Protein AF-A0A1G1VB38-F1 (afdb_monomer_lite)

Radius of gyration: 37.3 Å; chains: 1; bounding box: 90×58×108 Å

Foldseek 3Di:
DDDDPNDDDDDWDCPVQPNDTHDQDDDDDPPADPQRRVQVSCCVQFVFGKHFDDWPAKDWDWDADPVPRDTDIDIGTDTDIDTDDGDGDDFADPPVDAAADWDQDPVVRDIDGPTHDQCLVVQCVFQVGNVRSRDNDDDDDDDDQVVQCVPVPPCSVVVSVVVVVVVVVVVVVVCVVVVHDDDDGDGGNVVSVCVRVVNDCLLVVLCVLPPPDDDPVVLVVVLVVLQVVVVVQCQVQQNVLVQPFQLCQQLPPFPSNHGPSGDNVVSVPDDSVNVVVVSVVPSQQFFDDFDFDDDDPVVVVVSCCVRPVPRDHPYDDPPPPRDDDWFPTGGEAADADQKKKKKKWFKFFAPPDPCNLLQQLLQLCQDCDPLHPLNCVCVVVVFFDDWHWGKDHHLGIIMTMIITMGGPVCVLVSLLSVLVSLVCLLQLVDDPVSSVVSLVVVLVCLVVQCDDRVSVRCQQRVCCRRPVDHDDSVRSNVSSVPDDSVSSNPSSNVISDLGGMTMTMYHDDDPVSSSCSSNDPDDDDVVVVVVVVVVVVPDPDPPPPPPDDDDD

pLDDT: mean 80.9, std 17.2, range [26.14, 98.0]

Organism: NCBI:txid1797519

Sequence (552 aa):
MTVENGIASVVAIDRVAVKDTSLPKGHQEPGESLQQTAIREVLEETGFRAKPVEYLGEFTYEVKNDANKKITMVTVHWFLMLIESGKPRKVNNVKTLKKGVYHFNVKNNSIEQLRKGSNKNFLVDNTGQSFVGDSSCVIILSAVLDRTRIKYEERGYRFILMECGHVAQNLYLISEAMRLKCCAIGGFVDEEFNKLLDIHGIDVLQQTIRYPLLKNVELQKEKQSVIEEINKDRFEPNIAVWDYAWNEAFWRGSSLARPYTGNVNDLNDISITDVQKFIDEISFNKGVLCIAGNFDTNYALNIVEKYFGDIKNKGKNAAQKIAPHKGGSLKILPNNTDNTYLMFGFKTIKKDHNDTHALRLISRLLGGSFSGILVNELREKGFIYDWVLDQDLLQEEGYIYFKTSTGRKFLNETIKQICYSFKRVAKGKFSKEEFEIAQSQTIGELLLNMETTADYNGWYGEQEFLSGKSYTPQEIAKIYKEITIDSVAKVAKKYFTANNWYLGLVGKASPKEIERELIADVEPTVEMLGKIRELNVGKRMNIDRTRYVPLD

Secondary structure (DSSP, 8-state):
--EETTEE----EEETTTTEEE----PPPTT--HHHHHHHHHHHHHSEEEEEEEEEEEEEEEEEETTTTEEEEEEEEEEEEEEEEE-PPPPS--TTS-SEEEEEETTTTEEEEEEES--HHHHHHHHS-HHHHHSS--------HHHHHHHHTTHHHHHHHHHHHHHHHHHHHHHHHTT--------S-HHHHHHHHT--SHHHHHHHHH-----HHHHHHHHHHHHHHHHHHHHSHHHHIIIIIIHHHHSTTSGGGS-TT--HHHHHH--HHHHHHHHHHHTTTS------SS--HHHHHHHHHHHHTT-----PPPPP------S-EEEEE----SEEEEEEEEE---TTSTTHHHHHHHHHHHTSSTT-HHHHHHHHTTSEEEEEEEEEE-SS-EEEEEEEEEEGGGHHHHHHHHHHHHHHHHTT---HHHHHHHHHHHHHHHHHT--SHHHHHHHHHHHHHHHS----HHHHHHHHHH--HHHHHHHHHHH--TTSEEEEEESS--HHHHHHHHH---PPPHHHHHHHHHHHTT----------PPP-

Structure (mmCIF, N/CA/C/O backbone):
data_AF-A0A1G1VB38-F1
#
_entry.id   AF-A0A1G1VB38-F1
#
loop_
_atom_site.group_PDB
_atom_site.id
_atom_site.type_symbol
_atom_site.label_atom_id
_atom_site.label_alt_id
_atom_site.label_comp_id
_atom_site.label_asym_id
_atom_site.label_entity_id
_atom_site.label_seq_id
_atom_site.pdbx_PDB_ins_code
_atom_site.Cartn_x
_atom_site.Cartn_y
_atom_site.Cartn_z
_atom_site.occupancy
_atom_site.B_iso_or_equiv
_atom_site.auth_seq_id
_atom_site.auth_comp_id
_atom_site.auth_asym_id
_atom_site.auth_atom_id
_atom_site.pdbx_PDB_model_num
ATOM 1 N N . MET A 1 1 ? 47.465 13.123 -55.789 1.00 44.19 1 MET A N 1
ATOM 2 C CA . MET A 1 1 ? 47.523 14.220 -56.769 1.00 44.19 1 MET A CA 1
ATOM 3 C C . MET A 1 1 ? 47.687 13.636 -58.160 1.00 44.19 1 MET A C 1
ATOM 5 O O . MET A 1 1 ? 48.721 13.042 -58.408 1.00 44.19 1 MET A O 1
ATOM 9 N N . THR A 1 2 ? 46.680 13.707 -59.029 1.00 34.56 2 THR A N 1
ATOM 10 C CA . THR A 1 2 ? 46.855 13.474 -60.476 1.00 34.56 2 THR A CA 1
ATOM 11 C C . THR A 1 2 ? 46.942 14.833 -61.156 1.00 34.56 2 THR A C 1
ATOM 13 O O . THR A 1 2 ? 46.188 15.741 -60.806 1.00 34.56 2 THR A O 1
ATOM 16 N N . VAL A 1 3 ? 47.898 14.990 -62.070 1.00 34.91 3 VAL A N 1
ATOM 17 C CA . VAL A 1 3 ? 48.050 16.209 -62.869 1.00 34.91 3 VAL A CA 1
ATOM 18 C C . VAL A 1 3 ? 47.401 15.945 -64.221 1.00 34.91 3 VAL A C 1
ATOM 20 O O . VAL A 1 3 ? 47.943 15.201 -65.032 1.00 34.91 3 VAL A O 1
ATOM 23 N N . GLU A 1 4 ? 46.243 16.551 -64.451 1.00 38.00 4 GLU A N 1
ATOM 24 C CA . GLU A 1 4 ? 45.669 16.734 -65.786 1.00 38.00 4 GLU A CA 1
ATOM 25 C C . GLU A 1 4 ? 45.654 18.238 -66.079 1.00 38.00 4 GLU A C 1
ATOM 27 O O . GLU A 1 4 ? 45.262 19.043 -65.235 1.00 38.00 4 GLU A O 1
ATOM 32 N N . ASN A 1 5 ? 46.117 18.628 -67.269 1.00 38.72 5 ASN A N 1
ATOM 33 C CA . ASN A 1 5 ? 46.059 20.004 -67.783 1.00 38.72 5 ASN A CA 1
ATOM 34 C C . ASN A 1 5 ? 46.713 21.093 -66.903 1.00 38.72 5 ASN A C 1
ATOM 36 O O . ASN A 1 5 ? 46.294 22.247 -66.931 1.00 38.72 5 ASN A O 1
ATOM 40 N N . GLY A 1 6 ? 47.755 20.754 -66.136 1.00 41.03 6 GLY A N 1
ATOM 41 C CA . GLY A 1 6 ? 48.536 21.738 -65.373 1.00 41.03 6 GLY A CA 1
ATOM 42 C C . GLY A 1 6 ? 47.872 22.255 -64.089 1.00 41.03 6 GLY A C 1
ATOM 43 O O . GLY A 1 6 ? 48.384 23.202 -63.497 1.00 41.03 6 GLY A O 1
ATOM 44 N N . ILE A 1 7 ? 46.779 21.634 -63.625 1.00 38.62 7 ILE A N 1
ATOM 45 C CA . ILE A 1 7 ? 46.146 21.945 -62.333 1.00 38.62 7 ILE A CA 1
ATOM 46 C C . ILE A 1 7 ? 46.390 20.784 -61.357 1.00 38.62 7 ILE A C 1
ATOM 48 O O . ILE A 1 7 ? 46.014 19.639 -61.608 1.00 38.62 7 ILE A O 1
ATOM 52 N N . ALA A 1 8 ? 47.034 21.077 -60.225 1.00 43.72 8 ALA A N 1
ATOM 53 C CA . ALA A 1 8 ? 47.334 20.105 -59.177 1.00 43.72 8 ALA A CA 1
ATOM 54 C C . ALA A 1 8 ? 46.098 19.821 -58.300 1.00 43.72 8 ALA A C 1
ATOM 56 O O . ALA A 1 8 ? 45.617 20.703 -57.594 1.00 43.72 8 ALA A O 1
ATOM 57 N N . SER A 1 9 ? 45.601 18.578 -58.297 1.00 44.69 9 SER A N 1
ATOM 58 C CA . SER A 1 9 ? 44.501 18.158 -57.408 1.00 44.69 9 SER A CA 1
ATOM 59 C C . SER A 1 9 ? 45.029 17.568 -56.088 1.00 44.69 9 SER A C 1
ATOM 61 O O . SER A 1 9 ? 45.459 16.410 -56.046 1.00 44.69 9 SER A O 1
ATOM 63 N N . VAL A 1 10 ? 45.020 18.350 -55.003 1.00 51.47 10 VAL A N 1
ATOM 64 C CA . VAL A 1 10 ? 45.418 17.922 -53.643 1.00 51.47 10 VAL A CA 1
ATOM 65 C C . VAL A 1 10 ? 44.284 17.114 -52.998 1.00 51.47 10 VAL A C 1
ATOM 67 O O . VAL A 1 10 ? 43.133 17.536 -53.027 1.00 51.47 10 VAL A O 1
ATOM 70 N N . VAL A 1 11 ? 44.593 15.961 -52.393 1.00 47.62 11 VAL A N 1
ATOM 71 C CA . VAL A 1 11 ? 43.622 15.246 -51.546 1.00 47.62 11 VAL A CA 1
ATOM 72 C C . VAL A 1 11 ? 43.727 15.800 -50.137 1.00 47.62 11 VAL A C 1
ATOM 74 O O . VAL A 1 11 ? 44.747 15.612 -49.479 1.00 47.62 11 VAL A O 1
ATOM 77 N N . ALA A 1 12 ? 42.673 16.470 -49.688 1.00 49.78 12 ALA A N 1
ATOM 78 C CA . ALA A 1 12 ? 42.524 16.894 -48.310 1.00 49.78 12 ALA A CA 1
ATOM 79 C C . ALA A 1 12 ? 41.483 16.015 -47.608 1.00 49.78 12 ALA A C 1
ATOM 81 O O . ALA A 1 12 ? 40.487 15.616 -48.217 1.00 49.78 12 ALA A O 1
ATOM 82 N N . ILE A 1 13 ? 41.728 15.685 -46.341 1.00 45.62 13 ILE A N 1
ATOM 83 C CA . ILE A 1 13 ? 40.750 14.991 -45.509 1.00 45.62 13 ILE A CA 1
ATOM 84 C C . ILE A 1 13 ? 39.853 16.062 -44.895 1.00 45.62 13 ILE A C 1
ATOM 86 O O . ILE A 1 13 ? 40.313 16.879 -44.094 1.00 45.62 13 ILE A O 1
ATOM 90 N N . ASP A 1 14 ? 38.569 16.034 -45.245 1.00 43.12 14 ASP A N 1
ATOM 91 C CA . ASP A 1 14 ? 37.549 16.765 -44.500 1.00 43.12 14 ASP A CA 1
ATOM 92 C C . ASP A 1 14 ? 37.312 16.033 -43.171 1.00 43.12 14 ASP A C 1
ATOM 94 O O . ASP A 1 14 ? 36.669 14.976 -43.116 1.00 43.12 14 ASP A O 1
ATOM 98 N N . ARG A 1 15 ? 37.899 16.552 -42.087 1.00 41.75 15 ARG A N 1
ATOM 99 C CA . ARG A 1 15 ? 37.640 16.051 -40.736 1.00 41.75 15 ARG A CA 1
ATOM 100 C C . ARG A 1 15 ? 36.370 16.739 -40.237 1.00 41.75 15 ARG A C 1
ATOM 102 O O . ARG A 1 15 ? 36.418 17.673 -39.436 1.00 41.75 15 ARG A O 1
ATOM 109 N N . VAL A 1 16 ? 35.224 16.211 -40.677 1.00 38.41 16 VAL A N 1
ATOM 110 C CA . VAL A 1 16 ? 33.868 16.712 -40.366 1.00 38.41 16 VAL A CA 1
ATOM 111 C C . VAL A 1 16 ? 33.634 16.896 -38.855 1.00 38.41 16 VAL A C 1
ATOM 113 O O . VAL A 1 16 ? 32.861 17.757 -38.445 1.00 38.41 16 VAL A O 1
ATOM 116 N N . ALA A 1 17 ? 34.347 16.149 -38.004 1.00 37.25 17 ALA A N 1
ATOM 117 C CA . ALA A 1 17 ? 34.274 16.263 -36.546 1.00 37.25 17 ALA A CA 1
ATOM 118 C C . ALA A 1 17 ? 34.820 17.587 -35.962 1.00 37.25 17 ALA A C 1
ATOM 120 O O . ALA A 1 17 ? 34.467 17.919 -34.835 1.00 37.25 17 ALA A O 1
ATOM 121 N N . VAL A 1 18 ? 35.658 18.342 -36.690 1.00 33.81 18 VAL A N 1
ATOM 122 C CA . VAL A 1 18 ? 36.323 19.565 -36.176 1.00 33.81 18 VAL A CA 1
ATOM 123 C C . VAL A 1 18 ? 36.150 20.786 -37.097 1.00 33.81 18 VAL A C 1
ATOM 125 O O . VAL A 1 18 ? 36.699 21.844 -36.808 1.00 33.81 18 VAL A O 1
ATOM 128 N N . LYS A 1 19 ? 35.383 20.662 -38.196 1.00 37.22 19 LYS A N 1
ATOM 129 C CA . LYS A 1 19 ? 35.310 21.660 -39.289 1.00 37.22 19 LYS A CA 1
ATOM 130 C C . LYS A 1 19 ? 36.700 22.092 -39.790 1.00 37.22 19 LYS A C 1
ATOM 132 O O . LYS A 1 19 ? 36.920 23.265 -40.080 1.00 37.22 19 LYS A O 1
ATOM 137 N N . ASP A 1 20 ? 37.630 21.145 -39.881 1.00 39.03 20 ASP A N 1
ATOM 138 C CA . ASP A 1 20 ? 38.998 21.396 -40.332 1.00 39.03 20 ASP A CA 1
ATOM 139 C C . ASP A 1 20 ? 39.337 20.509 -41.536 1.00 39.03 20 ASP A C 1
ATOM 141 O O . ASP A 1 20 ? 38.978 19.328 -41.594 1.00 39.03 20 ASP A O 1
ATOM 145 N N . THR A 1 21 ? 40.033 21.093 -42.505 1.00 48.50 21 THR A N 1
ATOM 146 C CA . THR A 1 21 ? 40.538 20.408 -43.693 1.00 48.50 21 THR A CA 1
ATOM 147 C C . THR A 1 21 ? 42.025 20.183 -43.483 1.00 48.50 21 THR A C 1
ATOM 149 O O . THR A 1 21 ? 42.818 21.117 -43.567 1.00 48.50 21 THR A O 1
ATOM 152 N N . SER A 1 22 ? 42.416 18.941 -43.196 1.00 55.88 22 SER A N 1
ATOM 153 C CA . SER A 1 22 ? 43.812 18.611 -42.895 1.00 55.88 22 SER A CA 1
ATOM 154 C C . SER A 1 22 ? 44.368 17.575 -43.860 1.00 55.88 22 SER A C 1
ATOM 156 O O . SER A 1 22 ? 43.658 16.722 -44.396 1.00 55.88 22 SER A O 1
ATOM 158 N N . LEU A 1 23 ? 45.667 17.679 -44.111 1.00 66.50 23 LEU A N 1
ATOM 159 C CA . LEU A 1 23 ? 46.410 16.681 -44.865 1.00 66.50 23 LEU A CA 1
ATOM 160 C C . LEU A 1 23 ? 46.668 15.446 -43.979 1.00 66.50 23 LEU A C 1
ATOM 162 O O . LEU A 1 23 ? 46.774 15.606 -42.757 1.00 66.50 23 LEU A O 1
ATOM 166 N N . PRO A 1 24 ? 46.779 14.238 -44.568 1.00 67.56 24 PRO A N 1
ATOM 167 C CA . PRO A 1 24 ? 47.133 13.033 -43.824 1.00 67.56 24 PRO A CA 1
ATOM 168 C C . PRO A 1 24 ? 48.426 13.238 -43.029 1.00 67.56 24 PRO A C 1
ATOM 170 O O . PRO A 1 24 ? 49.416 13.709 -43.596 1.00 67.56 24 PRO A O 1
ATOM 173 N N . LYS A 1 25 ? 48.420 12.926 -41.729 1.00 76.38 25 LYS A N 1
ATOM 174 C CA . LYS A 1 25 ? 49.571 13.160 -40.842 1.00 76.38 25 LYS A CA 1
ATOM 175 C C . LYS A 1 25 ? 49.658 12.114 -39.735 1.00 76.38 25 LYS A C 1
ATOM 177 O O . LYS A 1 25 ? 48.669 11.858 -39.059 1.00 76.38 25 LYS A O 1
ATOM 182 N N . GLY A 1 26 ? 50.867 11.647 -39.442 1.00 77.62 26 GLY A N 1
ATOM 183 C CA . GLY A 1 26 ? 51.112 10.825 -38.264 1.00 77.62 26 GLY A CA 1
ATOM 184 C C . GLY A 1 26 ? 52.590 10.652 -37.953 1.00 77.62 26 GLY A C 1
ATOM 185 O O . GLY A 1 26 ? 53.444 11.326 -38.532 1.00 77.62 26 GLY A O 1
ATOM 186 N N . HIS A 1 27 ? 52.869 9.837 -36.940 1.00 83.31 27 HIS A N 1
ATOM 187 C CA . HIS A 1 27 ? 54.202 9.733 -36.353 1.00 83.31 27 HIS A CA 1
ATOM 188 C C . HIS A 1 27 ? 55.004 8.634 -37.046 1.00 83.31 27 HIS A C 1
ATOM 190 O O . HIS A 1 27 ? 54.468 7.582 -37.390 1.00 83.31 27 HIS A O 1
ATOM 196 N N . GLN A 1 28 ? 56.301 8.883 -37.216 1.00 86.50 28 GLN A N 1
ATOM 197 C CA . GLN A 1 28 ? 57.242 7.884 -37.708 1.00 86.50 28 GLN A CA 1
ATOM 198 C C . GLN A 1 28 ? 57.372 6.746 -36.693 1.00 86.50 28 GLN A C 1
ATOM 200 O O . GLN A 1 28 ? 57.641 6.986 -35.512 1.00 86.50 28 GLN A O 1
ATOM 205 N N . GLU A 1 29 ? 57.197 5.510 -37.154 1.00 88.25 29 GLU A N 1
ATOM 206 C CA . GLU A 1 29 ? 57.417 4.328 -36.322 1.00 88.25 29 GLU A CA 1
ATOM 207 C C . GLU A 1 29 ? 58.913 3.949 -36.265 1.00 88.25 29 GLU A C 1
ATOM 209 O O . GLU A 1 29 ? 59.679 4.269 -37.181 1.00 88.25 29 GLU A O 1
ATOM 214 N N . PRO A 1 30 ? 59.381 3.266 -35.201 1.00 85.88 30 PRO A N 1
ATOM 215 C CA . PRO A 1 30 ? 60.781 2.861 -35.087 1.00 85.88 30 PRO A CA 1
ATOM 216 C C . PRO A 1 30 ? 61.249 2.006 -36.276 1.00 85.88 30 PRO A C 1
ATOM 218 O O . PRO A 1 30 ? 60.707 0.934 -36.532 1.00 85.88 30 PRO A O 1
ATOM 221 N N . GLY A 1 31 ? 62.296 2.460 -36.971 1.00 87.25 31 GLY A N 1
ATOM 222 C CA . GLY A 1 31 ? 62.881 1.757 -38.124 1.00 87.25 31 GLY A CA 1
ATOM 223 C C . GLY A 1 31 ? 62.239 2.081 -39.479 1.00 87.25 31 GLY A C 1
ATOM 224 O O . GLY A 1 31 ? 62.693 1.564 -40.497 1.00 87.25 31 GLY A O 1
ATOM 225 N N . GLU A 1 32 ? 61.225 2.943 -39.507 1.00 88.56 32 GLU A N 1
ATOM 226 C CA . GLU A 1 32 ? 60.570 3.424 -40.724 1.00 88.56 32 GLU A CA 1
ATOM 227 C C . GLU A 1 32 ? 61.330 4.626 -41.317 1.00 88.56 32 GLU A C 1
ATOM 229 O O . GLU A 1 32 ? 61.834 5.463 -40.571 1.00 88.56 32 GLU A O 1
ATOM 234 N N . SER A 1 33 ? 61.427 4.761 -42.644 1.00 91.12 33 SER A N 1
ATOM 235 C CA . SER A 1 33 ? 61.891 6.009 -43.278 1.00 91.12 33 SER A CA 1
ATOM 236 C C . SER A 1 33 ? 60.760 7.037 -43.376 1.00 91.12 33 SER A C 1
ATOM 238 O O . SER A 1 33 ? 59.592 6.670 -43.444 1.00 91.12 33 SER A O 1
ATOM 240 N N . LEU A 1 34 ? 61.081 8.331 -43.487 1.00 88.69 34 LEU A N 1
ATOM 241 C CA . LEU A 1 34 ? 60.062 9.384 -43.634 1.00 88.69 34 LEU A CA 1
ATOM 242 C C . LEU A 1 34 ? 59.116 9.144 -44.828 1.00 88.69 34 LEU A C 1
ATOM 244 O O . LEU A 1 34 ? 57.920 9.422 -44.741 1.00 88.69 34 LEU A O 1
ATOM 248 N N . GLN A 1 35 ? 59.625 8.582 -45.934 1.00 86.56 35 GLN A N 1
ATOM 249 C CA . GLN A 1 35 ? 58.779 8.215 -47.074 1.00 86.56 35 GLN A CA 1
ATOM 250 C C . GLN A 1 35 ? 57.862 7.028 -46.763 1.00 86.56 35 GLN A C 1
ATOM 252 O O . GLN A 1 35 ? 56.714 7.013 -47.204 1.00 86.56 35 GLN A O 1
ATOM 257 N N . GLN A 1 36 ? 58.357 6.031 -46.026 1.00 88.88 36 GLN A N 1
ATOM 258 C CA . GLN A 1 36 ? 57.551 4.883 -45.609 1.00 88.88 36 GLN A CA 1
ATOM 259 C C . GLN A 1 36 ? 56.429 5.328 -44.664 1.00 88.88 36 GLN A C 1
ATOM 261 O O . GLN A 1 36 ? 55.279 4.956 -44.905 1.00 88.88 36 GLN A O 1
ATOM 266 N N . THR A 1 37 ? 56.728 6.234 -43.724 1.00 88.75 37 THR A N 1
ATOM 267 C CA . THR A 1 37 ? 55.731 6.877 -42.855 1.00 88.75 37 THR A CA 1
ATOM 268 C C . THR A 1 37 ? 54.653 7.560 -43.683 1.00 88.75 37 THR A C 1
ATOM 270 O O . THR A 1 37 ? 53.471 7.284 -43.507 1.00 88.75 37 THR A O 1
ATOM 273 N N . ALA A 1 38 ? 55.034 8.384 -44.663 1.00 84.62 38 ALA A N 1
ATOM 274 C CA . ALA A 1 38 ? 54.067 9.083 -45.508 1.00 84.62 38 ALA A CA 1
ATOM 275 C C . ALA A 1 38 ? 53.161 8.125 -46.308 1.00 84.62 38 ALA A C 1
ATOM 277 O O . ALA A 1 38 ? 51.963 8.372 -46.443 1.00 84.62 38 ALA A O 1
ATOM 278 N N . ILE A 1 39 ? 53.704 7.018 -46.831 1.00 86.56 39 ILE A N 1
ATOM 279 C CA . ILE A 1 39 ? 52.920 6.008 -47.563 1.00 86.56 39 ILE A CA 1
ATOM 280 C C . ILE A 1 39 ? 51.921 5.309 -46.632 1.00 86.56 39 ILE A C 1
ATOM 282 O O . ILE A 1 39 ? 50.756 5.134 -47.008 1.00 86.56 39 ILE A O 1
ATOM 286 N N . ARG A 1 40 ? 52.361 4.914 -45.431 1.00 88.69 40 ARG A N 1
ATOM 287 C CA . ARG A 1 40 ? 51.515 4.252 -44.430 1.00 88.69 40 ARG A CA 1
ATOM 288 C C . ARG A 1 40 ? 50.391 5.172 -43.963 1.00 88.69 40 ARG A C 1
ATOM 290 O O . ARG A 1 40 ? 49.231 4.777 -44.050 1.00 88.69 40 ARG A O 1
ATOM 297 N N . GLU A 1 41 ? 50.711 6.399 -43.565 1.00 84.75 41 GLU A N 1
ATOM 298 C CA . GLU A 1 41 ? 49.740 7.376 -43.054 1.00 84.75 41 GLU A CA 1
ATOM 299 C C . GLU A 1 41 ? 48.656 7.710 -44.088 1.00 84.75 41 GLU A C 1
ATOM 301 O O . GLU A 1 41 ? 47.464 7.722 -43.775 1.00 84.75 41 GLU A O 1
ATOM 306 N N . VAL A 1 42 ? 49.029 7.886 -45.363 1.00 80.31 42 VAL A N 1
ATOM 307 C CA . VAL A 1 42 ? 48.047 8.103 -46.440 1.00 80.31 42 VAL A CA 1
ATOM 308 C C . VAL A 1 42 ? 47.103 6.903 -46.568 1.00 80.31 42 VAL A C 1
ATOM 310 O O . VAL A 1 42 ? 45.889 7.092 -46.675 1.00 80.31 42 VAL A O 1
ATOM 313 N N . LEU A 1 43 ? 47.616 5.673 -46.515 1.00 78.38 43 LEU A N 1
ATOM 314 C CA . LEU A 1 43 ? 46.790 4.466 -46.595 1.00 78.38 43 LEU A CA 1
ATOM 315 C C . LEU A 1 43 ? 45.888 4.286 -45.368 1.00 78.38 43 LEU A C 1
ATOM 317 O O . LEU A 1 43 ? 44.723 3.898 -45.510 1.00 78.38 43 LEU A O 1
ATOM 321 N N . GLU A 1 44 ? 46.406 4.553 -44.176 1.00 71.94 44 GLU A N 1
ATOM 322 C CA . GLU A 1 44 ? 45.691 4.377 -42.914 1.00 71.94 44 GLU A CA 1
ATOM 323 C C . GLU A 1 44 ? 44.576 5.405 -42.733 1.00 71.94 44 GLU A C 1
ATOM 325 O O . GLU A 1 44 ? 43.448 5.013 -42.409 1.00 71.94 44 GLU A O 1
ATOM 330 N N . GLU A 1 45 ? 44.848 6.683 -43.006 1.00 66.44 45 GLU A N 1
ATOM 331 C CA . GLU A 1 45 ? 43.881 7.763 -42.796 1.00 66.44 45 GLU A CA 1
ATOM 332 C C . GLU A 1 45 ? 42.869 7.895 -43.944 1.00 66.44 45 GLU A C 1
ATOM 334 O O . GLU A 1 45 ? 41.697 8.185 -43.701 1.00 66.44 45 GLU A O 1
ATOM 339 N N . THR A 1 46 ? 43.275 7.652 -45.196 1.00 66.19 46 THR A N 1
ATOM 340 C CA . THR A 1 46 ? 42.398 7.893 -46.364 1.00 66.19 46 THR A CA 1
ATOM 341 C C . THR A 1 46 ? 41.844 6.618 -47.000 1.00 66.19 46 THR A C 1
ATOM 343 O O . THR A 1 46 ? 40.788 6.640 -47.639 1.00 66.19 46 THR A O 1
ATOM 346 N N . GLY A 1 47 ? 42.533 5.485 -46.834 1.00 64.44 47 GLY A N 1
ATOM 347 C CA . GLY A 1 47 ? 42.247 4.250 -47.568 1.00 64.44 47 GLY A CA 1
ATOM 348 C C . GLY A 1 47 ? 42.806 4.208 -48.999 1.00 64.44 47 GLY A C 1
ATOM 349 O O . GLY A 1 47 ? 42.564 3.225 -49.706 1.00 64.44 47 GLY A O 1
ATOM 350 N N . PHE A 1 48 ? 43.554 5.228 -49.441 1.00 74.00 48 PHE A N 1
ATOM 351 C CA . PHE A 1 48 ? 44.242 5.240 -50.735 1.00 74.00 48 PHE A CA 1
ATOM 352 C C . PHE A 1 48 ? 45.677 4.716 -50.629 1.00 74.00 48 PHE A C 1
ATOM 354 O O . PHE A 1 48 ? 46.428 5.095 -49.738 1.00 74.00 48 PHE A O 1
ATOM 361 N N . ARG A 1 49 ? 46.092 3.881 -51.585 1.00 79.62 49 ARG A N 1
ATOM 362 C CA . ARG A 1 49 ? 47.505 3.563 -51.815 1.00 79.62 49 ARG A CA 1
ATOM 363 C C . ARG A 1 49 ? 48.114 4.664 -52.674 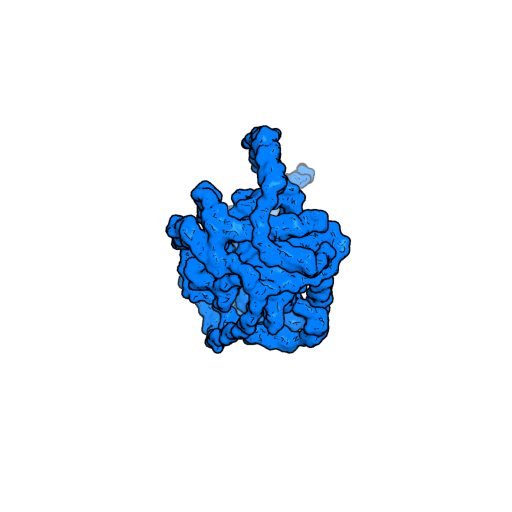1.00 79.62 49 ARG A C 1
ATOM 365 O O . ARG A 1 49 ? 47.574 4.998 -53.732 1.00 79.62 49 ARG A O 1
ATOM 372 N N . ALA A 1 50 ? 49.239 5.203 -52.228 1.00 82.81 50 ALA A N 1
ATOM 373 C CA . ALA A 1 50 ? 49.943 6.273 -52.911 1.00 82.81 50 ALA A CA 1
ATOM 374 C C . ALA A 1 50 ? 51.453 6.027 -52.913 1.00 82.81 50 ALA A C 1
ATOM 376 O O . ALA A 1 50 ? 51.966 5.299 -52.062 1.00 82.81 50 ALA A O 1
ATOM 377 N N . LYS A 1 51 ? 52.152 6.678 -53.843 1.00 83.38 51 LYS A N 1
ATOM 378 C CA . LYS A 1 51 ? 53.615 6.737 -53.888 1.00 83.38 51 LYS A CA 1
ATOM 379 C C . LYS A 1 51 ? 54.118 8.177 -53.756 1.00 83.38 51 LYS A C 1
ATOM 381 O O . LYS A 1 51 ? 53.448 9.089 -54.256 1.00 83.38 51 LYS A O 1
ATOM 386 N N . PRO A 1 52 ? 55.282 8.394 -53.123 1.00 83.44 52 PRO A N 1
ATOM 387 C CA . PRO A 1 52 ? 55.912 9.703 -53.074 1.00 83.44 52 PRO A CA 1
ATOM 388 C C . PRO A 1 52 ? 56.392 10.114 -54.465 1.00 83.44 52 PRO A C 1
ATOM 390 O O . PRO A 1 52 ? 56.951 9.314 -55.212 1.00 83.44 52 PRO A O 1
ATOM 393 N N . VAL A 1 53 ? 56.141 11.372 -54.801 1.00 81.31 53 VAL A N 1
ATOM 394 C CA . VAL A 1 53 ? 56.558 12.033 -56.042 1.00 81.31 53 VAL A CA 1
ATOM 395 C C . VAL A 1 53 ? 57.694 13.001 -55.744 1.00 81.31 53 VAL A C 1
ATOM 397 O O . VAL A 1 53 ? 58.688 13.013 -56.458 1.00 81.31 53 VAL A O 1
ATOM 400 N N . GLU A 1 54 ? 57.561 13.787 -54.675 1.00 80.62 54 GLU A N 1
ATOM 401 C CA . GLU A 1 54 ? 58.506 14.847 -54.327 1.00 80.62 54 GLU A CA 1
ATOM 402 C C . GLU A 1 54 ? 58.478 15.122 -52.818 1.00 80.62 54 GLU A C 1
ATOM 404 O O . GLU A 1 54 ? 57.443 14.954 -52.171 1.00 80.62 54 GLU A O 1
ATOM 409 N N . TYR A 1 55 ? 59.608 15.530 -52.243 1.00 84.94 55 TYR A N 1
ATOM 410 C CA . TYR A 1 55 ? 59.660 16.042 -50.874 1.00 84.94 55 TYR A CA 1
ATOM 411 C C . TYR A 1 55 ? 59.426 17.552 -50.895 1.00 84.94 55 TYR A C 1
ATOM 413 O O . TYR A 1 55 ? 60.159 18.278 -51.557 1.00 84.94 55 TYR A O 1
ATOM 421 N N . LEU A 1 56 ? 58.405 18.014 -50.177 1.00 78.50 56 LEU A N 1
ATOM 422 C CA . LEU A 1 56 ? 57.947 19.404 -50.224 1.00 78.50 56 LEU A CA 1
ATOM 423 C C . LEU A 1 56 ? 58.565 20.285 -49.129 1.00 78.50 56 LEU A C 1
ATOM 425 O O . LEU A 1 56 ? 58.439 21.504 -49.192 1.00 78.50 56 LEU A O 1
ATOM 429 N N . GLY A 1 57 ? 59.235 19.685 -48.142 1.00 81.81 57 GLY A N 1
ATOM 430 C CA . GLY A 1 57 ? 59.926 20.393 -47.064 1.00 81.81 57 GLY A CA 1
ATOM 431 C C . GLY A 1 57 ? 59.451 19.992 -45.671 1.00 81.81 57 GLY A C 1
ATOM 432 O O . GLY A 1 57 ? 58.633 19.088 -45.504 1.00 81.81 57 GLY A O 1
ATOM 433 N N . GLU A 1 58 ? 59.969 20.684 -44.662 1.00 89.38 58 GLU A N 1
ATOM 434 C CA . GLU A 1 58 ? 59.624 20.479 -43.256 1.00 89.38 58 GLU A CA 1
ATOM 435 C C . GLU A 1 58 ? 59.261 21.783 -42.558 1.00 89.38 58 GLU A C 1
ATOM 437 O O . GLU A 1 58 ? 59.654 22.872 -42.973 1.00 89.38 58 GLU A O 1
ATOM 442 N N . PHE A 1 59 ? 58.513 21.655 -41.470 1.00 83.50 59 PHE A N 1
ATOM 443 C CA . PHE A 1 59 ? 58.211 22.750 -40.565 1.00 83.50 59 PHE A CA 1
ATOM 444 C C . PHE A 1 59 ? 58.308 22.258 -39.123 1.00 83.50 59 PHE A C 1
ATOM 446 O O . PHE A 1 59 ? 57.707 21.240 -38.773 1.00 83.50 59 PHE A O 1
ATOM 453 N N . THR A 1 60 ? 59.045 22.987 -38.286 1.00 85.31 60 THR A N 1
ATOM 454 C CA . THR A 1 60 ? 59.203 22.672 -36.864 1.00 85.31 60 THR A CA 1
ATOM 455 C C . THR A 1 60 ? 58.440 23.673 -36.013 1.00 85.31 60 THR A C 1
ATOM 457 O O . THR A 1 60 ? 58.586 24.881 -36.192 1.00 85.31 60 THR A O 1
ATOM 460 N N . TYR A 1 61 ? 57.658 23.177 -35.059 1.00 80.19 61 TYR A N 1
ATOM 461 C CA . TYR A 1 61 ? 56.938 24.007 -34.098 1.00 80.19 61 TYR A CA 1
ATOM 462 C C . TYR A 1 61 ? 57.021 23.450 -32.681 1.00 80.19 61 TYR A C 1
ATOM 464 O O . TYR A 1 61 ? 57.276 22.266 -32.452 1.00 80.19 61 TYR A O 1
ATOM 472 N N . GLU A 1 62 ? 56.797 24.336 -31.718 1.00 83.62 62 GLU A N 1
ATOM 473 C CA . GLU A 1 62 ? 56.783 24.001 -30.302 1.00 83.62 62 GLU A CA 1
ATOM 474 C C . GLU A 1 62 ? 55.433 23.411 -29.894 1.00 83.62 62 GLU A C 1
ATOM 476 O O . GLU A 1 62 ? 54.381 24.026 -30.076 1.00 83.62 62 GLU A O 1
ATOM 481 N N . VAL A 1 63 ? 55.464 22.227 -29.282 1.00 76.69 63 VAL A N 1
ATOM 482 C CA . VAL A 1 63 ? 54.310 21.621 -28.617 1.00 76.69 63 VAL A CA 1
ATOM 483 C C . VAL A 1 63 ? 54.534 21.668 -27.115 1.00 76.69 63 VAL A C 1
ATOM 485 O O . VAL A 1 63 ? 55.471 21.068 -26.578 1.00 76.69 63 VAL A O 1
ATOM 488 N N . LYS A 1 64 ? 53.654 22.392 -26.424 1.00 73.12 64 LYS A N 1
ATOM 489 C CA . LYS A 1 64 ? 53.664 22.506 -24.968 1.00 73.12 64 LYS A CA 1
ATOM 490 C C . LYS A 1 64 ? 52.772 21.424 -24.368 1.00 73.12 64 LYS A C 1
ATOM 492 O O . LYS A 1 64 ? 51.595 21.339 -24.695 1.00 73.12 64 LYS A O 1
ATOM 497 N N . ASN A 1 65 ? 53.334 20.592 -23.495 1.00 62.53 65 ASN A N 1
ATOM 498 C CA . ASN A 1 65 ? 52.557 19.604 -22.752 1.00 62.53 65 ASN A CA 1
ATOM 499 C C . ASN A 1 65 ? 52.055 20.225 -21.437 1.00 62.53 65 ASN A C 1
ATOM 501 O O . ASN A 1 65 ? 52.854 20.468 -20.525 1.00 62.53 65 ASN A O 1
ATOM 505 N N . ASP A 1 66 ? 50.747 20.476 -21.344 1.00 58.62 66 ASP A N 1
ATOM 506 C CA . ASP A 1 66 ? 50.123 21.182 -20.216 1.00 58.62 66 ASP A CA 1
ATOM 507 C C . ASP A 1 66 ? 50.229 20.439 -18.877 1.00 58.62 66 ASP A C 1
ATOM 509 O O . ASP A 1 66 ? 50.238 21.079 -17.827 1.00 58.62 66 ASP A O 1
ATOM 513 N N . ALA A 1 67 ? 50.411 19.115 -18.888 1.00 56.91 67 ALA A N 1
ATOM 514 C CA . ALA A 1 67 ? 50.569 18.336 -17.660 1.00 56.91 67 ALA A CA 1
ATOM 515 C C . ALA A 1 67 ? 51.934 18.567 -16.980 1.00 56.91 67 ALA A C 1
ATOM 517 O O . ALA A 1 67 ? 52.023 18.589 -15.754 1.00 56.91 67 ALA A O 1
ATOM 518 N N . ASN A 1 68 ? 53.002 18.778 -17.766 1.00 65.50 68 ASN A N 1
ATOM 519 C CA . ASN A 1 68 ? 54.385 18.759 -17.260 1.00 65.50 68 ASN A CA 1
ATOM 520 C C . ASN A 1 68 ? 55.179 20.042 -17.584 1.00 65.50 68 ASN A C 1
ATOM 522 O O . ASN A 1 68 ? 56.378 20.101 -17.315 1.00 65.50 68 ASN A O 1
ATOM 526 N N . LYS A 1 69 ? 54.550 21.049 -18.213 1.00 67.56 69 LYS A N 1
ATOM 527 C CA . LYS A 1 69 ? 55.161 22.306 -18.711 1.00 67.56 69 LYS A CA 1
ATOM 528 C C . LYS A 1 69 ? 56.390 22.131 -19.623 1.00 67.56 69 LYS A C 1
ATOM 530 O O . LYS A 1 69 ? 57.108 23.097 -19.875 1.00 67.56 69 LYS A O 1
ATOM 535 N N . LYS A 1 70 ? 56.635 20.928 -20.145 1.00 75.25 70 LYS A N 1
ATOM 536 C CA . LYS A 1 70 ? 57.763 20.631 -21.035 1.00 75.25 70 LYS A CA 1
ATOM 537 C C . LYS A 1 70 ? 57.428 21.071 -22.462 1.00 75.25 70 LYS A C 1
ATOM 539 O O . LYS A 1 70 ? 56.374 20.705 -22.985 1.00 75.25 70 LYS A O 1
ATOM 544 N N . ILE A 1 71 ? 58.330 21.837 -23.074 1.00 78.31 71 ILE A N 1
ATOM 545 C CA . ILE A 1 71 ? 58.261 22.231 -24.486 1.00 78.31 71 ILE A CA 1
ATOM 546 C C . ILE A 1 71 ? 59.009 21.176 -25.300 1.00 78.31 71 ILE A C 1
ATOM 548 O O . ILE A 1 71 ? 60.154 20.847 -24.987 1.00 78.31 71 ILE A O 1
ATOM 552 N N . THR A 1 72 ? 58.347 20.613 -26.308 1.00 80.56 72 THR A N 1
ATOM 553 C CA . THR A 1 72 ? 58.943 19.649 -27.242 1.00 80.56 72 THR A CA 1
ATOM 554 C C . THR A 1 72 ? 58.891 20.235 -28.644 1.00 80.56 72 THR A C 1
ATOM 556 O O . THR A 1 72 ? 57.824 20.645 -29.093 1.00 80.56 72 THR A O 1
ATOM 559 N N . MET A 1 73 ? 60.033 20.275 -29.330 1.00 79.25 73 MET A N 1
ATOM 560 C CA . MET A 1 73 ? 60.097 20.662 -30.739 1.00 79.25 73 MET A CA 1
ATOM 561 C C . MET A 1 73 ? 59.640 19.490 -31.601 1.00 79.25 73 MET A C 1
ATOM 563 O O . MET A 1 73 ? 60.214 18.405 -31.515 1.00 79.25 73 MET A O 1
ATOM 567 N N . VAL A 1 74 ? 58.608 19.705 -32.411 1.00 81.94 74 VAL A N 1
ATOM 568 C CA . VAL A 1 74 ? 58.063 18.704 -33.332 1.00 81.94 74 VAL A CA 1
ATOM 569 C C . VAL A 1 74 ? 58.306 19.173 -34.757 1.00 81.94 74 VAL A C 1
ATOM 571 O O . VAL A 1 74 ? 57.832 20.240 -35.141 1.00 81.94 74 VAL A O 1
ATOM 574 N N . THR A 1 75 ? 59.035 18.375 -35.537 1.00 83.69 75 THR A N 1
ATOM 575 C CA . THR A 1 75 ? 59.251 18.597 -36.973 1.00 83.69 75 THR A CA 1
ATOM 576 C C . THR A 1 75 ? 58.266 17.756 -37.772 1.00 83.69 75 THR A C 1
ATOM 578 O O . THR A 1 75 ? 58.164 16.548 -37.567 1.00 83.69 75 THR A O 1
ATOM 581 N N . VAL A 1 76 ? 57.542 18.392 -38.689 1.00 82.88 76 VAL A N 1
ATOM 582 C CA . VAL A 1 76 ? 56.633 17.730 -39.630 1.00 82.88 76 VAL A CA 1
ATOM 583 C C . VAL A 1 76 ? 57.236 17.791 -41.022 1.00 82.88 76 VAL A C 1
ATOM 585 O O . VAL A 1 76 ? 57.614 18.864 -41.480 1.00 82.88 76 VAL A O 1
ATOM 588 N N . HIS A 1 77 ? 57.286 16.642 -41.688 1.00 84.94 77 HIS A N 1
ATOM 589 C CA . HIS A 1 77 ? 57.822 16.468 -43.034 1.00 84.94 77 HIS A CA 1
ATOM 590 C C . HIS A 1 77 ? 56.681 16.304 -44.044 1.00 84.94 77 HIS A C 1
ATOM 592 O O . HIS A 1 77 ? 55.761 15.515 -43.821 1.00 84.94 77 HIS A O 1
ATOM 598 N N . TRP A 1 78 ? 56.751 17.017 -45.166 1.00 82.06 78 TRP A N 1
ATOM 599 C CA . TRP A 1 78 ? 55.710 17.041 -46.191 1.00 82.06 78 TRP A CA 1
ATOM 600 C C . TRP A 1 78 ? 56.168 16.346 -47.469 1.00 82.06 78 TRP A C 1
ATOM 602 O O . TRP A 1 78 ? 57.235 16.634 -48.007 1.00 82.06 78 TRP A O 1
ATOM 612 N N . PHE A 1 79 ? 55.321 15.464 -47.997 1.00 82.06 79 PHE A N 1
ATOM 613 C CA . PHE A 1 79 ? 55.563 14.764 -49.255 1.00 82.06 79 PHE A CA 1
ATOM 614 C C . PHE A 1 79 ? 54.417 14.996 -50.230 1.00 82.06 79 PHE A C 1
ATOM 616 O O . PHE A 1 79 ? 53.239 14.939 -49.871 1.00 82.06 79 PHE A O 1
ATOM 623 N N . LEU A 1 80 ? 54.774 15.204 -51.490 1.00 77.50 80 LEU A N 1
ATOM 624 C CA . LEU A 1 80 ? 53.852 15.152 -52.602 1.00 77.50 80 LEU A CA 1
ATOM 625 C C . LEU A 1 80 ? 53.573 13.692 -52.951 1.00 77.50 80 LEU A C 1
ATOM 627 O O . LEU A 1 80 ? 54.500 12.944 -53.246 1.00 77.50 80 LEU A O 1
ATOM 631 N N . MET A 1 81 ? 52.299 13.295 -52.958 1.00 77.25 81 MET A N 1
ATOM 632 C CA . MET A 1 81 ? 51.896 11.896 -53.135 1.00 77.25 81 MET A CA 1
ATOM 633 C C . MET A 1 81 ? 50.978 11.713 -54.360 1.00 77.25 81 MET A C 1
ATOM 635 O O . MET A 1 81 ? 49.951 12.393 -54.512 1.00 77.25 81 MET A O 1
ATOM 639 N N . LEU A 1 82 ? 51.310 10.753 -55.227 1.00 75.25 82 LEU A N 1
ATOM 640 C CA . LEU A 1 82 ? 50.485 10.314 -56.360 1.00 75.25 82 LEU A CA 1
ATOM 641 C C . LEU A 1 82 ? 49.672 9.089 -55.940 1.00 75.25 82 LEU A C 1
ATOM 643 O O . LEU A 1 82 ? 50.233 8.102 -55.471 1.00 75.25 82 LEU A O 1
ATOM 647 N N . ILE A 1 83 ? 48.349 9.153 -56.107 1.00 77.81 83 ILE A N 1
ATOM 648 C CA . ILE A 1 83 ? 47.458 8.033 -55.785 1.00 77.81 83 ILE A CA 1
ATOM 649 C C . ILE A 1 83 ? 47.559 7.007 -56.904 1.00 77.81 83 ILE A C 1
ATOM 651 O O . ILE A 1 83 ? 47.394 7.353 -58.071 1.00 77.81 83 ILE A O 1
ATOM 655 N N . GLU A 1 84 ? 47.785 5.752 -56.538 1.00 77.56 84 GLU A N 1
ATOM 656 C CA . GLU A 1 84 ? 47.874 4.651 -57.497 1.00 77.56 84 GLU A CA 1
ATOM 657 C C . GLU A 1 84 ? 46.597 3.806 -57.507 1.00 77.56 84 GLU A C 1
ATOM 659 O O . GLU A 1 84 ? 46.186 3.314 -58.554 1.00 77.56 84 GLU A O 1
ATOM 664 N N . SER A 1 85 ? 45.949 3.622 -56.351 1.00 71.31 85 SER A N 1
ATOM 665 C CA . SER A 1 85 ? 44.700 2.857 -56.232 1.00 71.31 85 SER A CA 1
ATOM 666 C C . SER A 1 85 ? 44.020 3.074 -54.875 1.00 71.31 85 SER A C 1
ATOM 668 O O . SER A 1 85 ? 44.618 3.602 -53.941 1.00 71.31 85 SER A O 1
ATOM 670 N N . GLY A 1 86 ? 42.763 2.648 -54.735 1.00 63.16 86 GLY A N 1
ATOM 671 C CA . GLY A 1 86 ? 42.033 2.660 -53.461 1.00 63.16 86 GLY A CA 1
ATOM 672 C C . GLY A 1 86 ? 40.612 3.205 -53.583 1.00 63.16 86 GLY A C 1
ATOM 673 O O . GLY A 1 86 ? 40.201 3.698 -54.631 1.00 63.16 86 GLY A O 1
ATOM 674 N N . LYS A 1 87 ? 39.837 3.078 -52.505 1.00 54.12 87 LYS A N 1
ATOM 675 C CA . LYS A 1 87 ? 38.513 3.698 -52.332 1.00 54.12 87 LYS A CA 1
ATOM 676 C C . LYS A 1 87 ? 38.469 4.295 -50.920 1.00 54.12 87 LYS A C 1
ATOM 678 O O . LYS A 1 87 ? 39.036 3.670 -50.022 1.00 54.12 87 LYS A O 1
ATOM 683 N N . PRO A 1 88 ? 37.779 5.426 -50.696 1.00 55.91 88 PRO A N 1
ATOM 684 C CA . PRO A 1 88 ? 37.641 5.990 -49.356 1.00 55.91 88 PRO A CA 1
ATOM 685 C C . PRO A 1 88 ? 37.036 4.949 -48.402 1.00 55.91 88 PRO A C 1
ATOM 687 O O . PRO A 1 88 ? 36.136 4.192 -48.796 1.00 55.91 88 PRO A O 1
ATOM 690 N N . ARG A 1 89 ? 37.544 4.874 -47.162 1.00 47.69 89 ARG A N 1
ATOM 691 C CA . ARG A 1 89 ? 37.046 3.921 -46.152 1.00 47.69 89 ARG A CA 1
ATOM 692 C C . ARG A 1 89 ? 35.526 4.077 -45.986 1.00 47.69 89 ARG A C 1
ATOM 694 O O . ARG A 1 89 ? 35.026 5.167 -45.732 1.00 47.69 89 ARG A O 1
ATOM 701 N N . LYS A 1 90 ? 34.779 2.973 -46.143 1.00 41.94 90 LYS A N 1
ATOM 702 C CA . LYS A 1 90 ? 33.318 2.934 -45.957 1.00 41.94 90 LYS A CA 1
ATOM 703 C C . LYS A 1 90 ? 32.944 2.505 -44.536 1.00 41.94 90 LYS A C 1
ATOM 705 O O . LYS A 1 90 ? 33.442 1.510 -44.022 1.00 41.94 90 LYS A O 1
ATOM 710 N N . VAL A 1 91 ? 32.014 3.272 -43.981 1.00 46.59 91 VAL A N 1
ATOM 711 C CA . VAL A 1 91 ? 31.529 3.331 -42.597 1.00 46.59 91 VAL A CA 1
ATOM 712 C C . VAL A 1 91 ? 30.473 2.247 -42.285 1.00 46.59 91 VAL A C 1
ATOM 714 O O . VAL A 1 91 ? 29.665 1.906 -43.155 1.00 46.59 91 VAL A O 1
ATOM 717 N N . ASN A 1 92 ? 30.431 1.763 -41.033 1.00 39.91 92 ASN A N 1
ATOM 718 C CA . ASN A 1 92 ? 29.366 0.931 -40.438 1.00 39.91 92 ASN A CA 1
ATOM 719 C C . ASN A 1 92 ? 29.121 -0.440 -41.125 1.00 39.91 92 ASN A C 1
ATOM 721 O O . ASN A 1 92 ? 28.095 -0.639 -41.790 1.00 39.91 92 ASN A O 1
ATOM 725 N N . ASN A 1 93 ? 30.066 -1.393 -41.029 1.00 49.62 93 ASN A N 1
ATOM 726 C CA . ASN A 1 93 ? 29.932 -2.687 -41.717 1.00 49.62 93 ASN A CA 1
ATOM 727 C C . ASN A 1 93 ? 30.548 -3.889 -40.966 1.00 49.62 93 ASN A C 1
ATOM 729 O O . ASN A 1 93 ? 31.653 -4.336 -41.279 1.00 49.62 93 ASN A O 1
ATOM 733 N N . VAL A 1 94 ? 29.795 -4.476 -40.030 1.00 57.75 94 VAL A N 1
ATOM 734 C CA . VAL A 1 94 ? 30.045 -5.857 -39.583 1.00 57.75 94 VAL A CA 1
ATOM 735 C C . VAL A 1 94 ? 29.656 -6.790 -40.732 1.00 57.75 94 VAL A C 1
ATOM 737 O O . VAL A 1 94 ? 28.477 -6.971 -41.013 1.00 57.75 94 VAL A O 1
ATOM 740 N N . LYS A 1 95 ? 30.637 -7.375 -41.431 1.00 57.25 95 LYS A N 1
ATOM 741 C CA . LYS A 1 95 ? 30.405 -8.153 -42.670 1.00 57.25 95 LYS A CA 1
ATOM 742 C C . LYS A 1 95 ? 29.432 -9.329 -42.505 1.00 57.25 95 LYS A C 1
ATOM 744 O O . LYS A 1 95 ? 28.817 -9.748 -43.479 1.00 57.25 95 LYS A O 1
ATOM 749 N N . THR A 1 96 ? 29.325 -9.870 -41.297 1.00 68.38 96 THR A N 1
ATOM 750 C CA . THR A 1 96 ? 28.525 -11.056 -40.969 1.00 68.38 96 THR A CA 1
ATOM 751 C C . THR A 1 96 ? 27.125 -10.730 -40.450 1.00 68.38 96 THR A C 1
ATOM 753 O O . THR A 1 96 ? 26.298 -11.635 -40.365 1.00 68.38 96 THR A O 1
ATOM 756 N N . LEU A 1 97 ? 26.826 -9.463 -40.133 1.00 75.94 97 LEU A N 1
ATOM 757 C CA . LEU A 1 97 ? 25.537 -9.044 -39.581 1.00 75.94 97 LEU A CA 1
ATOM 758 C C . LEU A 1 97 ? 24.868 -7.997 -40.466 1.00 75.94 97 LEU A C 1
ATOM 760 O O . LEU A 1 97 ? 25.489 -7.060 -40.964 1.00 75.94 97 LEU A O 1
ATOM 764 N N . LYS A 1 98 ? 23.554 -8.137 -40.647 1.00 84.62 98 LYS A N 1
ATOM 765 C CA . LYS A 1 98 ? 22.757 -7.124 -41.347 1.00 84.62 98 LYS A CA 1
ATOM 766 C C . LYS A 1 98 ? 22.709 -5.849 -40.503 1.00 84.62 98 LYS A C 1
ATOM 768 O O . LYS A 1 98 ? 22.739 -5.907 -39.278 1.00 84.62 98 LYS A O 1
ATOM 773 N N . LYS A 1 99 ? 22.573 -4.684 -41.133 1.00 85.88 99 LYS A N 1
ATOM 774 C CA . LYS A 1 99 ? 22.376 -3.429 -40.390 1.00 85.88 99 LYS A CA 1
ATOM 775 C C . LYS A 1 99 ? 21.074 -3.490 -39.587 1.00 85.88 99 LYS A C 1
ATOM 777 O O . LYS A 1 99 ? 20.033 -3.866 -40.140 1.00 85.88 99 LYS A O 1
ATOM 782 N N . GLY A 1 100 ? 21.143 -3.145 -38.305 1.00 88.44 100 GLY A N 1
ATOM 783 C CA . GLY A 1 100 ? 19.990 -3.190 -37.418 1.00 88.44 100 GLY A CA 1
ATOM 784 C C . GLY A 1 100 ? 20.320 -2.984 -35.946 1.00 88.44 100 GLY A C 1
ATOM 785 O O . GLY A 1 100 ? 21.478 -2.785 -35.584 1.00 88.44 100 GLY A O 1
ATOM 786 N N . VAL A 1 101 ? 19.278 -3.060 -35.121 1.00 89.56 101 VAL A N 1
ATOM 787 C CA . VAL A 1 101 ? 19.369 -3.149 -33.656 1.00 89.56 101 VAL A CA 1
ATOM 788 C C . VAL A 1 101 ? 19.262 -4.616 -33.269 1.00 89.56 101 VAL A C 1
ATOM 790 O O . VAL A 1 101 ? 18.398 -5.324 -33.795 1.00 89.56 101 VAL A O 1
ATOM 793 N N . TYR A 1 102 ? 20.126 -5.057 -32.361 1.00 87.19 102 TYR A N 1
ATOM 794 C CA . TYR A 1 102 ? 20.181 -6.433 -31.887 1.00 87.19 102 TYR A CA 1
ATOM 795 C C . TYR A 1 102 ? 20.098 -6.475 -30.365 1.00 87.19 102 TYR A C 1
ATOM 797 O O . TYR A 1 102 ? 20.685 -5.626 -29.697 1.00 87.19 102 TYR A O 1
ATOM 805 N N . HIS A 1 103 ? 19.408 -7.480 -29.839 1.00 84.25 103 HIS A N 1
ATOM 806 C CA . HIS A 1 103 ? 19.347 -7.786 -28.415 1.00 84.25 103 HIS A CA 1
ATOM 807 C C . HIS A 1 103 ? 20.135 -9.061 -28.122 1.00 84.25 103 HIS A C 1
ATOM 809 O O . HIS A 1 103 ? 20.079 -10.024 -28.887 1.00 84.25 103 HIS A O 1
ATOM 815 N N . PHE A 1 104 ? 20.895 -9.061 -27.027 1.00 80.69 104 PHE A N 1
ATOM 816 C CA . PHE A 1 104 ? 21.622 -10.235 -26.564 1.00 80.69 104 PHE A CA 1
ATOM 817 C C . PHE A 1 104 ? 20.743 -11.064 -25.623 1.00 80.69 104 PHE A C 1
ATOM 819 O O . PHE A 1 104 ? 20.537 -10.724 -24.459 1.00 80.69 104 PHE A O 1
ATOM 826 N N . ASN A 1 105 ? 20.240 -12.185 -26.131 1.00 73.88 105 ASN A N 1
ATOM 827 C CA . ASN A 1 105 ? 19.424 -13.120 -25.380 1.00 73.88 105 ASN A CA 1
ATOM 828 C C . ASN A 1 105 ? 20.312 -14.009 -24.497 1.00 73.88 105 ASN A C 1
ATOM 830 O O . ASN A 1 105 ? 20.900 -14.991 -24.962 1.00 73.88 105 ASN A O 1
ATOM 834 N N . VAL A 1 106 ? 20.365 -13.679 -23.204 1.00 71.50 106 VAL A N 1
ATOM 835 C CA . VAL A 1 106 ? 21.186 -14.372 -22.194 1.00 71.50 106 VAL A CA 1
ATOM 836 C C . VAL A 1 106 ? 20.797 -15.844 -22.030 1.00 71.50 106 VAL A C 1
ATOM 838 O O . VAL A 1 106 ? 21.667 -16.688 -21.836 1.00 71.50 106 VAL A O 1
ATOM 841 N N . LYS A 1 107 ? 19.503 -16.180 -22.133 1.00 61.19 107 LYS A N 1
ATOM 842 C CA . LYS A 1 107 ? 19.009 -17.553 -21.926 1.00 61.19 107 LYS A CA 1
ATOM 843 C C . LYS A 1 107 ? 19.574 -18.518 -22.966 1.00 61.19 107 LYS A C 1
ATOM 845 O O . LYS A 1 107 ? 19.927 -19.644 -22.630 1.00 61.19 107 LYS A O 1
ATOM 850 N N . ASN A 1 108 ? 19.659 -18.057 -24.209 1.00 68.12 108 ASN A N 1
ATOM 851 C CA . ASN A 1 108 ? 20.076 -18.873 -25.346 1.00 68.12 108 ASN A CA 1
ATOM 852 C C . ASN A 1 108 ? 21.493 -18.533 -25.834 1.00 68.12 108 ASN A C 1
ATOM 854 O O . ASN A 1 108 ? 21.937 -19.103 -26.826 1.00 68.12 108 ASN A O 1
ATOM 858 N N . ASN A 1 109 ? 22.179 -17.594 -25.171 1.00 69.31 109 ASN A N 1
ATOM 859 C CA . ASN A 1 109 ? 23.485 -17.063 -25.564 1.00 69.31 109 ASN A CA 1
ATOM 860 C C . ASN A 1 109 ? 23.547 -16.691 -27.061 1.00 69.31 109 ASN A C 1
ATOM 862 O O . ASN A 1 109 ? 24.399 -17.165 -27.812 1.00 69.31 109 ASN A O 1
ATOM 866 N N . SER A 1 110 ? 22.585 -15.886 -27.514 1.00 76.94 110 SER A N 1
ATOM 867 C CA . SER A 1 110 ? 22.395 -15.554 -28.933 1.00 76.94 110 SER A CA 1
ATOM 868 C C . SER A 1 110 ? 22.054 -14.078 -29.118 1.00 76.94 110 SER A C 1
ATOM 870 O O . SER A 1 110 ? 21.662 -13.410 -28.166 1.00 76.94 110 SER A O 1
ATOM 872 N N . ILE A 1 111 ? 22.201 -13.564 -30.341 1.00 80.25 111 ILE A N 1
ATOM 873 C CA . ILE A 1 111 ? 21.738 -12.222 -30.705 1.00 80.25 111 ILE A CA 1
ATOM 874 C C . ILE A 1 111 ? 20.502 -12.312 -31.599 1.00 80.25 111 ILE A C 1
ATOM 876 O O . ILE A 1 111 ? 20.488 -13.057 -32.579 1.00 80.25 111 ILE A O 1
ATOM 880 N N . GLU A 1 112 ? 19.477 -11.532 -31.281 1.00 81.06 112 GLU A N 1
ATOM 881 C CA . GLU A 1 112 ? 18.227 -11.461 -32.039 1.00 81.06 112 GLU A CA 1
ATOM 882 C C . GLU A 1 112 ? 18.038 -10.063 -32.631 1.00 81.06 112 GLU A C 1
ATOM 884 O O . GLU A 1 112 ? 18.290 -9.054 -31.975 1.00 81.06 112 GLU A O 1
ATOM 889 N N . GLN A 1 113 ? 17.649 -9.989 -33.906 1.00 83.44 113 GLN A N 1
ATOM 890 C CA . GLN A 1 113 ? 17.480 -8.709 -34.591 1.00 83.44 113 GLN A CA 1
ATOM 891 C C . GLN A 1 113 ? 16.124 -8.096 -34.230 1.00 83.44 113 GLN A C 1
ATOM 893 O O . GLN A 1 113 ? 15.093 -8.561 -34.713 1.00 83.44 113 GLN A O 1
ATOM 898 N N . LEU A 1 114 ? 16.136 -7.017 -33.446 1.00 80.62 114 LEU A N 1
ATOM 899 C CA . LEU A 1 114 ? 14.933 -6.270 -33.072 1.00 80.62 114 LEU A CA 1
ATOM 900 C C . LEU A 1 114 ? 14.448 -5.368 -34.208 1.00 80.62 114 LEU A C 1
ATOM 902 O O . LEU A 1 114 ? 13.254 -5.270 -34.480 1.00 80.62 114 LEU A O 1
ATOM 906 N N . ARG A 1 115 ? 15.379 -4.689 -34.890 1.00 84.94 115 ARG A N 1
ATOM 907 C CA . ARG A 1 115 ? 15.061 -3.729 -35.959 1.00 84.94 115 ARG A CA 1
ATOM 908 C C . ARG A 1 115 ? 16.018 -3.866 -37.128 1.00 84.94 115 ARG A C 1
ATOM 910 O O . ARG A 1 115 ? 17.205 -4.136 -36.946 1.00 84.94 115 ARG A O 1
ATOM 917 N N . LYS A 1 116 ? 15.507 -3.651 -38.338 1.00 87.69 116 LYS A N 1
ATOM 918 C CA . LYS A 1 116 ? 16.293 -3.626 -39.580 1.00 87.69 116 LYS A CA 1
ATOM 919 C C . LYS A 1 116 ? 16.636 -2.187 -39.951 1.00 87.69 116 LYS A C 1
ATOM 921 O O . LYS A 1 116 ? 15.871 -1.278 -39.659 1.00 87.69 116 LYS A O 1
ATOM 926 N N . GLY A 1 117 ? 17.739 -2.006 -40.669 1.00 86.00 117 GLY A N 1
ATOM 927 C CA . GLY A 1 117 ? 18.125 -0.706 -41.218 1.00 86.00 117 GLY A CA 1
ATOM 928 C C . GLY A 1 117 ? 19.261 -0.040 -40.448 1.00 86.00 117 GLY A C 1
ATOM 929 O O . GLY A 1 117 ? 19.766 -0.564 -39.458 1.00 86.00 117 GLY A O 1
ATOM 930 N N . SER A 1 118 ? 19.733 1.089 -40.971 1.00 84.50 118 SER A N 1
ATOM 931 C CA . SER A 1 118 ? 20.813 1.858 -40.351 1.00 84.50 118 SER A CA 1
ATOM 932 C C . SER A 1 118 ? 20.239 2.891 -39.389 1.00 84.50 118 SER A C 1
ATOM 934 O O . SER A 1 118 ? 19.368 3.657 -39.778 1.00 84.50 118 SER A O 1
ATOM 936 N N . ASN A 1 119 ? 20.794 2.958 -38.178 1.00 86.69 119 ASN A N 1
ATOM 937 C CA . ASN A 1 119 ? 20.442 3.963 -37.170 1.00 86.69 119 ASN A CA 1
ATOM 938 C C . ASN A 1 119 ? 21.498 5.075 -37.076 1.00 86.69 119 ASN A C 1
ATOM 940 O O . ASN A 1 119 ? 21.634 5.703 -36.036 1.00 86.69 119 ASN A O 1
ATOM 944 N N . LYS A 1 120 ? 22.284 5.301 -38.141 1.00 88.88 120 LYS A N 1
ATOM 945 C CA . LYS A 1 120 ? 23.396 6.263 -38.120 1.00 88.88 120 LYS A CA 1
ATOM 946 C C . LYS A 1 120 ? 22.930 7.662 -37.714 1.00 88.88 120 LYS A C 1
ATOM 948 O O . LYS A 1 120 ? 23.456 8.202 -36.753 1.00 88.88 120 LYS A O 1
ATOM 953 N N . ASN A 1 121 ? 21.951 8.218 -38.429 1.00 90.81 121 ASN A N 1
ATOM 954 C CA . ASN A 1 121 ? 21.472 9.576 -38.163 1.00 90.81 121 ASN A CA 1
ATOM 955 C C . ASN A 1 121 ? 20.850 9.664 -36.770 1.00 90.81 121 ASN A C 1
ATOM 957 O O . ASN A 1 121 ? 21.245 10.519 -35.997 1.00 90.81 121 ASN A O 1
ATOM 961 N N . PHE A 1 122 ? 20.021 8.680 -36.401 1.00 92.75 122 PHE A N 1
ATOM 962 C CA . PHE A 1 122 ? 19.472 8.571 -35.050 1.00 92.75 122 PHE A CA 1
ATOM 963 C C . PHE A 1 122 ? 20.563 8.647 -33.968 1.00 92.75 122 PHE A C 1
ATOM 965 O O . PHE A 1 122 ? 20.418 9.398 -33.010 1.00 92.75 122 PHE A O 1
ATOM 972 N N . LEU A 1 123 ? 21.658 7.892 -34.116 1.00 91.31 123 LEU A N 1
ATOM 973 C CA . LEU A 1 123 ? 22.758 7.899 -33.151 1.00 91.31 123 LEU A CA 1
ATOM 974 C C . LEU A 1 123 ? 23.438 9.268 -33.078 1.00 91.31 123 LEU A C 1
ATOM 976 O O . LEU A 1 123 ? 23.760 9.714 -31.986 1.00 91.31 123 LEU A O 1
ATOM 980 N N . VAL A 1 124 ? 23.651 9.938 -34.211 1.00 90.69 124 VAL A N 1
ATOM 981 C CA . VAL A 1 124 ? 24.266 11.274 -34.230 1.00 90.69 124 VAL A CA 1
ATOM 982 C C . VAL A 1 124 ? 23.343 12.300 -33.574 1.00 90.69 124 VAL A C 1
ATOM 984 O O . VAL A 1 124 ? 23.783 13.018 -32.679 1.00 90.69 124 VAL A O 1
ATOM 987 N N . ASP A 1 125 ? 22.069 12.313 -33.956 1.00 93.50 125 ASP A N 1
ATOM 988 C CA . ASP A 1 125 ? 21.076 13.280 -33.483 1.00 93.50 125 ASP A CA 1
ATOM 989 C C . ASP A 1 125 ? 20.828 13.145 -31.971 1.00 93.50 125 ASP A C 1
ATOM 991 O O . ASP A 1 125 ? 20.708 14.146 -31.271 1.00 93.50 125 ASP A O 1
ATOM 995 N N . ASN A 1 126 ? 20.832 11.913 -31.445 1.00 93.81 126 ASN A N 1
ATOM 996 C CA . ASN A 1 126 ? 20.517 11.628 -30.040 1.00 93.81 126 ASN A CA 1
ATOM 997 C C . ASN A 1 126 ? 21.739 11.501 -29.119 1.00 93.81 126 ASN A C 1
ATOM 999 O O . ASN A 1 126 ? 21.571 11.254 -27.928 1.00 93.81 126 ASN A O 1
ATOM 1003 N N . THR A 1 127 ? 22.960 11.653 -29.638 1.00 91.06 127 THR A N 1
ATOM 1004 C CA . THR A 1 127 ? 24.194 11.721 -28.821 1.00 91.06 127 THR A CA 1
ATOM 1005 C C . THR A 1 127 ? 24.964 13.028 -29.006 1.00 91.06 127 THR A C 1
ATOM 1007 O O . THR A 1 127 ? 25.893 13.302 -28.245 1.00 91.06 127 THR A O 1
ATOM 1010 N N . GLY A 1 128 ? 24.629 13.813 -30.037 1.00 89.00 128 GLY A N 1
ATOM 1011 C CA . GLY A 1 128 ? 25.372 15.006 -30.445 1.00 89.00 128 GLY A CA 1
ATOM 1012 C C . GLY A 1 128 ? 26.768 14.711 -31.006 1.00 89.00 128 GLY A C 1
ATOM 1013 O O . GLY A 1 128 ? 27.572 15.629 -31.157 1.00 89.00 128 GLY A O 1
ATOM 1014 N N . GLN A 1 129 ? 27.095 13.444 -31.285 1.00 86.06 129 GLN A N 1
ATOM 1015 C CA . GLN A 1 129 ? 28.459 12.993 -31.563 1.00 86.06 129 GLN A CA 1
ATOM 1016 C C . GLN A 1 129 ? 28.522 12.202 -32.878 1.00 86.06 129 GLN A C 1
ATOM 1018 O O . GLN A 1 129 ? 28.075 11.059 -32.978 1.00 86.06 129 GLN A O 1
ATOM 1023 N N . SER A 1 130 ? 29.127 12.798 -33.911 1.00 84.94 130 SER A N 1
ATOM 1024 C CA . SER A 1 130 ? 29.203 12.211 -35.261 1.00 84.94 130 SER A CA 1
ATOM 1025 C C . SER A 1 130 ? 29.914 10.853 -35.296 1.00 84.94 130 SER A C 1
ATOM 1027 O O . SER A 1 130 ? 29.463 9.932 -35.982 1.00 84.94 130 SER A O 1
ATOM 1029 N N . PHE A 1 131 ? 30.970 10.693 -34.492 1.00 81.19 131 PHE A N 1
ATOM 1030 C CA . PHE A 1 131 ? 31.768 9.467 -34.445 1.00 81.19 131 PHE A CA 1
ATOM 1031 C C . PHE A 1 131 ? 30.970 8.239 -33.970 1.00 81.19 131 PHE A C 1
ATOM 1033 O O . PHE A 1 131 ? 31.327 7.111 -34.311 1.00 81.19 131 PHE A O 1
ATOM 1040 N N . VAL A 1 132 ? 29.862 8.429 -33.243 1.00 86.38 132 VAL A N 1
ATOM 1041 C CA . VAL A 1 132 ? 28.963 7.338 -32.822 1.00 86.38 132 VAL A CA 1
ATOM 1042 C C . VAL A 1 132 ? 28.277 6.719 -34.029 1.00 86.38 132 VAL A C 1
ATOM 1044 O O . VAL A 1 132 ? 28.257 5.497 -34.181 1.00 86.38 132 VAL A O 1
ATOM 1047 N N . GLY A 1 133 ? 27.779 7.560 -34.936 1.00 83.88 133 GLY A N 1
ATOM 1048 C CA . GLY A 1 133 ? 27.193 7.126 -36.200 1.00 83.88 133 GLY A CA 1
ATOM 1049 C C . GLY A 1 133 ? 28.207 6.496 -37.162 1.00 83.88 133 GLY A C 1
ATOM 1050 O O . GLY A 1 133 ? 27.812 5.752 -38.068 1.00 83.88 133 GLY A O 1
ATOM 1051 N N . ASP A 1 134 ? 29.499 6.770 -36.963 1.00 81.88 134 ASP A N 1
ATOM 1052 C CA . ASP A 1 134 ? 30.594 6.220 -37.766 1.00 81.88 134 ASP A CA 1
ATOM 1053 C C . ASP A 1 134 ? 31.240 4.954 -37.178 1.00 81.88 134 ASP A C 1
ATOM 1055 O O . ASP A 1 134 ? 31.998 4.264 -37.869 1.00 81.88 134 ASP A O 1
ATOM 1059 N N . SER A 1 135 ? 30.911 4.612 -35.931 1.00 85.00 135 SER A N 1
ATOM 1060 C CA . SER A 1 135 ? 31.392 3.401 -35.264 1.00 85.00 135 SER A CA 1
ATOM 1061 C C . SER A 1 135 ? 31.001 2.125 -36.027 1.00 85.00 135 SER A C 1
ATOM 1063 O O . SER A 1 135 ? 30.020 2.087 -36.770 1.00 85.00 135 SER A O 1
ATOM 1065 N N . SER A 1 136 ? 31.789 1.053 -35.871 1.00 82.50 136 SER A N 1
ATOM 1066 C CA . SER A 1 136 ? 31.480 -0.244 -36.504 1.00 82.50 136 SER A CA 1
ATOM 1067 C C . SER A 1 136 ? 30.301 -0.956 -35.837 1.00 82.50 136 SER A C 1
ATOM 1069 O O . SER A 1 136 ? 29.573 -1.698 -36.497 1.00 82.50 136 SER A O 1
ATOM 1071 N N . CYS A 1 137 ? 30.131 -0.734 -34.536 1.00 86.94 137 CYS A N 1
ATOM 1072 C CA . CYS A 1 137 ? 28.995 -1.153 -33.731 1.00 86.94 137 CYS A CA 1
ATOM 1073 C C . CYS A 1 137 ? 28.900 -0.246 -32.498 1.00 86.94 137 CYS A C 1
ATOM 1075 O O . CYS A 1 137 ? 29.921 0.225 -31.996 1.00 86.94 137 CYS A O 1
ATOM 1077 N N . VAL A 1 138 ? 27.685 -0.070 -31.984 1.00 90.62 138 VAL A N 1
ATOM 1078 C CA . VAL A 1 138 ? 27.418 0.575 -30.694 1.00 90.62 138 VAL A CA 1
ATOM 1079 C C . VAL A 1 138 ? 26.856 -0.487 -29.759 1.00 90.62 138 VAL A C 1
ATOM 1081 O O . VAL A 1 138 ? 25.919 -1.192 -30.131 1.00 90.62 138 VAL A O 1
ATOM 1084 N N . ILE A 1 139 ? 27.437 -0.613 -28.566 1.00 90.88 139 ILE A N 1
ATOM 1085 C CA . ILE A 1 139 ? 26.931 -1.489 -27.506 1.00 90.88 139 ILE A CA 1
ATOM 1086 C C . ILE A 1 139 ? 26.206 -0.608 -26.498 1.00 90.88 139 ILE A C 1
ATOM 1088 O O . ILE A 1 139 ? 26.796 0.330 -25.969 1.00 90.88 139 ILE A O 1
ATOM 1092 N N . ILE A 1 140 ? 24.934 -0.910 -26.248 1.00 90.69 140 ILE A N 1
ATOM 1093 C CA . ILE A 1 140 ? 24.115 -0.194 -25.272 1.00 90.69 140 ILE A CA 1
ATOM 1094 C C . ILE A 1 140 ? 23.909 -1.116 -24.073 1.00 90.69 140 ILE A C 1
ATOM 1096 O O . ILE A 1 140 ? 23.472 -2.255 -24.235 1.00 90.69 140 ILE A O 1
ATOM 1100 N N . LEU A 1 141 ? 24.250 -0.628 -22.882 1.00 89.25 141 LEU A N 1
ATOM 1101 C CA . LEU A 1 141 ? 24.004 -1.326 -21.625 1.00 89.25 141 LEU A CA 1
ATOM 1102 C C . LEU A 1 141 ? 22.701 -0.793 -21.029 1.00 89.25 141 LEU A C 1
ATOM 1104 O O . LEU A 1 141 ? 22.611 0.380 -20.683 1.00 89.25 141 LEU A O 1
ATOM 1108 N N . SER A 1 142 ? 21.694 -1.654 -20.922 1.00 86.19 142 SER A N 1
ATOM 1109 C CA . SER A 1 142 ? 20.398 -1.335 -20.319 1.00 86.19 142 SER A CA 1
ATOM 1110 C C . SER A 1 142 ? 20.212 -2.101 -19.012 1.00 86.19 142 SER A C 1
ATOM 1112 O O . SER A 1 142 ? 20.582 -3.273 -18.925 1.00 86.19 142 SER A O 1
ATOM 1114 N N . ALA A 1 143 ? 19.584 -1.475 -18.017 1.00 82.88 143 ALA A N 1
ATOM 1115 C CA . ALA A 1 143 ? 19.247 -2.114 -16.750 1.00 82.88 143 ALA A CA 1
ATOM 1116 C C . ALA A 1 143 ? 17.818 -1.771 -16.323 1.00 82.88 143 ALA A C 1
ATOM 1118 O O . ALA A 1 143 ? 17.361 -0.643 -16.479 1.00 82.88 143 ALA A O 1
ATOM 1119 N N . VAL A 1 144 ? 17.132 -2.746 -15.729 1.00 78.50 144 VAL A N 1
ATOM 1120 C CA . VAL A 1 144 ? 15.840 -2.539 -15.070 1.00 78.50 144 VAL A CA 1
ATOM 1121 C C . VAL A 1 144 ? 16.114 -2.211 -13.607 1.00 78.50 144 VAL A C 1
ATOM 1123 O O . VAL A 1 144 ? 16.376 -3.117 -12.814 1.00 78.50 144 VAL A O 1
ATOM 1126 N N . LEU A 1 145 ? 16.086 -0.924 -13.253 1.00 81.31 145 LEU A N 1
ATOM 1127 C CA . LEU A 1 145 ? 16.476 -0.470 -11.913 1.00 81.31 145 LEU A CA 1
ATOM 1128 C C . LEU A 1 145 ? 15.618 -1.105 -10.814 1.00 81.31 145 LEU A C 1
ATOM 1130 O O . LEU A 1 145 ? 16.150 -1.657 -9.846 1.00 81.31 145 LEU A O 1
ATOM 1134 N N . ASP A 1 146 ? 14.300 -1.098 -10.999 1.00 72.69 146 ASP A N 1
ATOM 1135 C CA . ASP A 1 146 ? 13.359 -1.554 -9.975 1.00 72.69 146 ASP A CA 1
ATOM 1136 C C . ASP A 1 146 ? 13.504 -3.039 -9.649 1.00 72.69 146 ASP A C 1
ATOM 1138 O O . ASP A 1 146 ? 13.396 -3.428 -8.489 1.00 72.69 146 ASP A O 1
ATOM 1142 N N . ARG A 1 147 ? 13.883 -3.870 -10.629 1.00 72.69 147 ARG A N 1
ATOM 1143 C CA . ARG A 1 147 ? 14.112 -5.306 -10.413 1.00 72.69 147 ARG A CA 1
ATOM 1144 C C . ARG A 1 147 ? 15.165 -5.571 -9.335 1.00 72.69 147 ARG A C 1
ATOM 1146 O O . ARG A 1 147 ? 15.031 -6.520 -8.568 1.00 72.69 147 ARG A O 1
ATOM 1153 N N . THR A 1 148 ? 16.210 -4.752 -9.275 1.00 79.50 148 THR A N 1
ATOM 1154 C CA . THR A 1 148 ? 17.263 -4.880 -8.257 1.00 79.50 148 THR A CA 1
ATOM 1155 C C . THR A 1 148 ? 16.882 -4.149 -6.971 1.00 79.50 148 THR A C 1
ATOM 1157 O O . THR A 1 148 ? 17.203 -4.627 -5.880 1.00 79.50 148 THR A O 1
ATOM 1160 N N . ARG A 1 149 ? 16.178 -3.012 -7.074 1.00 81.69 149 ARG A N 1
ATOM 1161 C CA . ARG A 1 149 ? 15.732 -2.226 -5.911 1.00 81.69 149 ARG A CA 1
ATOM 1162 C C . ARG A 1 149 ? 14.697 -2.957 -5.057 1.00 81.69 149 ARG A C 1
ATOM 1164 O O . ARG A 1 149 ? 14.696 -2.742 -3.856 1.00 81.69 149 ARG A O 1
ATOM 1171 N N . ILE A 1 150 ? 13.908 -3.882 -5.612 1.00 74.44 150 ILE A N 1
ATOM 1172 C CA . ILE A 1 150 ? 12.994 -4.728 -4.815 1.00 74.44 150 ILE A CA 1
ATOM 1173 C C . ILE A 1 150 ? 13.734 -5.442 -3.673 1.00 74.44 150 ILE A C 1
ATOM 1175 O O . ILE A 1 150 ? 13.221 -5.527 -2.566 1.00 74.44 150 ILE A O 1
ATOM 1179 N N . LYS A 1 151 ? 14.950 -5.942 -3.929 1.00 75.06 151 LYS A N 1
ATOM 1180 C CA . LYS A 1 151 ? 15.730 -6.688 -2.931 1.00 75.06 151 LYS A CA 1
ATOM 1181 C C . LYS A 1 151 ? 16.678 -5.813 -2.115 1.00 75.06 151 LYS A C 1
ATOM 1183 O O . LYS A 1 151 ? 16.957 -6.115 -0.960 1.00 75.06 151 LYS A O 1
ATOM 1188 N N . TYR A 1 152 ? 17.251 -4.790 -2.741 1.00 81.19 152 TYR A N 1
ATOM 1189 C CA . TYR A 1 152 ? 18.356 -4.018 -2.164 1.00 81.19 152 TYR A CA 1
ATOM 1190 C C . TYR A 1 152 ? 18.004 -2.557 -1.883 1.00 81.19 152 TYR A C 1
ATOM 1192 O O . TYR A 1 152 ? 18.898 -1.779 -1.540 1.00 81.19 152 TYR A O 1
ATOM 1200 N N . GLU A 1 153 ? 16.739 -2.179 -2.055 1.00 86.06 153 GLU A N 1
ATOM 1201 C CA . GLU A 1 153 ? 16.241 -0.810 -1.922 1.00 86.06 153 GLU A CA 1
ATOM 1202 C C . GLU A 1 153 ? 17.143 0.171 -2.694 1.00 86.06 153 GLU A C 1
ATOM 1204 O O . GLU A 1 153 ? 17.629 -0.130 -3.790 1.00 86.06 153 GLU A O 1
ATOM 1209 N N . GLU A 1 154 ? 17.448 1.327 -2.107 1.00 86.44 154 GLU A N 1
ATOM 1210 C CA . GLU A 1 154 ? 18.319 2.349 -2.692 1.00 86.44 154 GLU A CA 1
ATOM 1211 C C . GLU A 1 154 ? 19.751 1.861 -2.965 1.00 86.44 154 GLU A C 1
ATOM 1213 O O . GLU A 1 154 ? 20.427 2.358 -3.871 1.00 86.44 154 GLU A O 1
ATOM 1218 N N . ARG A 1 155 ? 20.237 0.832 -2.251 1.00 87.44 155 ARG A N 1
ATOM 1219 C CA . ARG A 1 155 ? 21.559 0.249 -2.553 1.00 87.44 155 ARG A CA 1
ATOM 1220 C C . ARG A 1 155 ? 21.574 -0.470 -3.897 1.00 87.44 155 ARG A C 1
ATOM 1222 O O . ARG A 1 155 ? 22.643 -0.560 -4.503 1.00 87.44 155 ARG A O 1
ATOM 1229 N N . GLY A 1 156 ? 20.415 -0.914 -4.388 1.00 88.88 156 GLY A N 1
ATOM 1230 C CA . GLY A 1 156 ? 20.273 -1.528 -5.706 1.00 88.88 156 GLY A CA 1
ATOM 1231 C C . GLY A 1 156 ? 20.852 -0.660 -6.823 1.00 88.88 156 GLY A C 1
ATOM 1232 O O . GLY A 1 156 ? 21.545 -1.181 -7.694 1.00 88.88 156 GLY A O 1
ATOM 1233 N N . TYR A 1 157 ? 20.681 0.664 -6.746 1.00 88.00 157 TYR A N 1
ATOM 1234 C CA . TYR A 1 157 ? 21.244 1.603 -7.722 1.00 88.00 157 TYR A CA 1
ATOM 1235 C C . TYR A 1 157 ? 22.777 1.524 -7.793 1.00 88.00 157 TYR A C 1
ATOM 1237 O O . TYR A 1 157 ? 23.360 1.454 -8.874 1.00 88.00 157 TYR A O 1
ATOM 1245 N N . ARG A 1 158 ? 23.446 1.445 -6.634 1.00 91.69 158 ARG A N 1
ATOM 1246 C CA . ARG A 1 158 ? 24.913 1.333 -6.560 1.00 91.69 158 ARG A CA 1
ATOM 1247 C C . ARG A 1 158 ? 25.398 0.016 -7.155 1.00 91.69 158 ARG A C 1
ATOM 1249 O O . ARG A 1 158 ? 26.387 0.015 -7.880 1.00 91.69 158 ARG A O 1
ATOM 1256 N N . PHE A 1 159 ? 24.704 -1.087 -6.873 1.00 91.44 159 PHE A N 1
ATOM 1257 C CA . PHE A 1 159 ? 25.052 -2.393 -7.437 1.00 91.44 159 PHE A CA 1
ATOM 1258 C C . PHE A 1 159 ? 24.929 -2.401 -8.958 1.00 91.44 159 PHE A C 1
ATOM 1260 O O . PHE A 1 159 ? 25.860 -2.831 -9.631 1.00 91.44 159 PHE A O 1
ATOM 1267 N N . ILE A 1 160 ? 23.845 -1.848 -9.503 1.00 90.62 160 ILE A N 1
ATOM 1268 C CA . ILE A 1 160 ? 23.654 -1.764 -10.956 1.00 90.62 160 ILE A CA 1
ATOM 1269 C C . ILE A 1 160 ? 24.771 -0.956 -11.615 1.00 90.62 160 ILE A C 1
ATOM 1271 O O . ILE A 1 160 ? 25.330 -1.399 -12.616 1.00 90.62 160 ILE A O 1
ATOM 1275 N N . LEU A 1 161 ? 25.119 0.211 -11.067 1.00 90.81 161 LEU A N 1
ATOM 1276 C CA . LEU A 1 161 ? 26.179 1.039 -11.644 1.00 90.81 161 LEU A CA 1
ATOM 1277 C C . LEU A 1 161 ? 27.554 0.364 -11.574 1.00 90.81 161 LEU A C 1
ATOM 1279 O O . LEU A 1 161 ? 28.323 0.469 -12.529 1.00 90.81 161 LEU A O 1
ATOM 1283 N N . MET A 1 162 ? 27.857 -0.358 -10.490 1.00 92.56 162 MET A N 1
ATOM 1284 C CA . MET A 1 162 ? 29.098 -1.136 -10.390 1.00 92.56 162 MET A CA 1
ATOM 1285 C C . MET A 1 162 ? 29.145 -2.261 -11.430 1.00 92.56 162 MET A C 1
ATOM 1287 O O . MET A 1 162 ? 30.145 -2.390 -12.131 1.00 92.56 162 MET A O 1
ATOM 1291 N N . GLU A 1 163 ? 28.059 -3.020 -11.591 1.00 90.88 163 GLU A N 1
ATOM 1292 C CA . GLU A 1 163 ? 27.955 -4.069 -12.615 1.00 90.88 163 GLU A CA 1
ATOM 1293 C C . GLU A 1 163 ? 28.076 -3.492 -14.034 1.00 90.88 163 GLU A C 1
ATOM 1295 O O . GLU A 1 163 ? 28.812 -4.025 -14.864 1.00 90.88 163 GLU A O 1
ATOM 1300 N N . CYS A 1 164 ? 27.428 -2.356 -14.308 1.00 90.56 164 CYS A N 1
ATOM 1301 C CA . CYS A 1 164 ? 27.550 -1.652 -15.585 1.00 90.56 164 CYS A CA 1
ATOM 1302 C C . CYS A 1 164 ? 29.006 -1.242 -15.861 1.00 90.56 164 CYS A C 1
ATOM 1304 O O . CYS A 1 164 ? 29.527 -1.490 -16.950 1.00 90.56 164 CYS A O 1
ATOM 1306 N N . GLY A 1 165 ? 29.696 -0.697 -14.852 1.00 90.94 165 GLY A N 1
ATOM 1307 C CA . GLY A 1 165 ? 31.119 -0.365 -14.930 1.00 90.94 165 GLY A CA 1
ATOM 1308 C C . GLY A 1 165 ? 32.006 -1.588 -15.181 1.00 90.94 165 GLY A C 1
ATOM 1309 O O . GLY A 1 165 ? 32.899 -1.533 -16.027 1.00 90.94 165 GLY A O 1
ATOM 1310 N N . HIS A 1 166 ? 31.738 -2.712 -14.513 1.00 92.25 166 HIS A N 1
ATOM 1311 C CA . HIS A 1 166 ? 32.458 -3.969 -14.739 1.00 92.25 166 HIS A CA 1
ATOM 1312 C C . HIS A 1 166 ? 32.275 -4.487 -16.172 1.00 92.25 166 HIS A C 1
ATOM 1314 O O . HIS A 1 166 ? 33.254 -4.845 -16.831 1.00 92.25 166 HIS A O 1
ATOM 1320 N N . VAL A 1 167 ? 31.042 -4.490 -16.686 1.00 90.69 167 VAL A N 1
ATOM 1321 C CA . VAL A 1 167 ? 30.754 -4.895 -18.070 1.00 90.69 167 VAL A CA 1
ATOM 1322 C C . VAL A 1 167 ? 31.450 -3.961 -19.063 1.00 90.69 167 VAL A C 1
ATOM 1324 O O . VAL A 1 167 ? 32.098 -4.439 -19.996 1.00 90.69 167 VAL A O 1
ATOM 1327 N N . ALA A 1 168 ? 31.381 -2.645 -18.848 1.00 91.00 168 ALA A N 1
ATOM 1328 C CA . ALA A 1 168 ? 32.054 -1.661 -19.691 1.00 91.00 168 ALA A CA 1
ATOM 1329 C C . ALA A 1 168 ? 33.579 -1.870 -19.716 1.00 91.00 168 ALA A C 1
ATOM 1331 O O . ALA A 1 168 ? 34.177 -1.889 -20.793 1.00 91.00 168 ALA A O 1
ATOM 1332 N N . GLN A 1 169 ? 34.206 -2.113 -18.561 1.00 93.50 169 GLN A N 1
ATOM 1333 C CA . GLN A 1 169 ? 35.642 -2.385 -18.480 1.00 93.50 169 GLN A CA 1
ATOM 1334 C C . GLN A 1 169 ? 36.030 -3.668 -19.226 1.00 93.50 169 GLN A C 1
ATOM 1336 O O . GLN A 1 169 ? 37.032 -3.689 -19.943 1.00 93.50 169 GLN A O 1
ATOM 1341 N N . ASN A 1 170 ? 35.226 -4.729 -19.119 1.00 92.94 170 ASN A N 1
ATOM 1342 C CA . ASN A 1 170 ? 35.466 -5.963 -19.867 1.00 92.94 170 ASN A CA 1
ATOM 1343 C C . ASN A 1 170 ? 35.412 -5.727 -21.382 1.00 92.94 170 ASN A C 1
ATOM 1345 O O . ASN A 1 170 ? 36.262 -6.238 -22.110 1.00 92.94 170 ASN A O 1
ATOM 1349 N N . LEU A 1 171 ? 34.466 -4.915 -21.864 1.00 90.56 171 LEU A N 1
ATOM 1350 C CA . LEU A 1 171 ? 34.386 -4.543 -23.280 1.00 90.56 171 LEU A CA 1
ATOM 1351 C C . LEU A 1 171 ? 35.619 -3.759 -23.745 1.00 90.56 171 LEU A C 1
ATOM 1353 O O . LEU A 1 171 ? 36.099 -3.996 -24.854 1.00 90.56 171 LEU A O 1
ATOM 1357 N N . TYR A 1 172 ? 36.161 -2.876 -22.904 1.00 92.62 172 TYR A N 1
ATOM 1358 C CA . TYR A 1 172 ? 37.414 -2.168 -23.184 1.00 92.62 172 TYR A CA 1
ATOM 1359 C C . TYR A 1 172 ? 38.601 -3.126 -23.298 1.00 92.62 172 TYR A C 1
ATOM 1361 O O . TYR A 1 172 ? 39.347 -3.065 -24.274 1.00 92.62 172 TYR A O 1
ATOM 1369 N N . LEU A 1 173 ? 38.748 -4.046 -22.342 1.00 93.38 173 LEU A N 1
ATOM 1370 C CA . LEU A 1 173 ? 39.834 -5.030 -22.342 1.00 93.38 173 LEU A CA 1
ATOM 1371 C C . LEU A 1 173 ? 39.755 -5.973 -23.549 1.00 93.38 173 LEU A C 1
ATOM 1373 O O . LEU A 1 173 ? 40.774 -6.257 -24.176 1.00 93.38 173 LEU A O 1
ATOM 1377 N N . ILE A 1 174 ? 38.551 -6.425 -23.911 1.00 91.00 174 ILE A N 1
ATOM 1378 C CA . ILE A 1 174 ? 38.330 -7.255 -25.103 1.00 91.00 174 ILE A CA 1
ATOM 1379 C C . ILE A 1 174 ? 38.644 -6.463 -26.375 1.00 91.00 174 ILE A C 1
ATOM 1381 O O . ILE A 1 174 ? 39.314 -6.983 -27.266 1.00 91.00 174 ILE A O 1
ATOM 1385 N N . SER A 1 175 ? 38.199 -5.207 -26.460 1.00 88.62 175 SER A N 1
ATOM 1386 C CA . SER A 1 175 ? 38.482 -4.345 -27.612 1.00 88.62 175 SER A CA 1
ATOM 1387 C C . SER A 1 175 ? 39.986 -4.154 -27.798 1.00 88.62 175 SER A C 1
ATOM 1389 O O . SER A 1 175 ? 40.481 -4.351 -28.906 1.00 88.62 175 SER A O 1
ATOM 1391 N N . GLU A 1 176 ? 40.721 -3.873 -26.719 1.00 89.94 176 GLU A N 1
ATOM 1392 C CA . GLU A 1 176 ? 42.181 -3.746 -26.742 1.00 89.94 176 GLU A CA 1
ATOM 1393 C C . GLU A 1 176 ? 42.860 -5.057 -27.165 1.00 89.94 176 GLU A C 1
ATOM 1395 O O . GLU A 1 176 ? 43.693 -5.061 -28.072 1.00 89.94 176 GLU A O 1
ATOM 1400 N N . ALA A 1 177 ? 42.444 -6.198 -26.602 1.00 88.25 177 ALA A N 1
ATOM 1401 C CA . ALA A 1 177 ? 42.967 -7.513 -26.982 1.00 88.25 177 ALA A CA 1
ATOM 1402 C C . ALA A 1 177 ? 42.729 -7.836 -28.471 1.00 88.25 177 ALA A C 1
ATOM 1404 O O . ALA A 1 177 ? 43.564 -8.468 -29.120 1.00 88.25 177 ALA A O 1
ATOM 1405 N N . MET A 1 178 ? 41.611 -7.367 -29.031 1.00 87.75 178 MET A N 1
ATOM 1406 C CA . MET A 1 178 ? 41.273 -7.489 -30.453 1.00 87.75 178 MET A CA 1
ATOM 1407 C C . MET A 1 178 ? 41.894 -6.388 -31.329 1.00 87.75 178 MET A C 1
ATOM 1409 O O . MET A 1 178 ? 41.677 -6.390 -32.543 1.00 87.75 178 MET A O 1
ATOM 1413 N N . ARG A 1 179 ? 42.662 -5.457 -30.744 1.00 86.25 179 ARG A N 1
ATOM 1414 C CA . ARG A 1 179 ? 43.231 -4.266 -31.402 1.00 86.25 179 ARG A CA 1
ATOM 1415 C C . ARG A 1 179 ? 42.174 -3.375 -32.065 1.00 86.25 179 ARG A C 1
ATOM 1417 O O . ARG A 1 179 ? 42.413 -2.760 -33.105 1.00 86.25 179 ARG A O 1
ATOM 1424 N N . LEU A 1 180 ? 40.992 -3.312 -31.463 1.00 86.50 180 LEU A N 1
ATOM 1425 C CA . LEU A 1 180 ? 39.903 -2.420 -31.839 1.00 86.50 180 LEU A CA 1
ATOM 1426 C C . LEU A 1 180 ? 39.963 -1.140 -31.003 1.00 86.50 180 LEU A C 1
ATOM 1428 O O . LEU A 1 180 ? 40.424 -1.137 -29.865 1.00 86.50 180 LEU A O 1
ATOM 1432 N N . LYS A 1 181 ? 39.461 -0.037 -31.561 1.00 84.06 181 LYS A N 1
ATOM 1433 C CA . LYS A 1 181 ? 39.245 1.201 -30.804 1.00 84.06 181 LYS A CA 1
ATOM 1434 C C . LYS A 1 181 ? 37.827 1.206 -30.236 1.00 84.06 181 LYS A C 1
ATOM 1436 O O . LYS A 1 181 ? 36.878 0.939 -30.970 1.00 84.06 181 LYS A O 1
ATOM 1441 N N . CYS A 1 182 ? 37.690 1.538 -28.956 1.00 89.94 182 CYS A N 1
ATOM 1442 C CA . CYS A 1 182 ? 36.409 1.683 -28.267 1.00 89.94 182 CYS A CA 1
ATOM 1443 C C . CYS A 1 182 ? 36.359 2.997 -27.477 1.00 89.94 182 CYS A C 1
ATOM 1445 O O . CYS A 1 182 ? 37.387 3.528 -27.059 1.00 89.94 182 CYS A O 1
ATOM 1447 N N . CYS A 1 183 ? 35.153 3.523 -27.277 1.00 89.25 183 CYS A N 1
ATOM 1448 C CA . CYS A 1 183 ? 34.897 4.724 -26.491 1.00 89.25 183 CYS A CA 1
ATOM 1449 C C . CYS A 1 183 ? 33.534 4.580 -25.802 1.00 89.25 183 CYS A C 1
ATOM 1451 O O . CYS A 1 183 ? 32.537 4.301 -26.467 1.00 89.25 183 CYS A O 1
ATOM 1453 N N . ALA A 1 184 ? 33.504 4.728 -24.479 1.00 89.62 184 ALA A N 1
ATOM 1454 C CA . ALA A 1 184 ? 32.293 4.806 -23.680 1.00 89.62 184 ALA A CA 1
ATOM 1455 C C . ALA A 1 184 ? 31.706 6.211 -23.776 1.00 89.62 184 ALA A C 1
ATOM 1457 O O . ALA A 1 184 ? 32.425 7.208 -23.722 1.00 89.62 184 ALA A O 1
ATOM 1458 N N . ILE A 1 185 ? 30.383 6.270 -23.870 1.00 88.56 185 ILE A N 1
ATOM 1459 C CA . ILE A 1 185 ? 29.629 7.513 -23.967 1.00 88.56 185 ILE A CA 1
ATOM 1460 C C . ILE A 1 185 ? 28.568 7.488 -22.879 1.00 88.56 185 ILE A C 1
ATOM 1462 O O . ILE A 1 185 ? 27.823 6.519 -22.770 1.00 88.56 185 ILE A O 1
ATOM 1466 N N . GLY A 1 186 ? 28.525 8.550 -22.076 1.00 82.88 186 GLY A N 1
ATOM 1467 C CA . GLY A 1 186 ? 27.513 8.728 -21.033 1.00 82.88 186 GLY A CA 1
ATOM 1468 C C . GLY A 1 186 ? 26.396 9.706 -21.403 1.00 82.88 186 GLY A C 1
ATOM 1469 O O . GLY A 1 186 ? 25.397 9.752 -20.702 1.00 82.88 186 GLY A O 1
ATOM 1470 N N . GLY A 1 187 ? 26.560 10.496 -22.471 1.00 85.81 187 GLY A N 1
ATOM 1471 C CA . GLY A 1 187 ? 25.582 11.500 -22.898 1.00 85.81 187 GLY A CA 1
ATOM 1472 C C . GLY A 1 187 ? 24.768 11.036 -24.102 1.00 85.81 187 GLY A C 1
ATOM 1473 O O . GLY A 1 187 ? 25.325 10.861 -25.188 1.00 85.81 187 GLY A O 1
ATOM 1474 N N . PHE A 1 188 ? 23.465 10.853 -23.910 1.00 92.00 188 PHE A N 1
ATOM 1475 C CA . PHE A 1 188 ? 22.490 10.546 -24.954 1.00 92.00 188 PHE A CA 1
ATOM 1476 C C . PHE A 1 188 ? 21.076 10.929 -24.493 1.00 92.00 188 PHE A C 1
ATOM 1478 O O . PHE A 1 188 ? 20.872 11.240 -23.324 1.00 92.00 188 PHE A O 1
ATOM 1485 N N . VAL A 1 189 ? 20.104 10.929 -25.406 1.00 91.81 189 VAL A N 1
ATOM 1486 C CA . VAL A 1 189 ? 18.691 11.191 -25.087 1.00 91.81 189 VAL A CA 1
ATOM 1487 C C . VAL A 1 189 ? 18.009 9.888 -24.655 1.00 91.81 189 VAL A C 1
ATOM 1489 O O . VAL A 1 189 ? 17.647 9.068 -25.502 1.00 91.81 189 VAL A O 1
ATOM 1492 N N . ASP A 1 190 ? 17.836 9.685 -23.346 1.00 88.00 190 ASP A N 1
ATOM 1493 C CA . ASP A 1 190 ? 17.313 8.443 -22.751 1.00 88.00 190 ASP A CA 1
ATOM 1494 C C . ASP A 1 190 ? 15.991 7.975 -23.375 1.00 88.00 190 ASP A C 1
ATOM 1496 O O . ASP A 1 190 ? 15.849 6.806 -23.736 1.00 88.00 190 ASP A O 1
ATOM 1500 N N . GLU A 1 191 ? 15.025 8.884 -23.545 1.00 83.94 191 GLU A N 1
ATOM 1501 C CA . GLU A 1 191 ? 13.688 8.551 -24.052 1.00 83.94 191 GLU A CA 1
ATOM 1502 C C . GLU A 1 191 ? 13.733 7.987 -25.479 1.00 83.94 191 GLU A C 1
ATOM 1504 O O . GLU A 1 191 ? 13.073 6.993 -25.792 1.00 83.94 191 GLU A O 1
ATOM 1509 N N . GLU A 1 192 ? 14.555 8.576 -26.343 1.00 89.06 192 GLU A N 1
ATOM 1510 C CA . GLU A 1 192 ? 14.689 8.149 -27.732 1.00 89.06 192 GLU A CA 1
ATOM 1511 C C . GLU A 1 192 ? 15.417 6.806 -27.831 1.00 89.06 192 GLU A C 1
ATOM 1513 O O . GLU A 1 192 ? 15.033 5.943 -28.625 1.00 89.06 192 GLU A O 1
ATOM 1518 N N . PHE A 1 193 ? 16.423 6.568 -26.984 1.00 89.38 193 PHE A N 1
ATOM 1519 C CA . PHE A 1 193 ? 17.082 5.263 -26.905 1.00 89.38 193 PHE A CA 1
ATOM 1520 C C . PHE A 1 193 ? 16.148 4.181 -26.356 1.00 89.38 193 PHE A C 1
ATOM 1522 O O . PHE A 1 193 ? 16.109 3.084 -26.914 1.00 89.38 193 PHE A O 1
ATOM 1529 N N . ASN A 1 194 ? 15.327 4.488 -25.352 1.00 84.94 194 ASN A N 1
ATOM 1530 C CA . ASN A 1 194 ? 14.283 3.584 -24.868 1.00 84.94 194 ASN A CA 1
ATOM 1531 C C . ASN A 1 194 ? 13.279 3.242 -25.984 1.00 84.94 194 ASN A C 1
ATOM 1533 O O . ASN A 1 194 ? 12.970 2.068 -26.200 1.00 84.94 194 ASN A O 1
ATOM 1537 N N . LYS A 1 195 ? 12.849 4.232 -26.783 1.00 82.12 195 LYS A N 1
ATOM 1538 C CA . LYS A 1 195 ? 12.015 4.013 -27.982 1.00 82.12 195 LYS A CA 1
ATOM 1539 C C . LYS A 1 195 ? 12.707 3.160 -29.038 1.00 82.12 195 LYS A C 1
ATOM 1541 O O . LYS A 1 195 ? 12.057 2.296 -29.629 1.00 82.12 195 LYS A O 1
ATOM 1546 N N . LEU A 1 196 ? 13.997 3.376 -29.298 1.00 86.31 196 LEU A N 1
ATOM 1547 C CA . LEU A 1 196 ? 14.776 2.583 -30.255 1.00 86.31 196 LEU A CA 1
ATOM 1548 C C . LEU A 1 196 ? 14.894 1.122 -29.807 1.00 86.31 196 LEU A C 1
ATOM 1550 O O . LEU A 1 196 ? 14.770 0.215 -30.635 1.00 86.31 196 LEU A O 1
ATOM 1554 N N . LEU A 1 197 ? 15.141 0.913 -28.516 1.00 84.38 197 LEU A N 1
ATOM 1555 C CA . LEU A 1 197 ? 15.350 -0.396 -27.905 1.00 84.38 197 LEU A CA 1
ATOM 1556 C C . LEU A 1 197 ? 14.053 -1.121 -27.545 1.00 84.38 197 LEU A C 1
ATOM 1558 O O . LEU A 1 197 ? 14.133 -2.280 -27.155 1.00 84.38 197 LEU A O 1
ATOM 1562 N N . ASP A 1 198 ? 12.890 -0.479 -27.724 1.00 77.00 198 ASP A N 1
ATOM 1563 C CA . ASP A 1 198 ? 11.576 -1.040 -27.363 1.00 77.00 198 ASP A CA 1
ATOM 1564 C C . ASP A 1 198 ? 11.465 -1.324 -25.847 1.00 77.00 198 ASP A C 1
ATOM 1566 O O . ASP A 1 198 ? 10.780 -2.251 -25.422 1.00 77.00 198 ASP A O 1
ATOM 1570 N N . ILE A 1 199 ? 12.155 -0.504 -25.037 1.00 78.69 199 ILE A N 1
ATOM 1571 C CA . ILE A 1 199 ? 12.144 -0.533 -23.568 1.00 78.69 199 ILE A CA 1
ATOM 1572 C C . ILE A 1 199 ? 11.096 0.472 -23.097 1.00 78.69 199 ILE A C 1
ATOM 1574 O O . ILE A 1 199 ? 11.259 1.683 -23.271 1.00 78.69 199 ILE A O 1
ATOM 1578 N N . HIS A 1 200 ? 9.995 -0.011 -22.526 1.00 72.31 200 HIS A N 1
ATOM 1579 C CA . HIS A 1 200 ? 8.848 0.832 -22.159 1.00 72.31 200 HIS A CA 1
ATOM 1580 C C . HIS A 1 200 ? 8.403 0.635 -20.706 1.00 72.31 200 HIS A C 1
ATOM 1582 O O . HIS A 1 200 ? 7.450 1.273 -20.265 1.00 72.31 200 HIS A O 1
ATOM 1588 N N . GLY A 1 201 ? 9.043 -0.274 -19.964 1.00 72.94 201 GLY A N 1
ATOM 1589 C CA . GLY A 1 201 ? 8.658 -0.667 -18.604 1.00 72.94 201 GLY A CA 1
ATOM 1590 C C . GLY A 1 201 ? 7.459 -1.620 -18.586 1.00 72.94 201 GLY A C 1
ATOM 1591 O O . GLY A 1 201 ? 7.423 -2.558 -17.794 1.00 72.94 201 GLY A O 1
ATOM 1592 N N . ILE A 1 202 ? 6.519 -1.452 -19.520 1.00 79.25 202 ILE A N 1
ATOM 1593 C CA . ILE A 1 202 ? 5.388 -2.363 -19.757 1.00 79.25 202 ILE A CA 1
ATOM 1594 C C . ILE A 1 202 ? 5.881 -3.764 -20.154 1.00 79.25 202 ILE A C 1
ATOM 1596 O O . ILE A 1 202 ? 5.346 -4.765 -19.682 1.00 79.25 202 ILE A O 1
ATOM 1600 N N . ASP A 1 203 ? 6.932 -3.845 -20.969 1.00 74.50 203 ASP A N 1
ATOM 1601 C CA . ASP A 1 203 ? 7.586 -5.095 -21.366 1.00 74.50 203 ASP A CA 1
ATOM 1602 C C . ASP A 1 203 ? 8.196 -5.828 -20.160 1.00 74.50 203 ASP A C 1
ATOM 1604 O O . ASP A 1 203 ? 8.037 -7.040 -20.010 1.00 74.50 203 ASP A O 1
ATOM 1608 N N . VAL A 1 204 ? 8.819 -5.083 -19.243 1.00 76.12 204 VAL A N 1
ATOM 1609 C CA . VAL A 1 204 ? 9.383 -5.616 -17.996 1.00 76.12 204 VAL A CA 1
ATOM 1610 C C . VAL A 1 204 ? 8.283 -6.144 -17.079 1.00 76.12 204 VAL A C 1
ATOM 1612 O O . VAL A 1 204 ? 8.417 -7.241 -16.528 1.00 76.12 204 VAL A O 1
ATOM 1615 N N . LEU A 1 205 ? 7.191 -5.389 -16.916 1.00 79.75 205 LEU A N 1
ATOM 1616 C CA . LEU A 1 205 ? 6.026 -5.830 -16.146 1.00 79.75 205 LEU A CA 1
ATOM 1617 C C . LEU A 1 205 ? 5.452 -7.118 -16.737 1.00 79.75 205 LEU A C 1
ATOM 1619 O O . LEU A 1 205 ? 5.216 -8.082 -16.008 1.00 79.75 205 LEU A O 1
ATOM 1623 N N . GLN A 1 206 ? 5.308 -7.173 -18.061 1.00 82.44 206 GLN A N 1
ATOM 1624 C CA . GLN A 1 206 ? 4.831 -8.356 -18.761 1.00 82.44 206 GLN A CA 1
ATOM 1625 C C . GLN A 1 206 ? 5.729 -9.565 -18.509 1.00 82.44 206 GLN A C 1
ATOM 1627 O O . GLN A 1 206 ? 5.225 -10.621 -18.128 1.00 82.44 206 GLN A O 1
ATOM 1632 N N . GLN A 1 207 ? 7.047 -9.412 -18.649 1.00 77.62 207 GLN A N 1
ATOM 1633 C CA . GLN A 1 207 ? 7.990 -10.502 -18.412 1.00 77.62 207 GLN A CA 1
ATOM 1634 C C . GLN A 1 207 ? 7.973 -10.970 -16.958 1.00 77.62 207 GLN A C 1
ATOM 1636 O O . GLN A 1 207 ? 8.019 -12.172 -16.704 1.00 77.62 207 GLN A O 1
ATOM 1641 N N . THR A 1 208 ? 7.867 -10.039 -16.009 1.00 78.81 208 THR A N 1
ATOM 1642 C CA . THR A 1 208 ? 7.831 -10.349 -14.574 1.00 78.81 208 THR A CA 1
ATOM 1643 C C . THR A 1 208 ? 6.574 -11.137 -14.207 1.00 78.81 208 THR A C 1
ATOM 1645 O O . THR A 1 208 ? 6.658 -12.105 -13.456 1.00 78.81 208 THR A O 1
ATOM 1648 N N . ILE A 1 209 ? 5.424 -10.769 -14.778 1.00 77.69 209 ILE A N 1
ATOM 1649 C CA . ILE A 1 209 ? 4.130 -11.407 -14.494 1.00 77.69 209 ILE A CA 1
ATOM 1650 C C . ILE A 1 209 ? 3.961 -12.734 -15.259 1.00 77.69 209 ILE A C 1
ATOM 1652 O O . ILE A 1 209 ? 3.388 -13.684 -14.724 1.00 77.69 209 ILE A O 1
ATOM 1656 N N . ARG A 1 210 ? 4.432 -12.816 -16.513 1.00 76.38 210 ARG A N 1
ATOM 1657 C CA . ARG A 1 210 ? 4.204 -13.969 -17.412 1.00 76.38 210 ARG A CA 1
ATOM 1658 C C . ARG A 1 210 ? 5.310 -15.003 -17.406 1.00 76.38 210 ARG A C 1
ATOM 1660 O O . ARG A 1 210 ? 5.036 -16.186 -17.583 1.00 76.38 210 ARG A O 1
ATOM 1667 N N . TYR A 1 211 ? 6.552 -14.556 -17.288 1.00 78.25 211 TYR A N 1
ATOM 1668 C CA . TYR A 1 211 ? 7.725 -15.399 -17.491 1.00 78.25 211 TYR A CA 1
ATOM 1669 C C . TYR A 1 211 ? 8.702 -15.323 -16.309 1.00 78.25 211 TYR A C 1
ATOM 1671 O O . TYR A 1 211 ? 9.911 -15.174 -16.532 1.00 78.25 211 TYR A O 1
ATOM 1679 N N . PRO A 1 212 ? 8.230 -15.440 -15.049 1.00 82.69 212 PRO A N 1
ATOM 1680 C CA . PRO A 1 212 ? 9.136 -15.464 -13.915 1.00 82.69 212 PRO A CA 1
ATOM 1681 C C . PRO A 1 212 ? 10.050 -16.690 -14.010 1.00 82.69 212 PRO A C 1
ATOM 1683 O O . PRO A 1 212 ? 9.612 -17.824 -14.202 1.00 82.69 212 PRO A O 1
ATOM 1686 N N . LEU A 1 213 ? 11.357 -16.466 -13.874 1.00 84.50 213 LEU A N 1
ATOM 1687 C CA . LEU A 1 213 ? 12.330 -17.551 -13.836 1.00 84.50 213 LEU A CA 1
ATOM 1688 C C . LEU A 1 213 ? 12.353 -18.166 -12.435 1.00 84.50 213 LEU A C 1
ATOM 1690 O O . LEU A 1 213 ? 13.074 -17.695 -11.556 1.00 84.50 213 LEU A O 1
ATOM 1694 N N . LEU A 1 214 ? 11.595 -19.241 -12.246 1.00 87.19 214 LEU A N 1
ATOM 1695 C CA . LEU A 1 214 ? 11.574 -19.982 -10.990 1.00 87.19 214 LEU A CA 1
ATOM 1696 C C . LEU A 1 214 ? 12.754 -20.963 -10.937 1.00 87.19 214 LEU A C 1
ATOM 1698 O O . LEU A 1 214 ? 12.926 -21.808 -11.817 1.00 87.19 214 LEU A O 1
ATOM 1702 N N . LYS A 1 215 ? 13.576 -20.871 -9.887 1.00 90.38 215 LYS A N 1
ATOM 1703 C CA . LYS A 1 215 ? 14.676 -21.810 -9.617 1.00 90.38 215 LYS A CA 1
ATOM 1704 C C . LYS A 1 215 ? 14.502 -22.413 -8.233 1.00 90.38 215 LYS A C 1
ATOM 1706 O O . LYS A 1 215 ? 14.341 -21.676 -7.267 1.00 90.38 215 LYS A O 1
ATOM 1711 N N . ASN A 1 216 ? 14.647 -23.735 -8.117 1.00 91.50 216 ASN A N 1
ATOM 1712 C CA . ASN A 1 216 ? 14.542 -24.425 -6.825 1.00 91.50 216 ASN A CA 1
ATOM 1713 C C . ASN A 1 216 ? 15.520 -23.875 -5.776 1.00 91.50 216 ASN A C 1
ATOM 1715 O O . ASN A 1 216 ? 15.136 -23.689 -4.631 1.00 91.50 216 ASN A O 1
ATOM 1719 N N . VAL A 1 217 ? 16.762 -23.567 -6.165 1.00 92.25 217 VAL A N 1
ATOM 1720 C CA . VAL A 1 217 ? 17.762 -22.998 -5.241 1.00 92.25 217 VAL A CA 1
ATOM 1721 C C . VAL A 1 217 ? 17.318 -21.643 -4.683 1.00 92.25 217 VAL A C 1
ATOM 1723 O O . VAL A 1 217 ? 17.545 -21.374 -3.509 1.00 92.25 217 VAL A O 1
ATOM 1726 N N . GLU A 1 218 ? 16.673 -20.804 -5.498 1.00 91.19 218 GLU A N 1
ATOM 1727 C CA . GLU A 1 218 ? 16.158 -19.508 -5.039 1.00 91.19 218 GLU A CA 1
ATOM 1728 C C . GLU A 1 218 ? 14.911 -19.689 -4.168 1.00 91.19 218 GLU A C 1
ATOM 1730 O O . GLU A 1 218 ? 14.826 -19.069 -3.116 1.00 91.19 218 GLU A O 1
ATOM 1735 N N . LEU A 1 219 ? 14.008 -20.614 -4.523 1.00 92.75 219 LEU A N 1
ATOM 1736 C CA . LEU A 1 219 ? 12.844 -20.941 -3.693 1.00 92.75 219 LEU A CA 1
ATOM 1737 C C . LEU A 1 219 ? 13.255 -21.392 -2.282 1.00 92.75 219 LEU A C 1
ATOM 1739 O O . LEU A 1 219 ? 12.667 -20.942 -1.308 1.00 92.75 219 LEU A O 1
ATOM 1743 N N . GLN A 1 220 ? 14.269 -22.253 -2.152 1.00 92.88 220 GLN A N 1
ATOM 1744 C CA . GLN A 1 220 ? 14.729 -22.713 -0.835 1.00 92.88 220 GLN A CA 1
ATOM 1745 C C . GLN A 1 220 ? 15.332 -21.582 0.009 1.00 92.88 220 GLN A C 1
ATOM 1747 O O . GLN A 1 220 ? 15.098 -21.528 1.214 1.00 92.88 220 GLN A O 1
ATOM 1752 N N . LYS A 1 221 ? 16.077 -20.658 -0.613 1.00 92.44 221 LYS A N 1
ATOM 1753 C CA . LYS A 1 221 ? 16.589 -19.466 0.082 1.00 92.44 221 LYS A CA 1
ATOM 1754 C C . LYS A 1 221 ? 15.451 -18.557 0.538 1.00 92.44 221 LYS A C 1
ATOM 1756 O O . LYS A 1 221 ? 15.471 -18.092 1.672 1.00 92.44 221 LYS A O 1
ATOM 1761 N N . GLU A 1 222 ? 14.466 -18.343 -0.329 1.00 93.19 222 GLU A N 1
ATOM 1762 C CA . GLU A 1 222 ? 13.318 -17.491 -0.030 1.00 93.19 222 GLU A CA 1
ATOM 1763 C C . GLU A 1 222 ? 12.478 -18.070 1.110 1.00 93.19 222 GLU A C 1
ATOM 1765 O O . GLU A 1 222 ? 12.157 -17.355 2.050 1.00 93.19 222 GLU A O 1
ATOM 1770 N N . LYS A 1 223 ? 12.221 -19.386 1.113 1.00 93.06 223 LYS A N 1
ATOM 1771 C CA . LYS A 1 223 ? 11.540 -20.065 2.229 1.00 93.06 223 LYS A CA 1
ATOM 1772 C C . LYS A 1 223 ? 12.204 -19.780 3.574 1.00 93.06 223 LYS A C 1
ATOM 1774 O O . LYS A 1 223 ? 11.510 -19.474 4.537 1.00 93.06 223 LYS A O 1
ATOM 1779 N N . GLN A 1 224 ? 13.533 -19.863 3.640 1.00 92.75 224 GLN A N 1
ATOM 1780 C CA . GLN A 1 224 ? 14.268 -19.589 4.874 1.00 92.75 224 GLN A CA 1
ATOM 1781 C C . GLN A 1 224 ? 14.121 -18.123 5.307 1.00 92.75 224 GLN A C 1
ATOM 1783 O O . GLN A 1 224 ? 13.876 -17.864 6.483 1.00 92.75 224 GLN A O 1
ATOM 1788 N N . SER A 1 225 ? 14.193 -17.185 4.356 1.00 93.50 225 SER A N 1
ATOM 1789 C CA . SER A 1 225 ? 13.961 -15.758 4.610 1.00 93.50 225 SER A CA 1
ATOM 1790 C C . SER A 1 225 ? 12.558 -15.498 5.173 1.00 93.50 225 SER A C 1
ATOM 1792 O O . SER A 1 225 ? 12.415 -14.818 6.187 1.00 93.50 225 SER A O 1
ATOM 1794 N N . VAL A 1 226 ? 11.521 -16.099 4.580 1.00 92.88 226 VAL A N 1
ATOM 1795 C CA . VAL A 1 226 ? 10.132 -15.936 5.043 1.00 92.88 226 VAL A CA 1
ATOM 1796 C C . VAL A 1 226 ? 9.905 -16.615 6.401 1.00 92.88 226 VAL A C 1
ATOM 1798 O O . VAL A 1 226 ? 9.159 -16.105 7.231 1.00 92.88 226 VAL A O 1
ATOM 1801 N N . ILE A 1 227 ? 10.569 -17.738 6.699 1.00 93.38 227 ILE A N 1
ATOM 1802 C CA . ILE A 1 227 ? 10.506 -18.357 8.037 1.00 93.38 227 ILE A CA 1
ATOM 1803 C C . ILE A 1 227 ? 11.091 -17.419 9.104 1.00 93.38 227 ILE A C 1
ATOM 1805 O O . ILE A 1 227 ? 10.552 -17.322 10.210 1.00 93.38 227 ILE A O 1
ATOM 1809 N N . GLU A 1 228 ? 12.186 -16.724 8.800 1.00 92.62 228 GLU A N 1
ATOM 1810 C CA . GLU A 1 228 ? 12.766 -15.717 9.694 1.00 92.62 228 GLU A CA 1
ATOM 1811 C C . GLU A 1 228 ? 11.817 -14.527 9.892 1.00 92.62 228 GLU A C 1
ATOM 1813 O O . GLU A 1 228 ? 11.631 -14.084 11.029 1.00 92.62 228 GLU A O 1
ATOM 1818 N N . GLU A 1 229 ? 11.150 -14.079 8.827 1.00 93.44 229 GLU A N 1
ATOM 1819 C CA . GLU A 1 229 ? 10.110 -13.045 8.869 1.00 93.44 229 GLU A CA 1
ATOM 1820 C C . GLU A 1 229 ? 8.909 -13.461 9.731 1.00 93.44 229 GLU A C 1
ATOM 1822 O O . GLU A 1 229 ? 8.554 -12.736 10.656 1.00 93.44 229 GLU A O 1
ATOM 1827 N N . ILE A 1 230 ? 8.358 -14.669 9.545 1.00 92.94 230 ILE A N 1
ATOM 1828 C CA . ILE A 1 230 ? 7.267 -15.205 10.382 1.00 92.94 230 ILE A CA 1
ATOM 1829 C C . ILE A 1 230 ? 7.647 -15.170 11.859 1.00 92.94 230 ILE A C 1
ATOM 1831 O O . ILE A 1 230 ? 6.845 -14.769 12.706 1.00 92.94 230 ILE A O 1
ATOM 1835 N N . ASN A 1 231 ? 8.858 -15.626 12.187 1.00 91.75 231 ASN A N 1
ATOM 1836 C CA . ASN A 1 231 ? 9.317 -15.637 13.569 1.00 91.75 231 ASN A CA 1
ATOM 1837 C C . ASN A 1 231 ? 9.433 -14.209 14.109 1.00 91.75 231 ASN A C 1
ATOM 1839 O O . ASN A 1 231 ? 8.927 -13.934 15.197 1.00 91.75 231 ASN A O 1
ATOM 1843 N N . LYS A 1 232 ? 10.036 -13.294 13.348 1.00 92.31 232 LYS A N 1
ATOM 1844 C CA . LYS A 1 232 ? 10.144 -11.882 13.723 1.00 92.31 232 LYS A CA 1
ATOM 1845 C C . LYS A 1 232 ? 8.766 -11.262 13.974 1.00 92.31 232 LYS A C 1
ATOM 1847 O O . LYS A 1 232 ? 8.545 -10.723 15.054 1.00 92.31 232 LYS A O 1
ATOM 1852 N N . ASP A 1 233 ? 7.833 -11.408 13.041 1.00 92.12 233 ASP A N 1
ATOM 1853 C CA . ASP A 1 233 ? 6.491 -10.819 13.108 1.00 92.12 233 ASP A CA 1
ATOM 1854 C C . ASP A 1 233 ? 5.668 -11.382 14.268 1.00 92.12 233 ASP A C 1
ATOM 1856 O O . ASP A 1 233 ? 4.958 -10.653 14.964 1.00 92.12 233 ASP A O 1
ATOM 1860 N N . ARG A 1 234 ? 5.793 -12.687 14.527 1.00 89.94 234 ARG A N 1
ATOM 1861 C CA . ARG A 1 234 ? 5.106 -13.352 15.638 1.00 89.94 234 ARG A CA 1
ATOM 1862 C C . ARG A 1 234 ? 5.598 -12.875 17.004 1.00 89.94 234 ARG A C 1
ATOM 1864 O O . ARG A 1 234 ? 4.808 -12.841 17.951 1.00 89.94 234 ARG A O 1
ATOM 1871 N N . PHE A 1 235 ? 6.889 -12.570 17.130 1.00 90.19 235 PHE A N 1
ATOM 1872 C CA . PHE A 1 235 ? 7.487 -12.134 18.394 1.00 90.19 235 PHE A CA 1
ATOM 1873 C C . PHE A 1 235 ? 7.523 -10.612 18.564 1.00 90.19 235 PHE A C 1
ATOM 1875 O O . PHE A 1 235 ? 7.652 -10.162 19.702 1.00 90.19 235 PHE A O 1
ATOM 1882 N N . GLU A 1 236 ? 7.341 -9.836 17.495 1.00 93.56 236 GLU A N 1
ATOM 1883 C CA . GLU A 1 236 ? 7.200 -8.380 17.537 1.00 93.56 236 GLU A CA 1
ATOM 1884 C C . GLU A 1 236 ? 5.754 -7.992 17.913 1.00 93.56 236 GLU A C 1
ATOM 1886 O O . GLU A 1 236 ? 4.846 -8.093 17.084 1.00 93.56 236 GLU A O 1
ATOM 1891 N N . PRO A 1 237 ? 5.483 -7.528 19.148 1.00 94.25 237 PRO A N 1
ATOM 1892 C CA . PRO A 1 237 ? 4.117 -7.365 19.656 1.00 94.25 237 PRO A CA 1
ATOM 1893 C C . PRO A 1 237 ? 3.236 -6.425 18.822 1.00 94.25 237 PRO A C 1
ATOM 1895 O O . PRO A 1 237 ? 2.028 -6.645 18.709 1.00 94.25 237 PRO A O 1
ATOM 1898 N N . ASN A 1 238 ? 3.836 -5.382 18.238 1.00 91.94 238 ASN A N 1
ATOM 1899 C CA . ASN A 1 238 ? 3.122 -4.403 17.422 1.00 91.94 238 ASN A CA 1
ATOM 1900 C C . ASN A 1 238 ? 2.659 -4.982 16.074 1.00 91.94 238 ASN A C 1
ATOM 1902 O O . ASN A 1 238 ? 1.650 -4.534 15.527 1.00 91.94 238 ASN A O 1
ATOM 1906 N N . ILE A 1 239 ? 3.367 -5.974 15.536 1.00 93.12 239 ILE A N 1
ATOM 1907 C CA . ILE A 1 239 ? 2.942 -6.710 14.338 1.00 93.12 239 ILE A CA 1
ATOM 1908 C C . ILE A 1 239 ? 1.969 -7.811 14.762 1.00 93.12 239 ILE A C 1
ATOM 1910 O O . ILE A 1 239 ? 0.849 -7.895 14.252 1.00 93.12 239 ILE A O 1
ATOM 1914 N N . ALA A 1 240 ? 2.333 -8.564 15.804 1.00 95.06 240 ALA A N 1
ATOM 1915 C CA . ALA A 1 240 ? 1.578 -9.713 16.276 1.00 95.06 240 ALA A CA 1
ATOM 1916 C C . ALA A 1 240 ? 0.120 -9.398 16.658 1.00 95.06 240 ALA A C 1
ATOM 1918 O O . ALA A 1 240 ? -0.766 -10.241 16.484 1.00 95.06 240 ALA A O 1
ATOM 1919 N N . VAL A 1 241 ? -0.149 -8.189 17.172 1.00 96.38 241 VAL A N 1
ATOM 1920 C CA . VAL A 1 241 ? -1.509 -7.769 17.547 1.00 96.38 241 VAL A CA 1
ATOM 1921 C C . VAL A 1 241 ? -2.458 -7.730 16.356 1.00 96.38 241 VAL A C 1
ATOM 1923 O O . VAL A 1 241 ? -3.638 -8.026 16.527 1.00 96.38 241 VAL A O 1
ATOM 1926 N N . TRP A 1 242 ? -1.959 -7.428 15.159 1.00 95.00 242 TRP A N 1
ATOM 1927 C CA . TRP A 1 242 ? -2.776 -7.431 13.954 1.00 95.00 242 TRP A CA 1
ATOM 1928 C C . TRP A 1 242 ? -2.963 -8.859 13.442 1.00 95.00 242 TRP A C 1
ATOM 1930 O O . TRP A 1 242 ? -4.078 -9.384 13.421 1.00 95.00 242 TRP A O 1
ATOM 1940 N N . ASP A 1 243 ? -1.860 -9.523 13.114 1.00 93.19 243 ASP A N 1
ATOM 1941 C CA . ASP A 1 243 ? -1.905 -10.768 12.347 1.00 93.19 243 ASP A CA 1
ATOM 1942 C C . ASP A 1 243 ? -2.377 -11.977 13.150 1.00 93.19 243 ASP A C 1
ATOM 1944 O O . ASP A 1 243 ? -3.025 -12.866 12.602 1.00 93.19 243 ASP A O 1
ATOM 1948 N N . TYR A 1 244 ? -2.095 -12.013 14.454 1.00 93.06 244 TYR A N 1
ATOM 1949 C CA . TYR A 1 244 ? -2.331 -13.200 15.280 1.00 93.06 244 TYR A CA 1
ATOM 1950 C C . TYR A 1 244 ? -3.372 -12.978 16.387 1.00 93.06 244 TYR A C 1
ATOM 1952 O O . TYR A 1 244 ? -3.888 -13.953 16.948 1.00 93.06 244 TYR A O 1
ATOM 1960 N N . ALA A 1 245 ? -3.681 -11.723 16.742 1.00 94.88 245 ALA A N 1
ATOM 1961 C CA . ALA A 1 245 ? -4.735 -11.404 17.707 1.00 94.88 245 ALA A CA 1
ATOM 1962 C C . ALA A 1 245 ? -5.991 -10.847 17.025 1.00 94.88 245 ALA A C 1
ATOM 1964 O O . ALA A 1 245 ? -7.060 -11.445 17.143 1.00 94.88 245 ALA A O 1
ATOM 1965 N N . TRP A 1 246 ? -5.879 -9.731 16.305 1.00 95.00 246 TRP A N 1
ATOM 1966 C CA . TRP A 1 246 ? -7.007 -9.068 15.650 1.00 95.00 246 TRP A CA 1
ATOM 1967 C C . TRP A 1 246 ? -7.636 -9.933 14.558 1.00 95.00 246 TRP A C 1
ATOM 1969 O O . TRP A 1 246 ? -8.841 -10.167 14.614 1.00 95.00 246 TRP A O 1
ATOM 1979 N N . ASN A 1 247 ? -6.846 -10.472 13.624 1.00 92.56 247 ASN A N 1
ATOM 1980 C CA . ASN A 1 247 ? -7.372 -11.321 12.548 1.00 92.56 247 ASN A CA 1
ATOM 1981 C C . ASN A 1 247 ? -8.089 -12.563 13.102 1.00 92.56 247 ASN A C 1
ATOM 1983 O O . ASN A 1 247 ? -9.180 -12.904 12.655 1.00 92.56 247 ASN A O 1
ATOM 1987 N N . GLU A 1 248 ? -7.541 -13.192 14.141 1.00 90.50 248 GLU A N 1
ATOM 1988 C CA . GLU A 1 248 ? -8.175 -14.320 14.835 1.00 90.50 248 GLU A CA 1
ATOM 1989 C C . GLU A 1 248 ? -9.459 -13.926 15.584 1.00 90.50 248 GLU A C 1
ATOM 1991 O O . GLU A 1 248 ? -10.396 -14.724 15.664 1.00 90.50 248 GLU A O 1
ATOM 1996 N N . ALA A 1 249 ? -9.534 -12.708 16.133 1.00 90.75 249 ALA A N 1
ATOM 1997 C CA . ALA A 1 249 ? -10.752 -12.194 16.757 1.00 90.75 249 ALA A CA 1
ATOM 1998 C C . ALA A 1 249 ? -11.828 -11.865 15.711 1.00 90.75 249 ALA A C 1
ATOM 2000 O O . ALA A 1 249 ? -12.996 -12.215 15.897 1.00 90.75 249 ALA A O 1
ATOM 2001 N N . PHE A 1 250 ? -11.447 -11.196 14.623 1.00 90.31 250 PHE A N 1
ATOM 2002 C CA . PHE A 1 250 ? -12.360 -10.629 13.635 1.00 90.31 250 PHE A CA 1
ATOM 2003 C C . PHE A 1 250 ? -12.808 -11.654 12.587 1.00 90.31 250 PHE A C 1
ATOM 2005 O O . PHE A 1 250 ? -14.005 -11.831 12.352 1.00 90.31 250 PHE A O 1
ATOM 2012 N N . TRP A 1 251 ? -11.860 -12.388 12.007 1.00 88.44 251 TRP A N 1
ATOM 2013 C CA . TRP A 1 251 ? -12.066 -13.315 10.889 1.00 88.44 251 TRP A CA 1
ATOM 2014 C C . TRP A 1 251 ? -12.200 -14.779 11.314 1.00 88.44 251 TRP A C 1
ATOM 2016 O O . TRP A 1 251 ? -12.056 -15.683 10.482 1.00 88.44 251 TRP A O 1
ATOM 2026 N N . ARG A 1 252 ? -12.467 -15.026 12.601 1.00 85.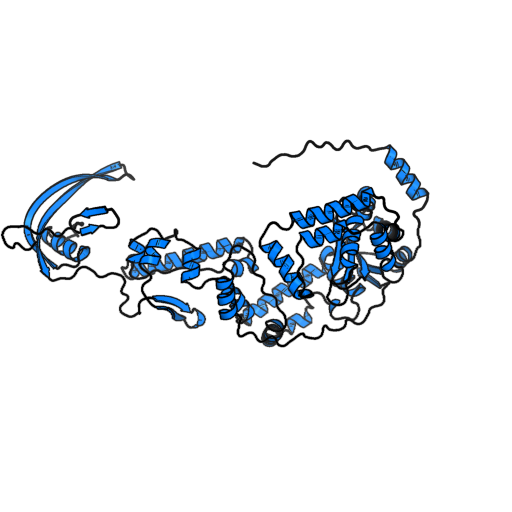94 252 ARG A N 1
ATOM 2027 C CA . ARG A 1 252 ? -12.472 -16.354 13.220 1.00 85.94 252 ARG A CA 1
ATOM 2028 C C . ARG A 1 252 ? -13.172 -17.412 12.362 1.00 85.94 252 ARG A C 1
ATOM 2030 O O . ARG A 1 252 ? -14.358 -17.304 12.059 1.00 85.94 252 ARG A O 1
ATOM 2037 N N . GLY A 1 253 ? -12.444 -18.484 12.048 1.00 82.31 253 GLY A N 1
ATOM 2038 C CA . GLY A 1 253 ? -12.967 -19.624 11.287 1.00 82.31 253 GLY A CA 1
ATOM 2039 C C . GLY A 1 253 ? -13.015 -19.423 9.768 1.00 82.31 253 GLY A C 1
ATOM 2040 O O . GLY A 1 253 ? -13.527 -20.296 9.071 1.00 82.31 253 GLY A O 1
ATOM 2041 N N . SER A 1 254 ? -12.476 -18.318 9.247 1.00 85.62 254 SER A N 1
ATOM 2042 C CA . SER A 1 254 ? -12.331 -18.068 7.808 1.00 85.62 254 SER A CA 1
ATOM 2043 C C . SER A 1 254 ? -10.864 -18.067 7.365 1.00 85.62 254 SER A C 1
ATOM 2045 O O . SER A 1 254 ? -9.947 -18.016 8.184 1.00 85.62 254 SER A O 1
ATOM 2047 N N . SER A 1 255 ? -10.631 -18.106 6.052 1.00 84.31 255 SER A N 1
ATOM 2048 C CA . SER A 1 255 ? -9.291 -17.990 5.462 1.00 84.31 255 SER A CA 1
ATOM 2049 C C . SER A 1 255 ? -8.622 -16.637 5.733 1.00 84.31 255 SER A C 1
ATOM 2051 O O . SER A 1 255 ? -7.398 -16.599 5.780 1.00 84.31 255 SER A O 1
ATOM 2053 N N . LEU A 1 256 ? -9.390 -15.567 5.985 1.00 86.25 256 LEU A N 1
ATOM 2054 C CA . LEU A 1 256 ? -8.858 -14.234 6.308 1.00 86.25 256 LEU A CA 1
ATOM 2055 C C . LEU A 1 256 ? -8.274 -14.117 7.723 1.00 86.25 256 LEU A C 1
ATOM 2057 O O . LEU A 1 256 ? -7.609 -13.133 8.025 1.00 86.25 256 LEU A O 1
ATOM 2061 N N . ALA A 1 257 ? -8.502 -15.102 8.599 1.00 88.69 257 ALA A N 1
ATOM 2062 C CA . ALA A 1 257 ? -7.847 -15.130 9.909 1.00 88.69 257 ALA A CA 1
ATOM 2063 C C . ALA A 1 257 ? -6.353 -15.471 9.812 1.00 88.69 257 ALA A C 1
ATOM 2065 O O . ALA A 1 257 ? -5.611 -15.251 10.764 1.00 88.69 257 ALA A O 1
ATOM 2066 N N . ARG A 1 258 ? -5.915 -16.032 8.679 1.00 87.50 258 ARG A N 1
ATOM 2067 C CA . ARG A 1 258 ? -4.539 -16.486 8.495 1.00 87.50 258 ARG A CA 1
ATOM 2068 C C . ARG A 1 258 ? -3.616 -15.285 8.260 1.00 87.50 258 ARG A C 1
ATOM 2070 O O . ARG A 1 258 ? -3.993 -14.392 7.502 1.00 87.50 258 ARG A O 1
ATOM 2077 N N . PRO A 1 259 ? -2.408 -15.272 8.848 1.00 88.44 259 PRO A N 1
ATOM 2078 C CA . PRO A 1 259 ? -1.405 -14.262 8.530 1.00 88.44 259 PRO A CA 1
ATOM 2079 C C . PRO A 1 259 ? -1.021 -14.338 7.046 1.00 88.44 259 PRO A C 1
ATOM 2081 O O . PRO A 1 259 ? -1.017 -15.423 6.455 1.00 88.44 259 PRO A O 1
ATOM 2084 N N . TYR A 1 260 ? -0.673 -13.196 6.449 1.00 86.25 260 TYR A N 1
ATOM 2085 C CA . TYR A 1 260 ? -0.314 -13.114 5.027 1.00 86.25 260 TYR A CA 1
ATOM 2086 C C . TYR A 1 260 ? 0.950 -13.921 4.688 1.00 86.25 260 TYR A C 1
ATOM 2088 O O . TYR A 1 260 ? 1.059 -14.468 3.594 1.00 86.25 260 TYR A O 1
ATOM 2096 N N . THR A 1 261 ? 1.869 -14.047 5.648 1.00 87.81 261 THR A N 1
ATOM 2097 C CA . THR A 1 261 ? 3.084 -14.869 5.554 1.00 87.81 261 THR A CA 1
ATOM 2098 C C . THR A 1 261 ? 2.802 -16.374 5.590 1.00 87.81 261 THR A C 1
ATOM 2100 O O . THR A 1 261 ? 3.685 -17.180 5.296 1.00 87.81 261 THR A O 1
ATOM 2103 N N . GLY A 1 262 ? 1.572 -16.783 5.921 1.00 87.44 262 GLY A N 1
ATOM 2104 C CA . GLY A 1 262 ? 1.201 -18.183 6.084 1.00 87.44 262 GLY A CA 1
ATOM 2105 C C . GLY A 1 262 ? 1.772 -18.794 7.365 1.00 87.44 262 GLY A C 1
ATOM 2106 O O . GLY A 1 262 ? 1.982 -18.120 8.371 1.00 87.44 262 GLY A O 1
ATOM 2107 N N . ASN A 1 263 ? 1.982 -20.110 7.365 1.00 85.94 263 ASN A N 1
ATOM 2108 C CA . ASN A 1 263 ? 2.604 -20.803 8.489 1.00 85.94 263 ASN A CA 1
ATOM 2109 C C . ASN A 1 263 ? 3.826 -21.609 8.032 1.00 85.94 263 ASN A C 1
ATOM 2111 O O . ASN A 1 263 ? 3.961 -21.964 6.864 1.00 85.94 263 ASN A O 1
ATOM 2115 N N . VAL A 1 264 ? 4.715 -21.910 8.981 1.00 89.62 264 VAL A N 1
ATOM 2116 C CA . VAL A 1 264 ? 5.988 -22.596 8.707 1.00 89.62 264 VAL A CA 1
ATOM 2117 C C . VAL A 1 264 ? 5.783 -23.978 8.077 1.00 89.62 264 VAL A C 1
ATOM 2119 O O . VAL A 1 264 ? 6.585 -24.383 7.241 1.00 89.62 264 VAL A O 1
ATOM 2122 N N . ASN A 1 265 ? 4.715 -24.697 8.439 1.00 89.00 265 ASN A N 1
ATOM 2123 C CA . ASN A 1 265 ? 4.448 -26.020 7.874 1.00 89.00 265 ASN A CA 1
ATOM 2124 C C . ASN A 1 265 ? 4.064 -25.905 6.394 1.00 89.00 265 ASN A C 1
ATOM 2126 O O . ASN A 1 265 ? 4.677 -26.569 5.564 1.00 89.00 265 ASN A O 1
ATOM 2130 N N . ASP A 1 266 ? 3.145 -24.994 6.058 1.00 88.44 266 ASP A N 1
ATOM 2131 C CA . ASP A 1 266 ? 2.752 -24.728 4.672 1.00 88.44 266 ASP A CA 1
ATOM 2132 C C . ASP A 1 266 ? 3.977 -24.317 3.834 1.00 88.44 266 ASP A C 1
ATOM 2134 O O . ASP A 1 266 ? 4.189 -24.844 2.744 1.00 88.44 266 ASP A O 1
ATOM 2138 N N . LEU A 1 267 ? 4.838 -23.430 4.356 1.00 90.12 267 LEU A N 1
ATOM 2139 C CA . LEU A 1 267 ? 6.059 -23.005 3.659 1.00 90.12 267 LEU A CA 1
ATOM 2140 C C . LEU A 1 267 ? 7.016 -24.160 3.371 1.00 90.12 267 LEU A C 1
ATOM 2142 O O . LEU A 1 267 ? 7.618 -24.196 2.295 1.00 90.12 267 LEU A O 1
ATOM 2146 N N . ASN A 1 268 ? 7.167 -25.104 4.299 1.00 88.94 268 ASN A N 1
ATOM 2147 C CA . ASN A 1 268 ? 8.015 -26.274 4.084 1.00 88.94 268 ASN A CA 1
ATOM 2148 C C . ASN A 1 268 ? 7.493 -27.138 2.929 1.00 88.94 268 ASN A C 1
ATOM 2150 O O . ASN A 1 268 ? 8.296 -27.581 2.102 1.00 88.94 268 ASN A O 1
ATOM 2154 N N . ASP A 1 269 ? 6.174 -27.254 2.796 1.00 91.50 269 ASP A N 1
ATOM 2155 C CA . ASP A 1 269 ? 5.522 -28.113 1.806 1.00 91.50 269 ASP A CA 1
ATOM 2156 C C . ASP A 1 269 ? 5.398 -27.475 0.409 1.00 91.50 269 ASP A C 1
ATOM 2158 O O . ASP A 1 269 ? 5.327 -28.201 -0.583 1.00 91.50 269 ASP A O 1
ATOM 2162 N N . ILE A 1 270 ? 5.445 -26.138 0.288 1.00 93.56 270 ILE A N 1
ATOM 2163 C CA . ILE A 1 270 ? 5.322 -25.439 -1.009 1.00 93.56 270 ILE A CA 1
ATOM 2164 C C . ILE A 1 270 ? 6.382 -25.910 -2.016 1.00 93.56 270 ILE A C 1
ATOM 2166 O O . ILE A 1 270 ? 7.589 -25.754 -1.816 1.00 93.56 270 ILE A O 1
ATOM 2170 N N . SER A 1 271 ? 5.950 -26.425 -3.159 1.00 93.56 271 SER A N 1
ATOM 2171 C CA . SER A 1 271 ? 6.833 -26.803 -4.262 1.00 93.56 271 SER A CA 1
ATOM 2172 C C . SER A 1 271 ? 6.932 -25.701 -5.324 1.00 93.56 271 SER A C 1
ATOM 2174 O O . SER A 1 271 ? 6.095 -24.804 -5.412 1.00 93.56 271 SER A O 1
ATOM 2176 N N . ILE A 1 272 ? 7.934 -25.790 -6.207 1.00 93.88 272 ILE A N 1
ATOM 2177 C CA . ILE A 1 272 ? 8.030 -24.894 -7.373 1.00 93.88 272 ILE A CA 1
ATOM 2178 C C . ILE A 1 272 ? 6.816 -25.027 -8.305 1.00 93.88 272 ILE A C 1
ATOM 2180 O O . ILE A 1 272 ? 6.430 -24.066 -8.965 1.00 93.88 272 ILE A O 1
ATOM 2184 N N . THR A 1 273 ? 6.194 -26.211 -8.334 1.00 93.56 273 THR A N 1
ATOM 2185 C CA . THR A 1 273 ? 4.981 -26.477 -9.108 1.00 93.56 273 THR A CA 1
ATOM 2186 C C . THR A 1 273 ? 3.757 -25.796 -8.506 1.00 93.56 273 THR A C 1
ATOM 2188 O O . THR A 1 273 ? 2.922 -25.312 -9.266 1.00 93.56 273 THR A O 1
ATOM 2191 N N . ASP A 1 274 ? 3.676 -25.670 -7.177 1.00 92.50 274 ASP A N 1
ATOM 2192 C CA . ASP A 1 274 ? 2.607 -24.907 -6.517 1.00 92.50 274 ASP A CA 1
ATOM 2193 C C . ASP A 1 274 ? 2.743 -23.410 -6.802 1.00 92.50 274 ASP A C 1
ATOM 2195 O O . ASP A 1 274 ? 1.757 -22.754 -7.133 1.00 92.50 274 ASP A O 1
ATOM 2199 N N . VAL A 1 275 ? 3.974 -22.884 -6.757 1.00 91.00 275 VAL A N 1
ATOM 2200 C CA . VAL A 1 275 ? 4.264 -21.482 -7.106 1.00 91.00 275 VAL A CA 1
ATOM 2201 C C . VAL A 1 275 ? 3.888 -21.196 -8.560 1.00 91.00 275 VAL A C 1
ATOM 2203 O O . VAL A 1 275 ? 3.207 -20.210 -8.832 1.00 91.00 275 VAL A O 1
ATOM 2206 N N . GLN A 1 276 ? 4.275 -22.070 -9.497 1.00 87.81 276 GLN A N 1
ATOM 2207 C CA . GLN A 1 276 ? 3.901 -21.916 -10.905 1.00 87.81 276 GLN A CA 1
ATOM 2208 C C . GLN A 1 276 ? 2.380 -21.956 -11.092 1.00 87.81 276 GLN A C 1
ATOM 2210 O O . GLN A 1 276 ? 1.827 -21.099 -11.775 1.00 87.81 276 GLN A O 1
ATOM 2215 N N . LYS A 1 277 ? 1.696 -22.904 -10.443 1.00 87.31 277 LYS A N 1
ATOM 2216 C CA . LYS A 1 277 ? 0.235 -23.011 -10.495 1.00 87.31 277 LYS A CA 1
ATOM 2217 C C . LYS A 1 277 ? -0.445 -21.744 -9.969 1.00 87.31 277 LYS A C 1
ATOM 2219 O O . LYS A 1 277 ? -1.386 -21.260 -10.588 1.00 87.31 277 LYS A O 1
ATOM 2224 N N . PHE A 1 278 ? 0.045 -21.191 -8.863 1.00 85.56 278 PHE A N 1
ATOM 2225 C CA . PHE A 1 278 ? -0.469 -19.949 -8.286 1.00 85.56 278 PHE A CA 1
ATOM 2226 C C . PHE A 1 278 ? -0.297 -18.754 -9.234 1.00 85.56 278 PHE A C 1
ATOM 2228 O O . PHE A 1 278 ? -1.234 -17.979 -9.420 1.00 85.56 278 PHE A O 1
ATOM 2235 N N . ILE A 1 279 ? 0.864 -18.635 -9.886 1.00 82.12 279 ILE A N 1
ATOM 2236 C CA . ILE A 1 279 ? 1.114 -17.621 -10.923 1.00 82.12 279 ILE A CA 1
ATOM 2237 C C . ILE A 1 279 ? 0.133 -17.806 -12.089 1.00 82.12 279 ILE A C 1
ATOM 2239 O O . ILE A 1 279 ? -0.524 -16.851 -12.493 1.00 82.12 279 ILE A O 1
ATOM 2243 N N . ASP A 1 280 ? -0.044 -19.030 -12.586 1.00 77.81 280 ASP A N 1
ATOM 2244 C CA . ASP A 1 280 ? -0.962 -19.314 -13.696 1.00 77.81 280 ASP A CA 1
ATOM 2245 C C . ASP A 1 280 ? -2.435 -19.000 -13.347 1.00 77.81 280 ASP A C 1
ATOM 2247 O O . ASP A 1 280 ? -3.223 -18.620 -14.223 1.00 77.81 280 ASP A O 1
ATOM 2251 N N . GLU A 1 281 ? -2.816 -19.147 -12.074 1.00 75.81 281 GLU A N 1
ATOM 2252 C CA . GLU A 1 281 ? -4.149 -18.827 -11.550 1.00 75.81 281 GLU A CA 1
ATOM 2253 C C . GLU A 1 281 ? -4.368 -17.324 -11.318 1.00 75.81 281 GLU A C 1
ATOM 2255 O O . GLU A 1 281 ? -5.463 -16.819 -11.587 1.00 75.81 281 GLU A O 1
ATOM 2260 N N . ILE A 1 282 ? -3.366 -16.594 -10.822 1.00 69.50 282 ILE A N 1
ATOM 2261 C CA . ILE A 1 282 ? -3.498 -15.168 -10.486 1.00 69.50 282 ILE A CA 1
ATOM 2262 C C . ILE A 1 282 ? -3.259 -14.271 -11.685 1.00 69.50 282 ILE A C 1
ATOM 2264 O O . ILE A 1 282 ? -4.015 -13.314 -11.874 1.00 69.50 282 ILE A O 1
ATOM 2268 N N . SER A 1 283 ? -2.249 -14.572 -12.502 1.00 61.91 283 SER A N 1
ATOM 2269 C CA . SER A 1 283 ? -1.701 -13.607 -13.451 1.00 61.91 283 SER A CA 1
ATOM 2270 C C . SER A 1 283 ? -2.710 -13.115 -14.494 1.00 61.91 283 SER A C 1
ATOM 2272 O O . SER A 1 283 ? -2.497 -12.044 -15.050 1.00 61.91 283 SER A O 1
ATOM 2274 N N . PHE A 1 284 ? -3.833 -13.815 -14.735 1.00 60.59 284 PHE A N 1
ATOM 2275 C CA . PHE A 1 284 ? -4.764 -13.465 -15.825 1.00 60.59 284 PHE A CA 1
ATOM 2276 C C . PHE A 1 284 ? -6.265 -13.571 -15.505 1.00 60.59 284 PHE A C 1
ATOM 2278 O O . PHE A 1 284 ? -7.090 -13.479 -16.414 1.00 60.59 284 PHE A O 1
ATOM 2285 N N . ASN A 1 285 ? -6.649 -13.736 -14.234 1.00 59.94 285 ASN A N 1
ATOM 2286 C CA . ASN A 1 285 ? -8.069 -13.797 -13.850 1.00 59.94 285 ASN A CA 1
ATOM 2287 C C . ASN A 1 285 ? -8.642 -12.435 -13.409 1.00 59.94 285 ASN A C 1
ATOM 2289 O O . ASN A 1 285 ? -9.840 -12.200 -13.563 1.00 59.94 285 ASN A O 1
ATOM 2293 N N . LYS A 1 286 ? -7.818 -11.533 -12.850 1.00 70.69 286 LYS A N 1
ATOM 2294 C CA . LYS A 1 286 ? -8.260 -10.230 -12.320 1.00 70.69 286 LYS A CA 1
ATOM 2295 C C . LYS A 1 286 ? -7.082 -9.251 -12.225 1.00 70.69 286 LYS A C 1
ATOM 2297 O O . LYS A 1 286 ? -6.210 -9.435 -11.385 1.00 70.69 286 LYS A O 1
ATOM 2302 N N . GLY A 1 287 ? -7.064 -8.202 -13.044 1.00 76.44 287 GLY A N 1
ATOM 2303 C CA . GLY A 1 287 ? -6.022 -7.177 -12.994 1.00 76.44 287 GLY A CA 1
ATOM 2304 C C . GLY A 1 287 ? -6.460 -5.887 -13.675 1.00 76.44 287 GLY A C 1
ATOM 2305 O O . GLY A 1 287 ? -7.277 -5.917 -14.593 1.00 76.44 287 GLY A O 1
ATOM 2306 N N . VAL A 1 288 ? -5.920 -4.766 -13.206 1.00 83.12 288 VAL A N 1
ATOM 2307 C CA . VAL A 1 288 ? -6.067 -3.448 -13.827 1.00 83.12 288 VAL A CA 1
ATOM 2308 C C . VAL A 1 288 ? -4.666 -2.940 -14.121 1.00 83.12 288 VAL A C 1
ATOM 2310 O O . VAL A 1 288 ? -3.831 -2.885 -13.220 1.00 83.12 288 VAL A O 1
ATOM 2313 N N . LEU A 1 289 ? -4.406 -2.583 -15.377 1.00 85.69 289 LEU A N 1
ATOM 2314 C CA . LEU A 1 289 ? -3.193 -1.868 -15.749 1.00 85.69 289 LEU A CA 1
ATOM 2315 C C . LEU A 1 289 ? -3.492 -0.370 -15.710 1.00 85.69 289 LEU A C 1
ATOM 2317 O O . LEU A 1 289 ? -4.271 0.123 -16.521 1.00 85.69 289 LEU A O 1
ATOM 2321 N N . CYS A 1 290 ? -2.875 0.338 -14.767 1.00 88.69 290 CYS A N 1
ATOM 2322 C CA . CYS A 1 290 ? -2.982 1.788 -14.659 1.00 88.69 290 CYS A CA 1
ATOM 2323 C C . CYS A 1 290 ? -1.707 2.446 -15.202 1.00 88.69 290 CYS A C 1
ATOM 2325 O O . CYS A 1 290 ? -0.599 2.028 -14.863 1.00 88.69 290 CYS A O 1
ATOM 2327 N N . ILE A 1 291 ? -1.871 3.460 -16.053 1.00 88.94 291 ILE A N 1
ATOM 2328 C CA . ILE A 1 291 ? -0.779 4.257 -16.619 1.00 88.94 291 ILE A CA 1
ATOM 2329 C C . ILE A 1 291 ? -1.079 5.723 -16.302 1.00 88.94 291 ILE A C 1
ATOM 2331 O O . ILE A 1 291 ? -2.085 6.263 -16.760 1.00 88.94 291 ILE A O 1
ATOM 2335 N N . ALA A 1 292 ? -0.203 6.366 -15.531 1.00 88.06 292 ALA A N 1
ATOM 2336 C CA . ALA A 1 292 ? -0.304 7.776 -15.167 1.00 88.06 292 ALA A CA 1
ATOM 2337 C C . ALA A 1 292 ? 1.022 8.490 -15.426 1.00 88.06 292 ALA A C 1
ATOM 2339 O O . ALA A 1 292 ? 2.097 7.979 -15.106 1.00 88.06 292 ALA A O 1
ATOM 2340 N N . GLY A 1 293 ? 0.934 9.691 -15.990 1.00 87.44 293 GLY A N 1
ATOM 2341 C CA . GLY A 1 293 ? 2.080 10.517 -16.349 1.00 87.44 293 GLY A CA 1
ATOM 2342 C C . GLY A 1 293 ? 1.860 11.244 -17.665 1.00 87.44 293 GLY A C 1
ATOM 2343 O O . GLY A 1 293 ? 0.744 11.321 -18.173 1.00 87.44 293 GLY A O 1
ATOM 2344 N N . ASN A 1 294 ? 2.945 11.777 -18.213 1.00 84.81 294 ASN A N 1
ATOM 2345 C CA . ASN A 1 294 ? 2.939 12.411 -19.521 1.00 84.81 294 ASN A CA 1
ATOM 2346 C C . ASN A 1 294 ? 3.220 11.360 -20.604 1.00 84.81 294 ASN A C 1
ATOM 2348 O O . ASN A 1 294 ? 4.356 10.906 -20.731 1.00 84.81 294 ASN A O 1
ATOM 2352 N N . PHE A 1 295 ? 2.200 10.946 -21.355 1.00 85.94 295 PHE A N 1
ATOM 2353 C CA . PHE A 1 295 ? 2.335 9.949 -22.419 1.00 85.94 295 PHE A CA 1
ATOM 2354 C C . PHE A 1 295 ? 1.326 10.183 -23.547 1.00 85.94 295 PHE A C 1
ATOM 2356 O O . PHE A 1 295 ? 0.239 10.718 -23.328 1.00 85.94 295 PHE A O 1
ATOM 2363 N N . ASP A 1 296 ? 1.668 9.729 -24.755 1.00 88.31 296 ASP A N 1
ATOM 2364 C CA . ASP A 1 296 ? 0.714 9.645 -25.861 1.00 88.31 296 ASP A CA 1
ATOM 2365 C C . ASP A 1 296 ? -0.184 8.414 -25.687 1.00 88.31 296 ASP A C 1
ATOM 2367 O O . ASP A 1 296 ? 0.288 7.277 -25.582 1.00 88.31 296 ASP A O 1
ATOM 2371 N N . THR A 1 297 ? -1.497 8.638 -25.652 1.00 91.56 297 THR A N 1
ATOM 2372 C CA . THR A 1 297 ? -2.477 7.584 -25.371 1.00 91.56 297 THR A CA 1
ATOM 2373 C C . THR A 1 297 ? -2.493 6.502 -26.447 1.00 91.56 297 THR A C 1
ATOM 2375 O O . THR A 1 297 ? -2.551 5.320 -26.117 1.00 91.56 297 THR A O 1
ATOM 2378 N N . ASN A 1 298 ? -2.409 6.871 -27.727 1.00 92.00 298 ASN A N 1
ATOM 2379 C CA . ASN A 1 298 ? -2.471 5.899 -28.822 1.00 92.00 298 ASN A CA 1
ATOM 2380 C C . ASN A 1 298 ? -1.229 5.004 -28.831 1.00 92.00 298 ASN A C 1
ATOM 2382 O O . ASN A 1 298 ? -1.327 3.790 -29.008 1.00 92.00 298 ASN A O 1
ATOM 2386 N N . TYR A 1 299 ? -0.059 5.592 -28.597 1.00 85.62 299 TYR A N 1
ATOM 2387 C CA . TYR A 1 299 ? 1.197 4.875 -28.453 1.00 85.62 299 TYR A CA 1
ATOM 2388 C C . TYR A 1 299 ? 1.166 3.906 -27.266 1.00 85.62 299 TYR A C 1
ATOM 2390 O O . TYR A 1 299 ? 1.491 2.729 -27.434 1.00 85.62 299 TYR A O 1
ATOM 2398 N N . ALA A 1 300 ? 0.711 4.362 -26.094 1.00 88.31 300 ALA A N 1
ATOM 2399 C CA . ALA A 1 300 ? 0.577 3.514 -24.912 1.00 88.31 300 ALA A CA 1
ATOM 2400 C C . ALA A 1 300 ? -0.383 2.340 -25.160 1.00 88.31 300 ALA A C 1
ATOM 2402 O O . ALA A 1 300 ? -0.029 1.197 -24.874 1.00 88.31 300 ALA A O 1
ATOM 2403 N N . LEU A 1 301 ? -1.552 2.591 -25.760 1.00 90.69 301 LEU A N 1
ATOM 2404 C CA . LEU A 1 301 ? -2.517 1.542 -26.105 1.00 90.69 301 LEU A CA 1
ATOM 2405 C C . LEU A 1 301 ? -1.932 0.515 -27.079 1.00 90.69 301 LEU A C 1
ATOM 2407 O O . LEU A 1 301 ? -2.100 -0.681 -26.862 1.00 90.69 301 LEU A O 1
ATOM 2411 N N . ASN A 1 302 ? -1.187 0.951 -28.098 1.00 90.19 302 ASN A N 1
ATOM 2412 C CA . ASN A 1 302 ? -0.520 0.037 -29.030 1.00 90.19 302 ASN A CA 1
ATOM 2413 C C . ASN A 1 302 ? 0.516 -0.858 -28.329 1.00 90.19 302 ASN A C 1
ATOM 2415 O O . ASN A 1 302 ? 0.633 -2.040 -28.656 1.00 90.19 302 ASN A O 1
ATOM 2419 N N . ILE A 1 303 ? 1.267 -0.319 -27.362 1.00 87.62 303 ILE A N 1
ATOM 2420 C CA . ILE A 1 303 ? 2.225 -1.097 -26.562 1.00 87.62 303 ILE A CA 1
ATOM 2421 C C . ILE A 1 303 ? 1.495 -2.093 -25.659 1.00 87.62 303 ILE A C 1
ATOM 2423 O O . ILE A 1 303 ? 1.888 -3.258 -25.589 1.00 87.62 303 ILE A O 1
ATOM 2427 N N . VAL A 1 304 ? 0.436 -1.655 -24.976 1.00 89.94 304 VAL A N 1
ATOM 2428 C CA . VAL A 1 304 ? -0.380 -2.529 -24.124 1.00 89.94 304 VAL A CA 1
ATOM 2429 C C . VAL A 1 304 ? -0.969 -3.665 -24.950 1.00 89.94 304 VAL A C 1
ATOM 2431 O O . VAL A 1 304 ? -0.812 -4.821 -24.571 1.00 89.94 304 VAL A O 1
ATOM 2434 N N . GLU A 1 305 ? -1.549 -3.371 -26.111 1.00 90.00 305 GLU A N 1
ATOM 2435 C CA . GLU A 1 305 ? -2.101 -4.384 -27.012 1.00 90.00 305 GLU A CA 1
ATOM 2436 C C . GLU A 1 305 ? -1.021 -5.373 -27.475 1.00 90.00 305 GLU A C 1
ATOM 2438 O O . GLU A 1 305 ? -1.218 -6.586 -27.435 1.00 90.00 305 GLU A O 1
ATOM 2443 N N . LYS A 1 306 ? 0.173 -4.880 -27.824 1.00 87.25 306 LYS A N 1
ATOM 2444 C CA . LYS A 1 306 ? 1.312 -5.722 -28.216 1.00 87.25 306 LYS A CA 1
ATOM 2445 C C . LYS A 1 306 ? 1.737 -6.711 -27.122 1.00 87.25 306 LYS A C 1
ATOM 2447 O O . LYS A 1 306 ? 2.085 -7.845 -27.449 1.00 87.25 306 LYS A O 1
ATOM 2452 N N . TYR A 1 307 ? 1.771 -6.296 -25.853 1.00 85.00 307 TYR A N 1
ATOM 2453 C CA . TYR A 1 307 ? 2.318 -7.115 -24.757 1.00 85.00 307 TYR A CA 1
ATOM 2454 C C . TYR A 1 307 ? 1.263 -7.899 -23.963 1.00 85.00 307 TYR A C 1
ATOM 2456 O O . TYR A 1 307 ? 1.573 -8.965 -23.414 1.00 85.00 307 TYR A O 1
ATOM 2464 N N . PHE A 1 308 ? 0.041 -7.377 -23.902 1.00 85.06 308 PHE A N 1
ATOM 2465 C CA . PHE A 1 308 ? -1.046 -7.863 -23.058 1.00 85.06 308 PHE A CA 1
ATOM 2466 C C . PHE A 1 308 ? -2.341 -8.179 -23.829 1.00 85.06 308 PHE A C 1
ATOM 2468 O O . PHE A 1 308 ? -3.246 -8.758 -23.234 1.00 85.06 308 PHE A O 1
ATOM 2475 N N . GLY A 1 309 ? -2.446 -7.868 -25.128 1.00 85.38 309 GLY A N 1
ATOM 2476 C CA . GLY A 1 309 ? -3.670 -8.076 -25.922 1.00 85.38 309 GLY A CA 1
ATOM 2477 C C . GLY A 1 309 ? -4.077 -9.545 -26.106 1.00 85.38 309 GLY A C 1
ATOM 2478 O O . GLY A 1 309 ? -5.241 -9.856 -26.349 1.00 85.38 309 GLY A O 1
ATOM 2479 N N . ASP A 1 310 ? -3.149 -10.489 -25.922 1.00 84.56 310 ASP A N 1
ATOM 2480 C CA . ASP A 1 310 ? -3.433 -11.929 -25.952 1.00 84.56 310 ASP A CA 1
ATOM 2481 C C . ASP A 1 310 ? -3.968 -12.483 -24.616 1.00 84.56 310 ASP A C 1
ATOM 2483 O O . ASP A 1 310 ? -4.337 -13.663 -24.536 1.00 84.56 310 ASP A O 1
ATOM 2487 N N . ILE A 1 311 ? -4.037 -11.658 -23.564 1.00 77.38 311 ILE A N 1
ATOM 2488 C CA . ILE A 1 311 ? -4.574 -12.060 -22.263 1.00 77.38 311 ILE A CA 1
ATOM 2489 C C . ILE A 1 311 ? -6.083 -12.261 -22.366 1.00 77.38 311 ILE A C 1
ATOM 2491 O O . ILE A 1 311 ? -6.870 -11.333 -22.540 1.00 77.38 311 ILE A O 1
ATOM 2495 N N . LYS A 1 312 ? -6.509 -13.507 -22.163 1.00 71.12 312 LYS A N 1
ATOM 2496 C CA . LYS A 1 312 ? -7.925 -13.851 -22.050 1.00 71.12 312 LYS A CA 1
ATOM 2497 C C . LYS A 1 312 ? -8.388 -13.648 -20.614 1.00 71.12 312 LYS A C 1
ATOM 2499 O O . LYS A 1 312 ? -7.967 -14.388 -19.729 1.00 71.12 312 LYS A O 1
ATOM 2504 N N . ASN A 1 313 ? -9.307 -12.710 -20.406 1.00 66.56 313 ASN A N 1
ATOM 2505 C CA . ASN A 1 313 ? -10.027 -12.584 -19.143 1.00 66.56 313 ASN A CA 1
ATOM 2506 C C . ASN A 1 313 ? -10.886 -13.843 -18.931 1.00 66.56 313 ASN A C 1
ATOM 2508 O O . ASN A 1 313 ? -11.883 -14.043 -19.627 1.00 66.56 313 ASN A O 1
ATOM 2512 N N . LYS A 1 314 ? -10.494 -14.713 -17.995 1.00 63.44 314 LYS A N 1
ATOM 2513 C CA . LYS A 1 314 ? -11.240 -15.951 -17.693 1.00 63.44 314 LYS A CA 1
ATOM 2514 C C . LYS A 1 314 ? -12.453 -15.720 -16.775 1.00 63.44 314 LYS A C 1
ATOM 2516 O O . LYS A 1 314 ? -13.110 -16.682 -16.386 1.00 63.44 314 LYS A O 1
ATOM 2521 N N . GLY A 1 315 ? -12.796 -14.464 -16.485 1.00 54.69 315 GLY A N 1
ATOM 2522 C CA . GLY A 1 315 ? -13.955 -14.080 -15.685 1.00 54.69 315 GLY A CA 1
ATOM 2523 C C . GLY A 1 315 ? -13.669 -14.001 -14.184 1.00 54.69 315 GLY A C 1
ATOM 2524 O O . GLY A 1 315 ? -12.613 -14.393 -13.692 1.00 54.69 315 GLY A O 1
ATOM 2525 N N . LYS A 1 316 ? -14.639 -13.457 -13.438 1.00 53.81 316 LYS A N 1
ATOM 2526 C CA . LYS A 1 316 ? -14.546 -13.295 -11.982 1.00 53.81 316 LYS A CA 1
ATOM 2527 C C . LYS A 1 316 ? -14.571 -14.667 -11.305 1.00 53.81 316 LYS A C 1
ATOM 2529 O O . LYS A 1 316 ? -15.588 -15.355 -11.370 1.00 53.81 316 LYS A O 1
ATOM 2534 N N . ASN A 1 317 ? -13.521 -15.012 -10.560 1.00 54.69 317 ASN A N 1
ATOM 2535 C CA . ASN A 1 317 ? -13.681 -15.988 -9.485 1.00 54.69 317 ASN A CA 1
ATOM 2536 C C . ASN A 1 317 ? -14.710 -15.424 -8.501 1.00 54.69 317 ASN A C 1
ATOM 2538 O O . ASN A 1 317 ? -14.605 -14.267 -8.085 1.00 54.69 317 ASN A O 1
ATOM 2542 N N . ALA A 1 318 ? -15.733 -16.214 -8.174 1.00 55.00 318 ALA A N 1
ATOM 2543 C CA . ALA A 1 318 ? -16.702 -15.819 -7.164 1.00 55.00 318 ALA A CA 1
ATOM 2544 C C . ALA A 1 318 ? -15.941 -15.526 -5.867 1.00 55.00 318 ALA A C 1
ATOM 2546 O O . ALA A 1 318 ? -15.157 -16.365 -5.416 1.00 55.00 318 ALA A O 1
ATOM 2547 N N . ALA A 1 319 ? -16.149 -14.338 -5.288 1.00 58.53 319 ALA A N 1
ATOM 2548 C CA . ALA A 1 319 ? -15.617 -14.037 -3.969 1.00 58.53 319 ALA A CA 1
ATOM 2549 C C . ALA A 1 319 ? -16.040 -15.171 -3.029 1.00 58.53 319 ALA A C 1
ATOM 2551 O O . ALA A 1 319 ? -17.220 -15.543 -2.986 1.00 58.53 319 ALA A O 1
ATOM 2552 N N . GLN A 1 320 ? -15.080 -15.766 -2.316 1.00 61.78 320 GLN A N 1
ATOM 2553 C CA . GLN A 1 320 ? -15.439 -16.711 -1.271 1.00 61.78 320 GLN A CA 1
ATOM 2554 C C . GLN A 1 320 ? -16.289 -15.949 -0.262 1.00 61.78 320 GLN A C 1
ATOM 2556 O O . GLN A 1 320 ? -15.828 -14.988 0.350 1.00 61.78 320 GLN A O 1
ATOM 2561 N N . LYS A 1 321 ? -17.548 -16.368 -0.111 1.00 63.16 321 LYS A N 1
ATOM 2562 C CA . LYS A 1 321 ? -18.401 -15.839 0.945 1.00 63.16 321 LYS A CA 1
ATOM 2563 C C . LYS A 1 321 ? -17.742 -16.171 2.273 1.00 63.16 321 LYS A C 1
ATOM 2565 O O . LYS A 1 321 ? -17.638 -17.339 2.645 1.00 63.16 321 LYS A O 1
ATOM 2570 N N . ILE A 1 322 ? -17.299 -15.138 2.970 1.00 67.25 322 ILE A N 1
ATOM 2571 C CA . ILE A 1 322 ? -16.788 -15.266 4.325 1.00 67.25 322 ILE A CA 1
ATOM 2572 C C . ILE A 1 322 ? -17.998 -15.593 5.200 1.00 67.25 322 ILE A C 1
ATOM 2574 O O . ILE A 1 322 ? -19.000 -14.876 5.184 1.00 67.25 322 ILE A O 1
ATOM 2578 N N . ALA A 1 323 ? -17.948 -16.719 5.913 1.00 61.44 323 ALA A N 1
ATOM 2579 C CA . ALA A 1 323 ? -19.018 -17.071 6.834 1.00 61.44 323 ALA A CA 1
ATOM 2580 C C . ALA A 1 323 ? -19.127 -15.973 7.910 1.00 61.44 323 ALA A C 1
ATOM 2582 O O . ALA A 1 323 ? -18.106 -15.591 8.485 1.00 61.44 323 ALA A O 1
ATOM 2583 N N . PRO A 1 324 ? -20.331 -15.451 8.200 1.00 56.88 324 PRO A N 1
ATOM 2584 C CA . PRO A 1 324 ? -20.477 -14.361 9.152 1.00 56.88 324 PRO A CA 1
ATOM 2585 C C . PRO A 1 324 ? -20.060 -14.819 10.554 1.00 56.88 324 PRO A C 1
ATOM 2587 O O . PRO A 1 324 ? -20.722 -15.657 11.169 1.00 56.88 324 PRO A O 1
ATOM 2590 N N . HIS A 1 325 ? -18.978 -14.242 11.081 1.00 67.62 325 HIS A N 1
ATOM 2591 C CA . HIS A 1 325 ? -18.647 -14.355 12.497 1.00 67.62 325 HIS A CA 1
ATOM 2592 C C . HIS A 1 325 ? -19.517 -13.375 13.301 1.00 67.62 325 HIS A C 1
ATOM 2594 O O . HIS A 1 325 ? -19.667 -12.210 12.923 1.00 67.62 325 HIS A O 1
ATOM 2600 N N . LYS A 1 326 ? -20.127 -13.846 14.397 1.00 72.75 326 LYS A N 1
ATOM 2601 C CA . LYS A 1 326 ? -20.865 -12.975 15.323 1.00 72.75 326 LYS A CA 1
ATOM 2602 C C . LYS A 1 326 ? -19.868 -12.072 16.054 1.00 72.75 326 LYS A C 1
ATOM 2604 O O . LYS A 1 326 ? -18.830 -12.558 16.488 1.00 72.75 326 LYS A O 1
ATOM 2609 N N . GLY A 1 327 ? -20.188 -10.783 16.178 1.00 79.50 327 GLY A N 1
ATOM 2610 C CA . GLY A 1 327 ? -19.387 -9.840 16.960 1.00 79.50 327 GLY A CA 1
ATOM 2611 C C . GLY A 1 327 ? -19.397 -10.154 18.459 1.00 79.50 327 GLY A C 1
ATOM 2612 O O . GLY A 1 327 ? -20.054 -11.095 18.909 1.00 79.50 327 GLY A O 1
ATOM 2613 N N . GLY A 1 328 ? -18.652 -9.363 19.229 1.00 82.94 328 GLY A N 1
ATOM 2614 C CA . GLY A 1 328 ? -18.373 -9.644 20.638 1.00 82.94 328 GLY A CA 1
ATOM 2615 C C . GLY A 1 328 ? -17.221 -10.632 20.816 1.00 82.94 328 GLY A C 1
ATOM 2616 O O . GLY A 1 328 ? -17.330 -11.579 21.592 1.00 82.94 328 GLY A O 1
ATOM 2617 N N . SER A 1 329 ? -16.147 -10.454 20.044 1.00 88.38 329 SER A N 1
ATOM 2618 C CA . SER A 1 329 ? -15.031 -11.403 19.973 1.00 88.38 329 SER A CA 1
ATOM 2619 C C . SER A 1 329 ? -13.756 -10.822 20.577 1.00 88.38 329 SER A C 1
ATOM 2621 O O . SER A 1 329 ? -13.347 -9.705 20.252 1.00 88.38 329 SER A O 1
ATOM 2623 N N . LEU A 1 330 ? -13.117 -11.606 21.446 1.00 91.06 330 LEU A N 1
ATOM 2624 C CA . LEU A 1 330 ? -11.885 -11.266 22.148 1.00 91.06 330 LEU A CA 1
ATOM 2625 C C . LEU A 1 330 ? -10.814 -12.323 21.871 1.00 91.06 330 LEU A C 1
ATOM 2627 O O . LEU A 1 330 ? -11.033 -13.519 22.084 1.00 91.06 330 LEU A O 1
ATOM 2631 N N . LYS A 1 331 ? -9.623 -11.873 21.477 1.00 93.50 331 LYS A N 1
ATOM 2632 C CA . LYS A 1 331 ? -8.419 -12.702 21.398 1.00 93.50 331 LYS A CA 1
ATOM 2633 C C . LYS A 1 331 ? -7.291 -12.050 22.183 1.00 93.50 331 LYS A C 1
ATOM 2635 O O . LYS A 1 331 ? -6.918 -10.912 21.917 1.00 93.50 331 LYS A O 1
ATOM 2640 N N . ILE A 1 332 ? -6.723 -12.800 23.125 1.00 94.00 332 ILE A N 1
ATOM 2641 C CA . ILE A 1 332 ? -5.544 -12.386 23.888 1.00 94.00 332 ILE A CA 1
ATOM 2642 C C . ILE A 1 332 ? -4.394 -13.328 23.550 1.00 94.00 332 ILE A C 1
ATOM 2644 O O . ILE A 1 332 ? -4.522 -14.547 23.682 1.00 94.00 332 ILE A O 1
ATOM 2648 N N . LEU A 1 333 ? -3.271 -12.756 23.134 1.00 93.94 333 LEU A N 1
ATOM 2649 C CA . LEU A 1 333 ? -1.993 -13.434 22.996 1.00 93.94 333 LEU A CA 1
ATOM 2650 C C . LEU A 1 333 ? -1.101 -13.068 24.185 1.00 93.94 333 LEU A C 1
ATOM 2652 O O . LEU A 1 333 ? -0.695 -11.909 24.317 1.00 93.94 333 LEU A O 1
ATOM 2656 N N . PRO A 1 334 ? -0.790 -14.031 25.068 1.00 91.69 334 PRO A N 1
ATOM 2657 C CA . PRO A 1 334 ? 0.089 -13.784 26.198 1.00 91.69 334 PRO A CA 1
ATOM 2658 C C . PRO A 1 334 ? 1.476 -13.326 25.738 1.00 91.69 334 PRO A C 1
ATOM 2660 O O . PRO A 1 334 ? 2.128 -14.003 24.948 1.00 91.69 334 PRO A O 1
ATOM 2663 N N . ASN A 1 335 ? 1.943 -12.199 26.273 1.00 90.44 335 ASN A N 1
ATOM 2664 C CA . ASN A 1 335 ? 3.308 -11.711 26.073 1.00 90.44 335 ASN A CA 1
ATOM 2665 C C . ASN A 1 335 ? 3.817 -11.027 27.356 1.00 90.44 335 ASN A C 1
ATOM 2667 O O . ASN A 1 335 ? 3.033 -10.446 28.112 1.00 90.44 335 ASN A O 1
ATOM 2671 N N . ASN A 1 336 ? 5.117 -11.127 27.644 1.00 86.25 336 ASN A N 1
ATOM 2672 C CA . ASN A 1 336 ? 5.730 -10.616 28.874 1.00 86.25 336 ASN A CA 1
ATOM 2673 C C . ASN A 1 336 ? 6.215 -9.157 28.773 1.00 86.25 336 ASN A C 1
ATOM 2675 O O . ASN A 1 336 ? 7.014 -8.722 29.594 1.00 86.25 336 ASN A O 1
ATOM 2679 N N . THR A 1 337 ? 5.718 -8.396 27.806 1.00 86.12 337 THR A N 1
ATOM 2680 C CA . THR A 1 337 ? 6.043 -6.979 27.615 1.00 86.12 337 THR A CA 1
ATOM 2681 C C . THR A 1 337 ? 5.473 -6.081 28.715 1.00 86.12 337 THR A C 1
ATOM 2683 O O . THR A 1 337 ? 4.447 -6.394 29.336 1.00 86.12 337 THR A O 1
ATOM 2686 N N . ASP A 1 338 ? 6.129 -4.938 28.936 1.00 87.56 338 ASP A N 1
ATOM 2687 C CA . ASP A 1 338 ? 5.665 -3.887 29.856 1.00 87.56 338 ASP A CA 1
ATOM 2688 C C . ASP A 1 338 ? 4.429 -3.155 29.317 1.00 87.56 338 ASP A C 1
ATOM 2690 O O . ASP A 1 338 ? 3.500 -2.827 30.067 1.00 87.56 338 ASP A O 1
ATOM 2694 N N . ASN A 1 339 ? 4.391 -2.965 27.996 1.00 92.56 339 ASN A N 1
ATOM 2695 C CA . ASN A 1 339 ? 3.233 -2.452 27.278 1.00 92.56 339 ASN A CA 1
ATOM 2696 C C . ASN A 1 339 ? 2.339 -3.595 26.797 1.00 92.56 339 ASN A C 1
ATOM 2698 O O . ASN A 1 339 ? 2.799 -4.689 26.471 1.00 92.56 339 ASN A O 1
ATOM 2702 N N . THR A 1 340 ? 1.042 -3.323 26.750 1.00 95.00 340 THR A N 1
ATOM 2703 C CA . THR A 1 340 ? 0.036 -4.155 26.096 1.00 95.00 340 THR A CA 1
ATOM 2704 C C . THR A 1 340 ? -0.347 -3.486 24.785 1.00 95.00 340 THR A C 1
ATOM 2706 O O . THR A 1 340 ? -0.677 -2.300 24.767 1.00 95.00 340 THR A O 1
ATOM 2709 N N . TYR A 1 341 ? -0.298 -4.248 23.700 1.00 97.19 341 TYR A N 1
ATOM 2710 C CA . TYR A 1 341 ? -0.674 -3.800 22.364 1.00 97.19 341 TYR A CA 1
ATOM 2711 C C . TYR A 1 341 ? -2.098 -4.252 22.100 1.00 97.19 341 TYR A C 1
ATOM 2713 O O . TYR A 1 341 ? -2.454 -5.387 22.429 1.00 97.19 341 TYR A O 1
ATOM 2721 N N . LEU A 1 342 ? -2.923 -3.372 21.543 1.00 96.81 342 LEU A N 1
ATOM 2722 C CA . LEU A 1 342 ? -4.338 -3.651 21.354 1.00 96.81 342 LEU A CA 1
ATOM 2723 C C . LEU A 1 342 ? -4.858 -3.123 20.025 1.00 96.81 342 LEU A C 1
ATOM 2725 O O . LEU A 1 342 ? -4.401 -2.098 19.523 1.00 96.81 342 LEU A O 1
ATOM 2729 N N . MET A 1 343 ? -5.853 -3.825 19.497 1.00 97.50 343 MET A N 1
ATOM 2730 C CA . MET A 1 343 ? -6.683 -3.398 18.380 1.00 97.50 343 MET A CA 1
ATOM 2731 C C . MET A 1 343 ? -8.143 -3.573 18.761 1.00 97.50 343 MET A C 1
ATOM 2733 O O . MET A 1 343 ? -8.579 -4.687 19.043 1.00 97.50 343 MET A O 1
ATOM 2737 N N . PHE A 1 344 ? -8.889 -2.476 18.774 1.00 96.31 344 PHE A N 1
ATOM 2738 C CA . PHE A 1 344 ? -10.311 -2.457 19.088 1.00 96.31 344 PHE A CA 1
ATOM 2739 C C . PHE A 1 344 ? -11.097 -1.893 17.915 1.00 96.31 344 PHE A C 1
ATOM 2741 O O . PHE A 1 344 ? -10.704 -0.876 17.352 1.00 96.31 344 PHE A O 1
ATOM 2748 N N . GLY A 1 345 ? -12.233 -2.483 17.569 1.00 94.62 345 GLY A N 1
ATO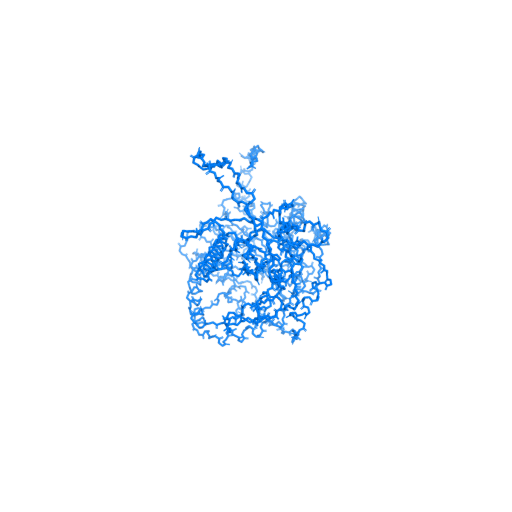M 2749 C CA . GLY A 1 345 ? -13.007 -1.962 16.454 1.00 94.62 345 GLY A CA 1
ATOM 2750 C C . GLY A 1 345 ? -14.351 -2.627 16.252 1.00 94.62 345 GLY A C 1
ATOM 2751 O O . GLY A 1 345 ? -14.800 -3.440 17.059 1.00 94.62 345 GLY A O 1
ATOM 2752 N N . PHE A 1 346 ? -14.985 -2.262 15.145 1.00 93.56 346 PHE A N 1
ATOM 2753 C CA . PHE A 1 346 ? -16.316 -2.717 14.774 1.00 93.56 346 PHE A CA 1
ATOM 2754 C C . PHE A 1 346 ? -16.325 -3.184 13.332 1.00 93.56 346 PHE A C 1
ATOM 2756 O O . PHE A 1 346 ? -15.703 -2.569 12.465 1.00 93.56 346 PHE A O 1
ATOM 2763 N N . LYS A 1 347 ? -17.103 -4.230 13.066 1.00 92.00 347 LYS A N 1
ATOM 2764 C CA . LYS A 1 347 ? -17.422 -4.633 11.700 1.00 92.00 347 LYS A CA 1
ATOM 2765 C C . LYS A 1 347 ? -18.321 -3.582 11.044 1.00 92.00 347 LYS A C 1
ATOM 2767 O O . LYS A 1 347 ? -19.270 -3.093 11.663 1.00 92.00 347 LYS A O 1
ATOM 2772 N N . THR A 1 348 ? -18.024 -3.238 9.798 1.00 92.25 348 THR A N 1
ATOM 2773 C CA . THR A 1 348 ? -18.709 -2.199 9.023 1.00 92.25 348 THR A CA 1
ATOM 2774 C C . THR A 1 348 ? -19.238 -2.766 7.702 1.00 92.25 348 THR A C 1
ATOM 2776 O O . THR A 1 348 ? -20.035 -3.704 7.715 1.00 92.25 348 THR A O 1
ATOM 2779 N N . ILE A 1 349 ? -18.864 -2.175 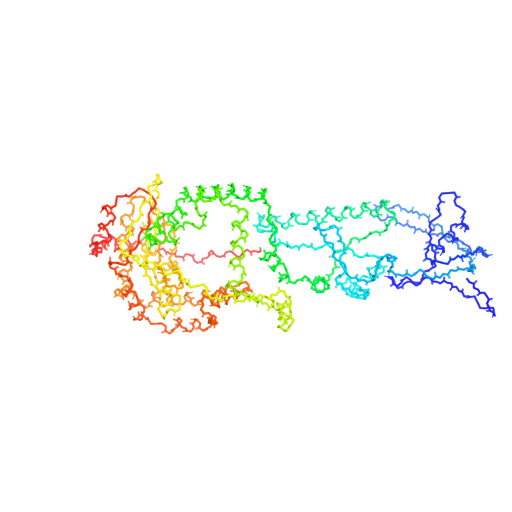6.568 1.00 87.81 349 ILE A N 1
ATOM 2780 C CA . ILE A 1 349 ? -19.443 -2.407 5.246 1.00 87.81 349 ILE A CA 1
ATOM 2781 C C . ILE A 1 349 ? -18.366 -2.629 4.191 1.00 87.81 349 ILE A C 1
ATOM 2783 O O . ILE A 1 349 ? -17.199 -2.309 4.387 1.00 87.81 349 ILE A O 1
ATOM 2787 N N . LYS A 1 350 ? -18.791 -3.166 3.047 1.00 85.50 350 LYS A N 1
ATOM 2788 C CA . LYS A 1 350 ? -17.988 -3.216 1.825 1.00 85.50 350 LYS A CA 1
ATOM 2789 C C . LYS A 1 350 ? -17.672 -1.828 1.271 1.00 85.50 350 LYS A C 1
ATOM 2791 O O . LYS A 1 350 ? -18.474 -0.907 1.430 1.00 85.50 350 LYS A O 1
ATOM 2796 N N . LYS A 1 351 ? -16.579 -1.719 0.513 1.00 79.88 351 LYS A N 1
ATOM 2797 C CA . LYS A 1 351 ? -16.056 -0.453 -0.040 1.00 79.88 351 LYS A CA 1
ATOM 2798 C C . LYS A 1 351 ? -17.104 0.437 -0.731 1.00 79.88 351 LYS A C 1
ATOM 2800 O O . LYS A 1 351 ? -17.170 1.624 -0.427 1.00 79.88 351 LYS A O 1
ATOM 2805 N N . ASP A 1 352 ? -17.973 -0.133 -1.568 1.00 80.31 352 ASP A N 1
ATOM 2806 C CA . ASP A 1 352 ? -18.938 0.624 -2.395 1.00 80.31 352 ASP A CA 1
ATOM 2807 C C . ASP A 1 352 ? -20.236 1.029 -1.670 1.00 80.31 352 ASP A C 1
ATOM 2809 O O . ASP A 1 352 ? -21.240 1.370 -2.300 1.00 80.31 352 ASP A O 1
ATOM 2813 N N . HIS A 1 353 ? -20.279 0.932 -0.342 1.00 89.50 353 HIS A N 1
ATOM 2814 C CA . HIS A 1 353 ? -21.453 1.321 0.431 1.00 89.50 353 HIS A CA 1
ATOM 2815 C C . HIS A 1 353 ? -21.506 2.845 0.655 1.00 89.50 353 HIS A C 1
ATOM 2817 O O . HIS A 1 353 ? -20.498 3.483 0.938 1.00 89.50 353 HIS A O 1
ATOM 2823 N N . ASN A 1 354 ? -22.707 3.433 0.659 1.00 88.19 354 ASN A N 1
ATOM 2824 C CA . ASN A 1 354 ? -22.907 4.881 0.871 1.00 88.19 354 ASN A CA 1
ATOM 2825 C C . ASN A 1 354 ? -22.387 5.406 2.228 1.00 88.19 354 ASN A C 1
ATOM 2827 O O . ASN A 1 354 ? -22.184 6.603 2.400 1.00 88.19 354 ASN A O 1
ATOM 2831 N N . ASP A 1 355 ? -22.167 4.509 3.192 1.00 93.75 355 ASP A N 1
ATOM 2832 C CA . ASP A 1 355 ? -21.688 4.856 4.539 1.00 93.75 355 ASP A CA 1
ATOM 2833 C C . ASP A 1 355 ? -20.151 4.973 4.599 1.00 93.75 355 ASP A C 1
ATOM 2835 O O . ASP A 1 355 ? -19.626 5.473 5.592 1.00 93.75 355 ASP A O 1
ATOM 2839 N N . THR A 1 356 ? -19.421 4.541 3.561 1.00 91.75 356 THR A N 1
ATOM 2840 C CA . THR A 1 356 ? -17.947 4.477 3.534 1.00 91.75 356 THR A CA 1
ATOM 2841 C C . THR A 1 356 ? -17.281 5.821 3.833 1.00 91.75 356 THR A C 1
ATOM 2843 O O . THR A 1 356 ? -16.338 5.895 4.623 1.00 91.75 356 THR A O 1
ATOM 2846 N N . HIS A 1 357 ? -17.781 6.909 3.243 1.00 93.25 357 HIS A N 1
ATOM 2847 C CA . HIS A 1 357 ? -17.224 8.247 3.460 1.00 93.25 357 HIS A CA 1
ATOM 2848 C C . HIS A 1 357 ? -17.559 8.793 4.853 1.00 93.25 357 HIS A C 1
ATOM 2850 O O . HIS A 1 357 ? -16.720 9.426 5.491 1.00 93.25 357 HIS A O 1
ATOM 2856 N N . ALA A 1 358 ? -18.753 8.494 5.370 1.00 95.31 358 ALA A N 1
ATOM 2857 C CA . ALA A 1 358 ? -19.116 8.859 6.734 1.00 95.31 358 ALA A CA 1
ATOM 2858 C C . ALA A 1 358 ? -18.254 8.106 7.762 1.00 95.31 358 ALA A C 1
ATOM 2860 O O . ALA A 1 358 ? -17.813 8.708 8.736 1.00 95.31 358 ALA A O 1
ATOM 2861 N N . LEU A 1 359 ? -17.947 6.825 7.528 1.00 95.25 359 LEU A N 1
ATOM 2862 C CA . LEU A 1 359 ? -17.044 6.034 8.372 1.00 95.25 359 LEU A CA 1
ATOM 2863 C C . LEU A 1 359 ? -15.597 6.543 8.337 1.00 95.25 359 LEU A C 1
ATOM 2865 O O . LEU A 1 359 ? -14.982 6.650 9.399 1.00 95.25 359 LEU A O 1
ATOM 2869 N N . ARG A 1 360 ? -15.079 6.948 7.168 1.00 94.06 360 ARG A N 1
ATOM 2870 C CA . ARG A 1 360 ? -13.774 7.635 7.073 1.00 94.06 360 ARG A CA 1
ATOM 2871 C C . ARG A 1 360 ? -13.758 8.921 7.894 1.00 94.06 360 ARG A C 1
ATOM 2873 O O . ARG A 1 360 ? -12.794 9.198 8.599 1.00 94.06 360 ARG A O 1
ATOM 2880 N N . LEU A 1 361 ? -14.833 9.704 7.837 1.00 94.81 361 LEU A N 1
ATOM 2881 C CA . LEU A 1 361 ? -14.922 10.939 8.607 1.00 94.81 361 LEU A CA 1
ATOM 2882 C C . LEU A 1 361 ? -15.030 10.668 10.116 1.00 94.81 361 LEU A C 1
ATOM 2884 O O . LEU A 1 361 ? -14.395 11.360 10.908 1.00 94.81 361 LEU A O 1
ATOM 2888 N N . ILE A 1 362 ? -15.767 9.627 10.519 1.00 95.75 362 ILE A N 1
ATOM 2889 C CA . ILE A 1 362 ? -15.816 9.151 11.910 1.00 95.75 362 ILE A CA 1
ATOM 2890 C C . ILE A 1 362 ? -14.424 8.737 12.389 1.00 95.75 362 ILE A C 1
ATOM 2892 O O . ILE A 1 362 ? -14.061 9.052 13.524 1.00 95.75 362 ILE A O 1
ATOM 2896 N N . SER A 1 363 ? -13.633 8.064 11.544 1.00 95.50 363 SER A N 1
ATOM 2897 C CA . SER A 1 363 ? -12.275 7.675 11.920 1.00 95.50 363 SER A CA 1
ATOM 2898 C C . SER A 1 363 ? -11.418 8.910 12.210 1.00 95.50 363 SER A C 1
ATOM 2900 O O . SER A 1 363 ? -10.786 8.983 13.267 1.00 95.50 363 SER A O 1
ATOM 2902 N N . ARG A 1 364 ? -11.492 9.948 11.364 1.00 95.06 364 ARG A N 1
ATOM 2903 C CA . ARG A 1 364 ? -10.806 11.232 11.602 1.00 95.06 364 ARG A CA 1
ATOM 2904 C C . ARG A 1 364 ? -11.309 11.968 12.836 1.00 95.06 364 ARG A C 1
ATOM 2906 O O . ARG A 1 364 ? -10.491 12.452 13.610 1.00 95.06 364 ARG A O 1
ATOM 2913 N N . LEU A 1 365 ? -12.619 11.982 13.065 1.00 95.50 365 LEU A N 1
ATOM 2914 C CA . LEU A 1 365 ? -13.228 12.592 14.247 1.00 95.50 365 LEU A CA 1
ATOM 2915 C C . LEU A 1 365 ? -12.752 11.933 15.551 1.00 95.50 365 LEU A C 1
ATOM 2917 O O . LEU A 1 365 ? -12.534 12.616 16.549 1.00 95.50 365 LEU A O 1
ATOM 2921 N N . LEU A 1 366 ? -12.583 10.609 15.562 1.00 95.62 366 LEU A N 1
ATOM 2922 C CA . LEU A 1 366 ? -12.149 9.877 16.751 1.00 95.62 366 LEU A CA 1
ATOM 2923 C C . LEU A 1 366 ? -10.635 9.939 16.965 1.00 95.62 366 LEU A C 1
ATOM 2925 O O . LEU A 1 366 ? -10.196 10.142 18.093 1.00 95.62 366 LEU A O 1
ATOM 2929 N N . GLY A 1 367 ? -9.825 9.749 15.927 1.00 92.56 367 GLY A N 1
ATOM 2930 C CA . GLY A 1 367 ? -8.393 9.534 16.145 1.00 92.56 367 GLY A CA 1
ATOM 2931 C C . GLY A 1 367 ? -7.517 9.366 14.913 1.00 92.56 367 GLY A C 1
ATOM 2932 O O . GLY A 1 367 ? -6.317 9.168 15.059 1.00 92.56 367 GLY A O 1
ATOM 2933 N N . GLY A 1 368 ? -8.065 9.456 13.704 1.00 86.88 368 GLY A N 1
ATOM 2934 C CA . GLY A 1 368 ? -7.270 9.405 12.476 1.00 86.88 368 GLY A CA 1
ATOM 2935 C C . GLY A 1 368 ? -6.412 10.657 12.250 1.00 86.88 368 GLY A C 1
ATOM 2936 O O . GLY A 1 368 ? -5.725 10.750 11.242 1.00 86.88 368 GLY A O 1
ATOM 2937 N N . SER A 1 369 ? -6.456 11.629 13.165 1.00 85.44 369 SER A N 1
ATOM 2938 C CA . SER A 1 369 ? -5.538 12.764 13.235 1.00 85.44 369 SER A CA 1
ATOM 2939 C C . SER A 1 369 ? -5.236 13.129 14.691 1.00 85.44 369 SER A C 1
ATOM 2941 O O . SER A 1 369 ? -5.905 12.679 15.625 1.00 85.44 369 SER A O 1
ATOM 2943 N N . PHE A 1 370 ? -4.233 13.988 14.890 1.00 85.75 370 PHE A N 1
ATOM 2944 C CA . PHE A 1 370 ? -3.845 14.495 16.209 1.00 85.75 370 PHE A CA 1
ATOM 2945 C C . PHE A 1 370 ? -4.956 15.268 16.932 1.00 85.75 370 PHE A C 1
ATOM 2947 O O . PHE A 1 370 ? -4.866 15.424 18.141 1.00 85.75 370 PHE A O 1
ATOM 2954 N N . SER A 1 371 ? -5.978 15.758 16.227 1.00 87.19 371 SER A N 1
ATOM 2955 C CA . SER A 1 371 ? -7.116 16.476 16.816 1.00 87.19 371 SER A CA 1
ATOM 2956 C C . SER A 1 371 ? -8.308 15.571 17.153 1.00 87.19 371 SER A C 1
ATOM 2958 O O . SER A 1 371 ? -9.344 16.077 17.578 1.00 87.19 371 SER A O 1
ATOM 2960 N N . GLY A 1 372 ? -8.189 14.256 16.952 1.00 92.69 372 GLY A N 1
ATOM 2961 C CA . GLY A 1 372 ? -9.273 13.312 17.204 1.00 92.69 372 GLY A CA 1
ATOM 2962 C C . GLY A 1 372 ? -9.659 13.216 18.683 1.00 92.69 372 GLY A C 1
ATOM 2963 O O . GLY A 1 372 ? -8.804 13.246 19.571 1.00 92.69 372 GLY A O 1
ATOM 2964 N N . ILE A 1 373 ? -10.958 13.059 18.940 1.00 93.62 373 ILE A N 1
ATOM 2965 C CA . ILE A 1 373 ? -11.562 13.040 20.281 1.00 93.62 373 ILE A CA 1
ATOM 2966 C C . ILE A 1 373 ? -10.904 11.996 21.197 1.00 93.62 373 ILE A C 1
ATOM 2968 O O . ILE A 1 373 ? -10.412 12.332 22.272 1.00 93.62 373 ILE A O 1
ATOM 2972 N N . LEU A 1 374 ? -10.877 10.732 20.767 1.00 95.38 374 LEU A N 1
ATOM 2973 C CA . LEU A 1 374 ? -10.359 9.607 21.550 1.00 95.38 374 LEU A CA 1
ATOM 2974 C C . LEU A 1 374 ? -8.859 9.758 21.815 1.00 95.38 374 LEU A C 1
ATOM 2976 O O . LEU A 1 374 ? -8.379 9.521 22.922 1.00 95.38 374 LEU A O 1
ATOM 2980 N N . VAL A 1 375 ? -8.114 10.145 20.786 1.00 94.12 375 VAL A N 1
ATOM 2981 C CA . VAL A 1 375 ? -6.655 10.243 20.849 1.00 94.12 375 VAL A CA 1
ATOM 2982 C C . VAL A 1 375 ? -6.220 11.363 21.779 1.00 94.12 375 VAL A C 1
ATOM 2984 O O . VAL A 1 375 ? -5.325 11.148 22.594 1.00 94.12 375 VAL A O 1
ATOM 2987 N N . ASN A 1 376 ? -6.868 12.526 21.713 1.00 92.69 376 ASN A N 1
ATOM 2988 C CA . ASN A 1 376 ? -6.603 13.613 22.651 1.00 92.69 376 ASN A CA 1
ATOM 2989 C C . ASN A 1 376 ? -6.894 13.184 24.092 1.00 92.69 376 ASN A C 1
ATOM 2991 O O . ASN A 1 376 ? -6.018 13.296 24.949 1.00 92.69 376 ASN A O 1
ATOM 2995 N N . GLU A 1 377 ? -8.065 12.589 24.338 1.00 92.75 377 GLU A N 1
ATOM 2996 C CA . GLU A 1 377 ? -8.468 12.113 25.668 1.00 92.75 377 GLU A CA 1
ATOM 2997 C C . GLU A 1 377 ? -7.489 11.072 26.253 1.00 92.75 377 GLU A C 1
ATOM 2999 O O . GLU A 1 377 ? -7.250 11.063 27.463 1.00 92.75 377 GLU A O 1
ATOM 3004 N N . LEU A 1 378 ? -6.912 10.194 25.424 1.00 95.06 378 LEU A N 1
ATOM 3005 C CA . LEU A 1 378 ? -5.929 9.191 25.854 1.00 95.06 378 LEU A CA 1
ATOM 3006 C C . LEU A 1 378 ? -4.517 9.773 26.040 1.00 95.06 378 LEU A C 1
ATOM 3008 O O . LEU A 1 378 ? -3.828 9.419 27.003 1.00 95.06 378 LEU A O 1
ATOM 3012 N N . ARG A 1 379 ? -4.069 10.663 25.148 1.00 94.75 379 ARG A N 1
ATOM 3013 C CA . ARG A 1 379 ? -2.715 11.247 25.186 1.00 94.75 379 ARG A CA 1
ATOM 3014 C C . ARG A 1 379 ? -2.538 12.258 26.304 1.00 94.75 379 ARG A C 1
ATOM 3016 O O . ARG A 1 379 ? -1.497 12.244 26.955 1.00 94.75 379 ARG A O 1
ATOM 3023 N N . GLU A 1 380 ? -3.538 13.094 26.573 1.00 91.62 380 GLU A N 1
ATOM 3024 C CA . GLU A 1 380 ? -3.489 14.050 27.690 1.00 91.62 380 GLU A CA 1
ATOM 3025 C C . GLU A 1 380 ? -3.343 13.342 29.044 1.00 91.62 380 GLU A C 1
ATOM 3027 O O . GLU A 1 380 ? -2.689 13.853 29.953 1.00 91.62 380 GLU A O 1
ATOM 3032 N N . LYS A 1 381 ? -3.888 12.125 29.161 1.00 89.25 381 LYS A N 1
ATOM 3033 C CA . LYS A 1 381 ? -3.733 11.254 30.336 1.00 89.25 381 LYS A CA 1
ATOM 3034 C C . LYS A 1 381 ? -2.405 10.489 30.363 1.00 89.25 381 LYS A C 1
ATOM 3036 O O . LYS A 1 381 ? -2.105 9.834 31.360 1.00 89.25 381 LYS A O 1
ATOM 3041 N N . GLY A 1 382 ? -1.623 10.534 29.284 1.00 92.69 382 GLY A N 1
ATOM 3042 C CA . GLY A 1 382 ? -0.399 9.749 29.125 1.00 92.69 382 GLY A CA 1
ATOM 3043 C C . GLY A 1 382 ? -0.647 8.241 29.018 1.00 92.69 382 GLY A C 1
ATOM 3044 O O . GLY A 1 382 ? 0.212 7.458 29.418 1.00 92.69 382 GLY A O 1
ATOM 3045 N N . PHE A 1 383 ? -1.825 7.819 28.541 1.00 95.00 383 PHE A N 1
ATOM 3046 C CA . PHE A 1 383 ? -2.161 6.395 28.415 1.00 95.00 383 PHE A CA 1
ATOM 3047 C C . PHE A 1 383 ? -1.551 5.756 27.169 1.00 95.00 383 PHE A C 1
ATOM 3049 O O . PHE A 1 383 ? -1.221 4.571 27.205 1.00 95.00 383 PHE A O 1
ATOM 3056 N N . ILE A 1 384 ? -1.401 6.530 26.092 1.00 95.12 384 ILE A N 1
ATOM 3057 C CA . ILE A 1 384 ? -0.885 6.070 24.800 1.00 95.12 384 ILE A CA 1
ATOM 3058 C C . ILE A 1 384 ? 0.143 7.059 24.247 1.00 95.12 384 ILE A C 1
ATOM 3060 O O . ILE A 1 384 ? 0.090 8.255 24.553 1.00 95.12 384 ILE A O 1
ATOM 3064 N N . TYR A 1 385 ? 1.019 6.566 23.373 1.00 90.12 385 TYR A N 1
ATOM 3065 C CA . TYR A 1 385 ? 1.999 7.380 22.643 1.00 90.12 385 TYR A CA 1
ATOM 3066 C C . TYR A 1 385 ? 1.950 7.151 21.130 1.00 90.12 385 TYR A C 1
ATOM 3068 O O . TYR A 1 385 ? 2.207 8.084 20.372 1.00 90.12 385 TYR A O 1
ATOM 3076 N N . ASP A 1 386 ? 1.568 5.950 20.701 1.00 93.06 386 ASP A N 1
ATOM 3077 C CA . ASP A 1 386 ? 1.378 5.550 19.310 1.00 93.06 386 ASP A CA 1
ATOM 3078 C C . ASP A 1 386 ? -0.067 5.097 19.077 1.00 93.06 386 ASP A C 1
ATOM 3080 O O . ASP A 1 386 ? -0.688 4.501 19.961 1.00 93.06 386 ASP A O 1
ATOM 3084 N N . TRP A 1 387 ? -0.627 5.390 17.904 1.00 96.56 387 TRP A N 1
ATOM 3085 C CA . TRP A 1 387 ? -1.932 4.868 17.521 1.00 96.56 387 TRP A CA 1
ATOM 3086 C C . TRP A 1 387 ? -2.139 4.897 16.010 1.00 96.56 387 TRP A C 1
ATOM 3088 O O . TRP A 1 387 ? -1.501 5.658 15.284 1.00 96.56 387 TRP A O 1
ATOM 3098 N N . VAL A 1 388 ? -3.102 4.104 15.560 1.00 97.06 388 VAL A N 1
ATOM 3099 C CA . VAL A 1 388 ? -3.704 4.189 14.233 1.00 97.06 388 VAL A CA 1
ATOM 3100 C C . VAL A 1 388 ? -5.206 4.051 14.418 1.00 97.06 388 VAL A C 1
ATOM 3102 O O . VAL A 1 388 ? -5.658 3.121 15.084 1.00 97.06 388 VAL A O 1
ATOM 3105 N N . LEU A 1 389 ? -5.986 4.966 13.846 1.00 96.75 389 LEU A N 1
ATOM 3106 C CA . LEU A 1 389 ? -7.436 4.821 13.770 1.00 96.75 389 LEU A CA 1
ATOM 3107 C C . LEU A 1 389 ? -7.878 4.980 12.324 1.00 96.75 389 LEU A C 1
ATOM 3109 O O . LEU A 1 389 ? -7.869 6.087 11.784 1.00 96.75 389 LEU A O 1
ATOM 3113 N N . ASP A 1 390 ? -8.272 3.873 11.708 1.00 94.56 390 ASP A N 1
ATOM 3114 C CA . ASP A 1 390 ? -8.711 3.870 10.321 1.00 94.56 390 ASP A CA 1
ATOM 3115 C C . ASP A 1 390 ? -9.795 2.820 10.062 1.00 94.56 390 ASP A C 1
ATOM 3117 O O . ASP A 1 390 ? -10.219 2.092 10.960 1.00 94.56 390 ASP A O 1
ATOM 3121 N N . GLN A 1 391 ? -10.269 2.776 8.825 1.00 92.88 391 GLN A N 1
ATOM 3122 C CA . GLN A 1 391 ? -11.097 1.719 8.290 1.00 92.88 391 GLN A CA 1
ATOM 3123 C C . GLN A 1 391 ? -10.327 0.896 7.263 1.00 92.88 391 GLN A C 1
ATOM 3125 O O . GLN A 1 391 ? -9.508 1.420 6.513 1.00 92.88 391 GLN A O 1
ATOM 3130 N N . ASP A 1 392 ? -10.658 -0.383 7.213 1.00 89.94 392 ASP A N 1
ATOM 3131 C CA . ASP A 1 392 ? -10.258 -1.306 6.166 1.00 89.94 392 ASP A CA 1
ATOM 3132 C C . ASP A 1 392 ? -11.524 -1.808 5.458 1.00 89.94 392 ASP A C 1
ATOM 3134 O O . ASP A 1 392 ? -12.534 -2.127 6.099 1.00 89.94 392 ASP A O 1
ATOM 3138 N N . LEU A 1 393 ? -11.506 -1.810 4.128 1.00 86.31 393 LEU A N 1
ATOM 3139 C CA . LEU A 1 393 ? -12.680 -2.029 3.285 1.00 86.31 393 LEU A CA 1
ATOM 3140 C C . LEU A 1 393 ? -12.396 -3.165 2.311 1.00 86.31 393 LEU A C 1
ATOM 3142 O O . LEU A 1 393 ? -11.587 -3.023 1.397 1.00 86.31 393 LEU A O 1
ATOM 3146 N N . LEU A 1 394 ? -13.125 -4.268 2.449 1.00 80.19 394 LEU A N 1
ATOM 3147 C CA . LEU A 1 394 ? -13.039 -5.410 1.546 1.00 80.19 394 LEU A CA 1
ATOM 3148 C C . LEU A 1 394 ? -14.253 -5.442 0.604 1.00 80.19 394 LEU A C 1
ATOM 3150 O O . LEU A 1 394 ? -15.168 -4.613 0.673 1.00 80.19 394 LEU A O 1
ATOM 3154 N N . GLN A 1 395 ? -14.257 -6.408 -0.320 1.00 76.38 395 GLN A N 1
ATOM 3155 C CA . GLN A 1 395 ? -15.314 -6.529 -1.333 1.00 76.38 395 GLN A CA 1
ATOM 3156 C C . GLN A 1 395 ? -16.692 -6.857 -0.736 1.00 76.38 395 GLN A C 1
ATOM 3158 O O . GLN A 1 395 ? -17.705 -6.367 -1.231 1.00 76.38 395 GLN A O 1
ATOM 3163 N N . GLU A 1 396 ? -16.733 -7.660 0.330 1.00 77.94 396 GLU A N 1
ATOM 3164 C CA . GLU A 1 396 ? -17.987 -8.116 0.948 1.00 77.94 396 GLU A CA 1
ATOM 3165 C C . GLU A 1 396 ? -18.295 -7.397 2.266 1.00 77.94 396 GLU A C 1
ATOM 3167 O O . GLU A 1 396 ? -19.453 -7.099 2.558 1.00 77.94 396 GLU A O 1
ATOM 3172 N N . GLU A 1 397 ? -17.269 -7.080 3.056 1.00 83.44 397 GLU A N 1
ATOM 3173 C CA . GLU A 1 397 ? -17.385 -6.500 4.398 1.00 83.44 397 GLU A CA 1
ATOM 3174 C C . GLU A 1 397 ? -16.183 -5.585 4.686 1.00 83.44 397 GLU A C 1
ATOM 3176 O O . GLU A 1 397 ? -15.297 -5.439 3.853 1.00 83.44 397 GLU A O 1
ATOM 3181 N N . GLY A 1 398 ? -16.137 -4.963 5.859 1.00 88.69 398 GLY A N 1
ATOM 3182 C CA . GLY A 1 398 ? -15.027 -4.110 6.280 1.00 88.69 398 GLY A CA 1
ATOM 3183 C C . GLY A 1 398 ? -15.029 -3.930 7.790 1.00 88.69 398 GLY A C 1
ATOM 3184 O O . GLY A 1 398 ? -15.887 -4.486 8.488 1.00 88.69 398 GLY A O 1
ATOM 3185 N N . TYR A 1 399 ? -14.084 -3.155 8.302 1.00 92.75 399 TYR A N 1
ATOM 3186 C CA . TYR A 1 399 ? -14.041 -2.782 9.709 1.00 92.75 399 TYR A CA 1
ATOM 3187 C C . TYR A 1 399 ? -13.453 -1.395 9.915 1.00 92.75 399 TYR A C 1
ATOM 3189 O O . TYR A 1 399 ? -12.684 -0.901 9.102 1.00 92.75 399 TYR A O 1
ATOM 3197 N N . ILE A 1 400 ? -13.813 -0.770 11.030 1.00 95.19 400 ILE A N 1
ATOM 3198 C CA . ILE A 1 400 ? -13.108 0.392 11.577 1.00 95.19 400 ILE A CA 1
ATOM 3199 C C . ILE A 1 400 ? -12.406 -0.046 12.852 1.00 95.19 400 ILE A C 1
ATOM 3201 O O . ILE A 1 400 ? -13.001 -0.759 13.662 1.00 95.19 400 ILE A O 1
ATOM 3205 N N . TYR A 1 401 ? -11.155 0.356 13.026 1.00 95.88 401 TYR A N 1
ATOM 3206 C CA . TYR A 1 401 ? -10.309 -0.101 14.119 1.00 95.88 401 TYR A CA 1
ATOM 3207 C C . TYR A 1 401 ? -9.498 1.046 14.719 1.00 95.88 401 TYR A C 1
ATOM 3209 O O . TYR A 1 401 ? -9.194 2.041 14.067 1.00 95.88 401 TYR A O 1
ATOM 3217 N N . PHE A 1 402 ? -9.136 0.869 15.983 1.00 97.81 402 PHE A N 1
ATOM 3218 C CA . PHE A 1 402 ? -8.197 1.665 16.748 1.00 97.81 402 PHE A CA 1
ATOM 3219 C C . PHE A 1 402 ? -7.101 0.736 17.267 1.00 97.81 402 PHE A C 1
ATOM 3221 O O . PHE A 1 402 ? -7.358 -0.128 18.108 1.00 97.81 402 PHE A O 1
ATOM 3228 N N . LYS A 1 403 ? -5.890 0.899 16.743 1.00 98.00 403 LYS A N 1
ATOM 3229 C CA . LYS A 1 403 ? -4.678 0.191 17.150 1.00 98.00 403 LYS A CA 1
ATOM 3230 C C . LYS A 1 403 ? -3.824 1.112 18.007 1.00 98.00 403 LYS A C 1
ATOM 3232 O O . LYS A 1 403 ? -3.640 2.264 17.636 1.00 98.00 403 LYS A O 1
ATOM 3237 N N . THR A 1 404 ? -3.287 0.625 19.119 1.00 97.50 404 THR A N 1
ATOM 3238 C CA . THR A 1 404 ? -2.390 1.404 19.989 1.00 97.50 404 THR A CA 1
ATOM 3239 C C . THR A 1 404 ? -1.602 0.489 20.929 1.00 97.50 404 THR A C 1
ATOM 3241 O O . THR A 1 404 ? -1.939 -0.691 21.086 1.00 97.50 404 THR A O 1
ATOM 3244 N N . SER A 1 405 ? -0.584 1.032 21.594 1.00 96.69 405 SER A N 1
ATOM 3245 C CA . SER A 1 405 ? 0.029 0.432 22.777 1.00 96.69 405 SER A CA 1
ATOM 3246 C C . SER A 1 405 ? -0.244 1.261 24.040 1.00 96.69 405 SER A C 1
ATOM 3248 O O . SER A 1 405 ? -0.326 2.491 24.012 1.00 96.69 405 SER A O 1
ATOM 3250 N N . THR A 1 406 ? -0.394 0.581 25.177 1.00 96.06 406 THR A N 1
ATOM 3251 C CA . THR A 1 406 ? -0.550 1.223 26.489 1.00 96.06 406 THR A CA 1
ATOM 3252 C C . THR A 1 406 ? 0.212 0.469 27.572 1.00 96.06 406 THR A C 1
ATOM 3254 O O . THR A 1 406 ? 0.360 -0.753 27.513 1.00 96.06 406 THR A O 1
ATOM 3257 N N . GLY A 1 407 ? 0.696 1.174 28.595 1.00 94.31 407 GLY A N 1
ATOM 3258 C CA . GLY A 1 407 ? 1.347 0.537 29.740 1.00 94.31 407 GLY A CA 1
ATOM 3259 C C . GLY A 1 407 ? 0.382 -0.387 30.487 1.00 94.31 407 GLY A C 1
ATOM 3260 O O . GLY A 1 407 ? -0.778 -0.034 30.696 1.00 94.31 407 GLY A O 1
ATOM 3261 N N . ARG A 1 408 ? 0.852 -1.552 30.961 1.00 88.88 408 ARG A N 1
ATOM 3262 C CA . ARG A 1 408 ? -0.006 -2.578 31.598 1.00 88.88 408 ARG A CA 1
ATOM 3263 C C . ARG A 1 408 ? -0.941 -2.027 32.687 1.00 88.88 408 ARG A C 1
ATOM 3265 O O . ARG A 1 408 ? -2.093 -2.436 32.772 1.00 88.88 408 ARG A O 1
ATOM 3272 N N . LYS A 1 409 ? -0.468 -1.075 33.498 1.00 90.19 409 LYS A N 1
ATOM 3273 C CA . LYS A 1 409 ? -1.255 -0.443 34.576 1.00 90.19 409 LYS A CA 1
ATOM 3274 C C . LYS A 1 409 ? -2.446 0.397 34.090 1.00 90.19 409 LYS A C 1
ATOM 3276 O O . LYS A 1 409 ? -3.342 0.671 34.879 1.00 90.19 409 LYS A O 1
ATOM 3281 N N . PHE A 1 410 ? -2.449 0.820 32.827 1.00 92.62 410 PHE A N 1
ATOM 3282 C CA . PHE A 1 410 ? -3.470 1.686 32.232 1.00 92.62 410 PHE A CA 1
ATOM 3283 C C . PHE A 1 410 ? -4.408 0.943 31.276 1.00 92.62 410 PHE A C 1
ATOM 3285 O O . PHE A 1 410 ? -5.296 1.570 30.704 1.00 92.62 410 PHE A O 1
ATOM 3292 N N . LEU A 1 411 ? -4.251 -0.375 31.105 1.00 92.06 411 LEU A N 1
ATOM 3293 C CA . LEU A 1 411 ? -5.005 -1.156 30.122 1.00 92.06 411 LEU A CA 1
ATOM 3294 C C . LEU A 1 411 ? -6.525 -1.005 30.282 1.00 92.06 411 LEU A C 1
ATOM 3296 O O . LEU A 1 411 ? -7.210 -0.627 29.333 1.00 92.06 411 LEU A O 1
ATOM 3300 N N . ASN A 1 412 ? -7.047 -1.248 31.487 1.00 90.12 412 ASN A N 1
ATOM 3301 C CA . ASN A 1 412 ? -8.490 -1.194 31.739 1.00 90.12 412 ASN A CA 1
ATOM 3302 C C . ASN A 1 412 ? -9.043 0.221 31.518 1.00 90.12 412 ASN A C 1
ATOM 3304 O O . ASN A 1 412 ? -10.079 0.394 30.885 1.00 90.12 412 ASN A O 1
ATOM 3308 N N . GLU A 1 413 ? -8.317 1.244 31.973 1.00 91.25 413 GLU A N 1
ATOM 3309 C CA . GLU A 1 413 ? -8.703 2.649 31.795 1.00 91.25 413 GLU A CA 1
ATOM 3310 C C . GLU A 1 413 ? -8.649 3.092 30.327 1.00 91.25 413 GLU A C 1
ATOM 3312 O O . GLU A 1 413 ? -9.498 3.859 29.872 1.00 91.25 413 GLU A O 1
ATOM 3317 N N . THR A 1 414 ? -7.701 2.553 29.560 1.00 94.06 414 THR A N 1
ATOM 3318 C CA . THR A 1 414 ? -7.602 2.772 28.114 1.00 94.06 414 THR A CA 1
ATOM 3319 C C . THR A 1 414 ? -8.803 2.165 27.395 1.00 94.06 414 THR A C 1
ATOM 3321 O O . THR A 1 414 ? -9.454 2.855 26.614 1.00 94.06 414 THR A O 1
ATOM 3324 N N . ILE A 1 415 ? -9.167 0.915 27.700 1.00 92.62 415 ILE A N 1
ATOM 3325 C CA . ILE A 1 415 ? -10.324 0.239 27.087 1.00 92.62 415 ILE A CA 1
ATOM 3326 C C . ILE A 1 415 ? -11.636 0.950 27.433 1.00 92.62 415 ILE A C 1
ATOM 3328 O O . ILE A 1 415 ? -12.455 1.176 26.538 1.00 92.62 415 ILE A O 1
ATOM 3332 N N . LYS A 1 416 ? -11.819 1.368 28.693 1.00 90.94 416 LYS A N 1
ATOM 3333 C CA . LYS A 1 416 ? -12.976 2.180 29.109 1.00 90.94 416 LYS A CA 1
ATOM 3334 C C . LYS A 1 416 ? -13.086 3.459 28.290 1.00 90.94 416 LYS A C 1
ATOM 3336 O O . LYS A 1 416 ? -14.164 3.765 27.781 1.00 90.94 416 LYS A O 1
ATOM 3341 N N . GLN A 1 417 ? -11.981 4.193 28.140 1.00 93.62 417 GLN A N 1
ATOM 3342 C CA . GLN A 1 417 ? -11.968 5.437 27.375 1.00 93.62 417 GLN A CA 1
ATOM 3343 C C . GLN A 1 417 ? -12.288 5.188 25.898 1.00 93.62 417 GLN A C 1
ATOM 3345 O O . GLN A 1 417 ? -13.119 5.900 25.345 1.00 93.62 417 GLN A O 1
ATOM 3350 N N . ILE A 1 418 ? -11.710 4.149 25.283 1.00 94.25 418 ILE A N 1
ATOM 3351 C CA . ILE A 1 418 ? -12.032 3.745 23.905 1.00 94.25 418 ILE A CA 1
ATOM 3352 C C . ILE A 1 418 ? -13.541 3.521 23.763 1.00 94.25 418 ILE A C 1
ATOM 3354 O O . ILE A 1 418 ? -14.195 4.173 22.947 1.00 94.25 418 ILE A O 1
ATOM 3358 N N . CYS A 1 419 ? -14.122 2.660 24.599 1.00 90.94 419 CYS A N 1
ATOM 3359 C CA . CYS A 1 419 ? -15.552 2.359 24.551 1.00 90.94 419 CYS A CA 1
ATOM 3360 C C . CYS A 1 419 ? -16.407 3.619 24.744 1.00 90.94 419 CYS A C 1
ATOM 3362 O O . CYS A 1 419 ? -17.398 3.817 24.036 1.00 90.94 419 CYS A O 1
ATOM 3364 N N . TYR A 1 420 ? -16.010 4.491 25.672 1.00 90.50 420 TYR A N 1
ATOM 3365 C CA . TYR A 1 420 ? -16.684 5.755 25.931 1.00 90.50 420 TYR A CA 1
ATOM 3366 C C . TYR A 1 420 ? -16.677 6.681 24.709 1.00 90.50 420 TYR A C 1
ATOM 3368 O O . TYR A 1 420 ? -17.745 7.154 24.320 1.00 90.50 420 TYR A O 1
ATOM 3376 N N . SER A 1 421 ? -15.530 6.921 24.069 1.00 92.88 421 SER A N 1
ATOM 3377 C CA . SER A 1 421 ? -15.434 7.869 22.949 1.00 92.88 421 SER A CA 1
ATOM 3378 C C . SER A 1 421 ? -16.208 7.378 21.720 1.00 92.88 421 SER A C 1
ATOM 3380 O O . SER A 1 421 ? -16.931 8.159 21.096 1.00 92.88 421 SER A O 1
ATOM 3382 N N . PHE A 1 422 ? -16.175 6.073 21.418 1.00 92.94 422 PHE A N 1
ATOM 3383 C CA . PHE A 1 422 ? -17.018 5.489 20.363 1.00 92.94 422 PHE A CA 1
ATOM 3384 C C . PHE A 1 422 ? -18.519 5.646 20.681 1.00 92.94 422 PHE A C 1
ATOM 3386 O O . PHE A 1 422 ? -19.292 6.090 19.826 1.00 92.94 422 PHE A O 1
ATOM 3393 N N . LYS A 1 423 ? -18.946 5.372 21.926 1.00 90.31 423 LYS A N 1
ATOM 3394 C CA . LYS A 1 423 ? -20.337 5.594 22.377 1.00 90.31 423 LYS A CA 1
ATOM 3395 C C . LYS A 1 423 ? -20.731 7.077 22.335 1.00 90.31 423 LYS A C 1
ATOM 3397 O O . LYS A 1 423 ? -21.862 7.397 21.971 1.00 90.31 423 LYS A O 1
ATOM 3402 N N . ARG A 1 424 ? -19.823 7.987 22.702 1.00 90.56 424 ARG A N 1
ATOM 3403 C CA . ARG A 1 424 ? -20.008 9.447 22.659 1.00 90.56 424 ARG A CA 1
ATOM 3404 C C . ARG A 1 424 ? -20.337 9.895 21.233 1.00 90.56 424 ARG A C 1
ATOM 3406 O O . ARG A 1 424 ? -21.351 10.567 21.038 1.00 90.56 424 ARG A O 1
ATOM 3413 N N . VAL A 1 425 ? -19.556 9.455 20.245 1.00 92.56 425 VAL A N 1
ATOM 3414 C CA . VAL A 1 425 ? -19.803 9.760 18.824 1.00 92.56 425 VAL A CA 1
ATOM 3415 C C . VAL A 1 425 ? -21.103 9.121 18.324 1.00 92.56 425 VAL A C 1
ATOM 3417 O O . VAL A 1 425 ? -21.901 9.797 17.679 1.00 92.56 425 VAL A O 1
ATOM 3420 N N . ALA A 1 426 ? -21.398 7.873 18.703 1.00 91.38 426 ALA A N 1
ATOM 3421 C CA . ALA A 1 426 ? -22.666 7.209 18.368 1.00 91.38 426 ALA A CA 1
ATOM 3422 C C . ALA A 1 426 ? -23.911 7.906 18.955 1.00 91.38 426 ALA A C 1
ATOM 3424 O O . ALA A 1 426 ? -24.999 7.827 18.385 1.00 91.38 426 ALA A O 1
ATOM 3425 N N . LYS A 1 427 ? -23.767 8.605 20.087 1.00 91.00 427 LYS A N 1
ATOM 3426 C CA . LYS A 1 427 ? -24.819 9.437 20.697 1.00 91.00 427 LYS A CA 1
ATOM 3427 C C . LYS A 1 427 ? -24.893 10.853 20.100 1.00 91.00 427 LYS A C 1
ATOM 3429 O O . LYS A 1 427 ? -25.686 11.651 20.589 1.00 91.00 427 LYS A O 1
ATOM 3434 N N . GLY A 1 428 ? -24.073 11.184 19.097 1.00 91.19 428 GLY A N 1
ATOM 3435 C CA . GLY A 1 428 ? -24.001 12.531 18.516 1.00 91.19 428 GLY A CA 1
ATOM 3436 C C . GLY A 1 428 ? -23.408 13.581 19.461 1.00 91.19 428 GLY A C 1
ATOM 3437 O O . GLY A 1 428 ? -23.626 14.772 19.272 1.00 91.19 428 GLY A O 1
ATOM 3438 N N . LYS A 1 429 ? -22.688 13.163 20.513 1.00 92.69 429 LYS A N 1
ATOM 3439 C CA . LYS A 1 429 ? -22.123 14.064 21.530 1.00 92.69 429 LYS A CA 1
ATOM 3440 C C . LYS A 1 429 ? -20.745 14.589 21.107 1.00 92.69 429 LYS A C 1
ATOM 3442 O O . LYS A 1 429 ? -19.752 14.336 21.786 1.00 92.69 429 LYS A O 1
ATOM 3447 N N . PHE A 1 430 ? -20.677 15.303 19.992 1.00 93.75 430 PHE A N 1
ATOM 3448 C CA . PHE A 1 430 ? -19.480 16.012 19.527 1.00 93.75 430 PHE A CA 1
ATOM 3449 C C . PHE A 1 430 ? -19.853 17.420 19.059 1.00 93.75 430 PHE A C 1
ATOM 3451 O O . PHE A 1 430 ? -20.996 17.672 18.674 1.00 93.75 430 PHE A O 1
ATOM 3458 N N . SER A 1 431 ? -18.921 18.360 19.173 1.00 93.56 431 SER A N 1
ATOM 3459 C CA . SER A 1 431 ? -19.163 19.753 18.815 1.00 93.56 431 SER A CA 1
ATOM 3460 C C . SER A 1 431 ? -19.139 19.940 17.297 1.00 93.56 431 SER A C 1
ATOM 3462 O O . SER A 1 431 ? -18.564 19.149 16.545 1.00 93.56 431 SER A O 1
ATOM 3464 N N . LYS A 1 432 ? -19.752 21.035 16.838 1.00 94.88 432 LYS A N 1
ATOM 3465 C CA . LYS A 1 432 ? -19.661 21.455 15.438 1.00 94.88 432 LYS A CA 1
ATOM 3466 C C . LYS A 1 432 ? -18.205 21.701 15.019 1.00 94.88 432 LYS A C 1
ATOM 3468 O O . LYS A 1 432 ? -17.827 21.317 13.922 1.00 94.88 432 LYS A O 1
ATOM 3473 N N . GLU A 1 433 ? -17.395 22.257 15.915 1.00 94.19 433 GLU A N 1
ATOM 3474 C CA . GLU A 1 433 ? -15.969 22.507 15.689 1.00 94.19 433 GLU A CA 1
ATOM 3475 C C . GLU A 1 433 ? -15.172 21.201 15.519 1.00 94.19 433 GLU A C 1
ATOM 3477 O O . GLU A 1 433 ? -14.414 21.077 14.561 1.00 94.19 433 GLU A O 1
ATOM 3482 N N . GLU A 1 434 ? -15.391 20.193 16.377 1.00 94.19 434 GLU A N 1
ATOM 3483 C CA . GLU A 1 434 ? -14.754 18.868 16.255 1.00 94.19 434 GLU A CA 1
ATOM 3484 C C . GLU A 1 434 ? -15.063 18.232 14.885 1.00 94.19 434 GLU A C 1
ATOM 3486 O O . GLU A 1 434 ? -14.175 17.692 14.220 1.00 94.19 434 GLU A O 1
ATOM 3491 N N . PHE A 1 435 ? -16.316 18.344 14.432 1.00 95.44 435 PHE A N 1
ATOM 3492 C CA . PHE A 1 435 ? -16.745 17.868 13.117 1.00 95.44 435 PHE A CA 1
ATOM 3493 C C . PHE A 1 435 ? -16.103 18.649 11.959 1.00 95.44 435 PHE A C 1
ATOM 3495 O O . PHE A 1 435 ? -15.566 18.037 11.034 1.00 95.44 435 PHE A O 1
ATOM 3502 N N . GLU A 1 436 ? -16.141 19.983 11.997 1.00 94.69 436 GLU A N 1
ATOM 3503 C CA . GLU A 1 436 ? -15.606 20.841 10.931 1.00 94.69 436 GLU A CA 1
ATOM 3504 C C . GLU A 1 436 ? -14.090 20.679 10.772 1.00 94.69 436 GLU A C 1
ATOM 3506 O O . GLU A 1 436 ? -13.591 20.657 9.642 1.00 94.69 436 GLU A O 1
ATOM 3511 N N . ILE A 1 437 ? -13.358 20.490 11.877 1.00 93.81 437 ILE A N 1
ATOM 3512 C CA . ILE A 1 437 ? -11.924 20.172 11.854 1.00 93.81 437 ILE A CA 1
ATOM 3513 C C . ILE A 1 437 ? -11.691 18.830 11.157 1.00 93.81 437 ILE A C 1
ATOM 3515 O O . ILE A 1 437 ? -10.883 18.761 10.228 1.00 93.81 437 ILE A O 1
ATOM 3519 N N . ALA A 1 438 ? -12.411 17.775 11.557 1.00 94.50 438 ALA A N 1
ATOM 3520 C CA . ALA A 1 438 ? -12.269 16.451 10.951 1.00 94.50 438 ALA A CA 1
ATOM 3521 C C . ALA A 1 438 ? -12.593 16.474 9.445 1.00 94.50 438 ALA A C 1
ATOM 3523 O O . ALA A 1 438 ? -11.868 15.879 8.642 1.00 94.50 438 ALA A O 1
ATOM 3524 N N . GLN A 1 439 ? -13.643 17.196 9.045 1.00 95.50 439 GLN A N 1
ATOM 3525 C CA . GLN A 1 439 ? -14.055 17.330 7.646 1.00 95.50 439 GLN A CA 1
ATOM 3526 C C . GLN A 1 439 ? -13.004 18.086 6.828 1.00 95.50 439 GLN A C 1
ATOM 3528 O O . GLN A 1 439 ? -12.574 17.607 5.777 1.00 95.50 439 GLN A O 1
ATOM 3533 N N . SER A 1 440 ? -12.548 19.233 7.335 1.00 93.88 440 SER A N 1
ATOM 3534 C CA . SER A 1 440 ? -11.557 20.074 6.659 1.00 93.88 440 SER A CA 1
ATOM 3535 C C . SER A 1 440 ? -10.222 19.354 6.495 1.00 93.88 440 SER A C 1
ATOM 3537 O O . SER A 1 440 ? -9.639 19.396 5.415 1.00 93.88 440 SER A O 1
ATOM 3539 N N . GLN A 1 441 ? -9.763 18.636 7.525 1.00 92.62 441 GLN A N 1
ATOM 3540 C CA . GLN A 1 441 ? -8.543 17.828 7.449 1.00 92.62 441 GLN A CA 1
ATOM 3541 C C . GLN A 1 441 ? -8.675 16.678 6.450 1.00 92.62 441 GLN A C 1
ATOM 3543 O O . GLN A 1 441 ? -7.755 16.454 5.673 1.00 92.62 441 GLN A O 1
ATOM 3548 N N . THR A 1 442 ? -9.816 15.980 6.427 1.00 93.12 442 THR A N 1
ATOM 3549 C CA . THR A 1 442 ? -10.043 14.872 5.480 1.00 93.12 442 THR A CA 1
ATOM 3550 C C . THR A 1 442 ? -9.971 15.356 4.031 1.00 93.12 442 THR A C 1
ATOM 3552 O O . THR A 1 442 ? -9.340 14.713 3.195 1.00 93.12 442 THR A O 1
ATOM 3555 N N . ILE A 1 443 ? -10.591 16.502 3.731 1.00 94.50 443 ILE A N 1
ATOM 3556 C CA . ILE A 1 443 ? -10.557 17.107 2.392 1.00 94.50 443 ILE A CA 1
ATOM 3557 C C . ILE A 1 443 ? -9.157 17.634 2.065 1.00 94.50 443 ILE A C 1
ATOM 3559 O O . ILE A 1 443 ? -8.668 17.411 0.962 1.00 94.50 443 ILE A O 1
ATOM 3563 N N . GLY A 1 444 ? -8.526 18.336 3.009 1.00 91.94 444 GLY A N 1
ATOM 3564 C CA . GLY A 1 444 ? -7.193 18.906 2.828 1.00 91.94 444 GLY A CA 1
ATOM 3565 C C . GLY A 1 444 ? -6.152 17.832 2.537 1.00 91.94 444 GLY A C 1
ATOM 3566 O O . GLY A 1 444 ? -5.444 17.932 1.545 1.00 91.94 444 GLY A O 1
ATOM 3567 N N . GLU A 1 445 ? -6.116 16.770 3.340 1.00 89.94 445 GLU A N 1
ATOM 3568 C CA . GLU A 1 445 ? -5.189 15.6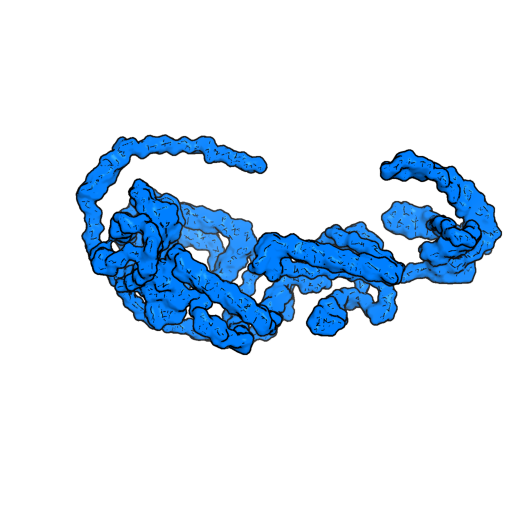54 3.146 1.00 89.94 445 GLU A CA 1
ATOM 3569 C C . GLU A 1 445 ? -5.444 14.907 1.836 1.00 89.94 445 GLU A C 1
ATOM 3571 O O . GLU A 1 445 ? -4.495 14.600 1.125 1.00 89.94 445 GLU A O 1
ATOM 3576 N N . LEU A 1 446 ? -6.708 14.663 1.470 1.00 90.81 446 LEU A N 1
ATOM 3577 C CA . LEU A 1 446 ? -7.028 14.044 0.183 1.00 90.81 446 LEU A CA 1
ATOM 3578 C C . LEU A 1 446 ? -6.440 14.838 -0.989 1.00 90.81 446 LEU A C 1
ATOM 3580 O O . LEU A 1 446 ? -5.919 14.244 -1.921 1.00 90.81 446 LEU A O 1
ATOM 3584 N N . LEU A 1 447 ? -6.549 16.165 -0.968 1.00 88.81 447 LEU A N 1
ATOM 3585 C CA . LEU A 1 447 ? -6.068 16.996 -2.071 1.00 88.81 447 LEU A CA 1
ATOM 3586 C C . LEU A 1 447 ? -4.545 17.172 -2.051 1.00 88.81 447 LEU A C 1
ATOM 3588 O O . LEU A 1 447 ? -3.945 17.252 -3.118 1.00 88.81 447 LEU A O 1
ATOM 3592 N N . LEU A 1 448 ? -3.935 17.214 -0.864 1.00 88.19 448 LEU A N 1
ATOM 3593 C CA . LEU A 1 448 ? -2.484 17.333 -0.692 1.00 88.19 448 LEU A CA 1
ATOM 3594 C C . LEU A 1 448 ? -1.738 16.027 -0.982 1.00 88.19 448 LEU A C 1
ATOM 3596 O O . LEU A 1 448 ? -0.596 16.078 -1.400 1.00 88.19 448 LEU A O 1
ATOM 3600 N N . ASN A 1 449 ? -2.363 14.863 -0.806 1.00 87.44 449 ASN A N 1
ATOM 3601 C CA . ASN A 1 449 ? -1.712 13.577 -1.077 1.00 87.44 449 ASN A CA 1
ATOM 3602 C C . ASN A 1 449 ? -1.736 13.180 -2.567 1.00 87.44 449 ASN A C 1
ATOM 3604 O O . ASN A 1 449 ? -1.297 12.090 -2.909 1.00 87.44 449 ASN A O 1
ATOM 3608 N N . MET A 1 450 ? -2.279 14.017 -3.456 1.00 90.12 450 MET A N 1
ATOM 3609 C CA . MET A 1 450 ? -2.405 13.733 -4.894 1.00 90.12 450 MET A CA 1
ATOM 3610 C C . MET A 1 450 ? -1.367 14.520 -5.705 1.00 90.12 450 MET A C 1
ATOM 3612 O O . MET A 1 450 ? -1.720 15.287 -6.608 1.00 90.12 450 MET A O 1
ATOM 3616 N N . GLU A 1 451 ? -0.089 14.354 -5.365 1.00 86.88 451 GLU A N 1
ATOM 3617 C CA . GLU A 1 451 ? 1.020 15.148 -5.919 1.00 86.88 451 GLU A CA 1
ATOM 3618 C C . GLU A 1 451 ? 1.789 14.419 -7.024 1.00 86.88 451 GLU A C 1
ATOM 3620 O O . GLU A 1 451 ? 2.267 15.049 -7.970 1.00 86.88 451 GLU A O 1
ATOM 3625 N N . THR A 1 452 ? 1.899 13.094 -6.939 1.00 89.38 452 THR A N 1
ATOM 3626 C CA . THR A 1 452 ? 2.740 12.295 -7.834 1.00 89.38 452 THR A CA 1
ATOM 3627 C C . THR A 1 452 ? 1.915 11.411 -8.763 1.00 89.38 452 THR A C 1
ATOM 3629 O O . THR A 1 452 ? 0.778 11.039 -8.479 1.00 89.38 452 THR A O 1
ATOM 3632 N N . THR A 1 453 ? 2.504 10.994 -9.886 1.00 89.69 453 THR A N 1
ATOM 3633 C CA . THR A 1 453 ? 1.876 10.014 -10.789 1.00 89.69 453 THR A CA 1
ATOM 3634 C C . THR A 1 453 ? 1.611 8.672 -10.103 1.00 89.69 453 THR A C 1
ATOM 3636 O O . THR A 1 453 ? 0.665 7.981 -10.476 1.00 89.69 453 THR A O 1
ATOM 3639 N N . ALA A 1 454 ? 2.402 8.314 -9.085 1.00 88.44 454 ALA A N 1
ATOM 3640 C CA . ALA A 1 454 ? 2.184 7.123 -8.272 1.00 88.44 454 ALA A CA 1
ATOM 3641 C C . ALA A 1 454 ? 0.898 7.230 -7.437 1.00 88.44 454 ALA A C 1
ATOM 3643 O O . ALA A 1 454 ? 0.138 6.262 -7.393 1.00 88.44 454 ALA A O 1
ATOM 3644 N N . ASP A 1 455 ? 0.602 8.407 -6.874 1.00 90.25 455 ASP A N 1
ATOM 3645 C CA . ASP A 1 455 ? -0.631 8.650 -6.111 1.00 90.25 455 ASP A CA 1
ATOM 3646 C C . ASP A 1 455 ? -1.865 8.499 -7.007 1.00 90.25 455 ASP A C 1
ATOM 3648 O O . ASP A 1 455 ? -2.809 7.785 -6.666 1.00 90.25 455 ASP A O 1
ATOM 3652 N N . TYR A 1 456 ? -1.830 9.086 -8.210 1.00 91.44 456 TYR A N 1
ATOM 3653 C CA . TYR A 1 456 ? -2.902 8.922 -9.198 1.00 91.44 456 TYR A CA 1
ATOM 3654 C C . TYR A 1 456 ? -3.043 7.473 -9.679 1.00 91.44 456 TYR A C 1
ATOM 3656 O O . TYR A 1 456 ? -4.168 6.988 -9.815 1.00 91.44 456 TYR A O 1
ATOM 3664 N N . ASN A 1 457 ? -1.930 6.766 -9.901 1.00 91.12 457 ASN A N 1
ATOM 3665 C CA . ASN A 1 457 ? -1.956 5.347 -10.259 1.00 91.12 457 ASN A CA 1
ATOM 3666 C C . ASN A 1 457 ? -2.617 4.498 -9.170 1.00 91.12 457 ASN A C 1
ATOM 3668 O O . ASN A 1 457 ? -3.487 3.684 -9.479 1.00 91.12 457 ASN A O 1
ATOM 3672 N N . GLY A 1 458 ? -2.232 4.689 -7.905 1.00 90.31 458 GLY A N 1
ATOM 3673 C CA . GLY A 1 458 ? -2.828 3.977 -6.775 1.00 90.31 458 GLY A CA 1
ATOM 3674 C C . GLY A 1 458 ? -4.315 4.295 -6.625 1.00 90.31 458 GLY A C 1
ATOM 3675 O O . GLY A 1 458 ? -5.137 3.385 -6.531 1.00 90.31 458 GLY A O 1
ATOM 3676 N N . TRP A 1 459 ? -4.668 5.579 -6.691 1.00 91.00 459 TRP A N 1
ATOM 3677 C CA . TRP A 1 459 ? -6.037 6.071 -6.551 1.00 91.00 459 TRP A CA 1
ATOM 3678 C C . TRP A 1 459 ? -7.001 5.480 -7.585 1.00 91.00 459 TRP A C 1
ATOM 3680 O O . TRP A 1 459 ? -8.055 4.955 -7.218 1.00 91.00 459 TRP A O 1
ATOM 3690 N N . TYR A 1 460 ? -6.667 5.562 -8.875 1.00 91.69 460 TYR A N 1
ATOM 3691 C CA . TYR A 1 460 ? -7.535 5.045 -9.937 1.00 91.69 460 TYR A CA 1
ATOM 3692 C C . TYR A 1 460 ? -7.439 3.526 -10.073 1.00 91.69 460 TYR A C 1
ATOM 3694 O O . TYR A 1 460 ? -8.461 2.864 -10.255 1.00 91.69 460 TYR A O 1
ATOM 3702 N N . GLY A 1 461 ? -6.239 2.958 -9.927 1.00 90.19 461 GLY A N 1
ATOM 3703 C CA . GLY A 1 461 ? -6.021 1.517 -10.023 1.00 90.19 461 GLY A CA 1
ATOM 3704 C C . GLY A 1 461 ? -6.807 0.733 -8.974 1.00 90.19 461 GLY A C 1
ATOM 3705 O O . GLY A 1 461 ? -7.457 -0.257 -9.309 1.00 90.19 461 GLY A O 1
ATOM 3706 N N . GLU A 1 462 ? -6.810 1.193 -7.719 1.00 86.94 462 GLU A N 1
ATOM 3707 C CA . GLU A 1 462 ? -7.554 0.535 -6.640 1.00 86.94 462 GLU A CA 1
ATOM 3708 C C . GLU A 1 462 ? -9.074 0.609 -6.865 1.00 86.94 462 GLU A C 1
ATOM 3710 O O . GLU A 1 462 ? -9.788 -0.384 -6.694 1.00 86.94 462 GLU A O 1
ATOM 3715 N N . GLN A 1 463 ? -9.577 1.774 -7.280 1.00 87.62 463 GLN A N 1
ATOM 3716 C CA . GLN A 1 463 ? -10.997 1.988 -7.560 1.00 87.62 463 GLN A CA 1
ATOM 3717 C C . GLN A 1 463 ? -11.495 1.111 -8.709 1.00 87.62 463 GLN A C 1
ATOM 3719 O O . GLN A 1 463 ? -12.473 0.376 -8.550 1.00 87.62 463 GLN A O 1
ATOM 3724 N N . GLU A 1 464 ? -10.786 1.116 -9.834 1.00 86.81 464 GLU A N 1
ATOM 3725 C CA . GLU A 1 464 ? -11.125 0.289 -10.988 1.00 86.81 464 GLU A CA 1
ATOM 3726 C C . GLU A 1 464 ? -11.061 -1.207 -10.637 1.00 86.81 464 GLU A C 1
ATOM 3728 O O . GLU A 1 464 ? -11.967 -1.969 -10.977 1.00 86.81 464 GLU A O 1
ATOM 3733 N N . PHE A 1 465 ? -10.045 -1.634 -9.877 1.00 84.06 465 PHE A N 1
ATOM 3734 C CA . PHE A 1 465 ? -9.880 -3.038 -9.488 1.00 84.06 465 PHE A CA 1
ATOM 3735 C C . PHE A 1 465 ? -11.000 -3.544 -8.570 1.00 84.06 465 PHE A C 1
ATOM 3737 O O . PHE A 1 465 ? -11.413 -4.710 -8.662 1.00 84.06 465 PHE A O 1
ATOM 3744 N N . LEU A 1 466 ? -11.473 -2.696 -7.654 1.00 77.25 466 LEU A N 1
ATOM 3745 C CA . LEU A 1 466 ? -12.449 -3.089 -6.642 1.00 77.25 466 LEU A CA 1
ATOM 3746 C C . LEU A 1 466 ? -13.895 -2.924 -7.114 1.00 77.25 466 LEU A C 1
ATOM 3748 O O . LEU A 1 466 ? -14.685 -3.848 -6.896 1.00 77.25 466 LEU A O 1
ATOM 3752 N N . SER A 1 467 ? -14.227 -1.803 -7.759 1.00 77.12 467 SER A N 1
ATOM 3753 C CA . SER A 1 467 ? -15.611 -1.417 -8.075 1.00 77.12 467 SER A CA 1
ATOM 3754 C C . SER A 1 467 ? -15.884 -1.215 -9.570 1.00 77.12 467 SER A C 1
ATOM 3756 O O . SER A 1 467 ? -17.048 -1.254 -9.983 1.00 77.12 467 SER A O 1
ATOM 3758 N N . GLY A 1 468 ? -14.842 -1.010 -10.387 1.00 81.50 468 GLY A N 1
ATOM 3759 C CA . GLY A 1 468 ? -14.971 -0.594 -11.792 1.00 81.50 468 GLY A CA 1
ATOM 3760 C C . GLY A 1 468 ? -15.562 0.812 -11.958 1.00 81.50 468 GLY A C 1
ATOM 3761 O O . GLY A 1 468 ? -16.095 1.147 -13.015 1.00 81.50 468 GLY A O 1
ATOM 3762 N N . LYS A 1 469 ? -15.572 1.611 -10.884 1.00 83.56 469 LYS A N 1
ATOM 3763 C CA . LYS A 1 469 ? -16.010 3.008 -10.881 1.00 83.56 469 LYS A CA 1
ATOM 3764 C C . LYS A 1 469 ? -14.882 3.864 -10.343 1.00 83.56 469 LYS A C 1
ATOM 3766 O O . LYS A 1 469 ? -14.437 3.653 -9.220 1.00 83.56 469 LYS A O 1
ATOM 3771 N N . SER A 1 470 ? -14.489 4.862 -11.121 1.00 87.19 470 SER A N 1
ATOM 3772 C CA . SER A 1 470 ? -13.421 5.790 -10.770 1.00 87.19 470 SER A CA 1
ATOM 3773 C C . SER A 1 470 ? -13.990 7.174 -10.481 1.00 87.19 470 SER A C 1
ATOM 3775 O O . SER A 1 470 ? -14.688 7.743 -11.318 1.00 87.19 470 SER A O 1
ATOM 3777 N N . TYR A 1 471 ? -13.677 7.711 -9.306 1.00 90.69 471 TYR A N 1
ATOM 3778 C CA . TYR A 1 471 ? -13.975 9.084 -8.911 1.00 90.69 471 TYR A CA 1
ATOM 3779 C C . TYR A 1 471 ? -12.692 9.903 -8.896 1.00 90.69 471 TYR A C 1
ATOM 3781 O O . TYR A 1 471 ? -11.631 9.415 -8.510 1.00 90.69 471 TYR A O 1
ATOM 3789 N N . THR A 1 472 ? -12.785 11.169 -9.265 1.00 92.75 472 THR A N 1
ATOM 3790 C CA . THR A 1 472 ? -11.705 12.140 -9.078 1.00 92.75 472 THR A CA 1
ATOM 3791 C C . THR A 1 472 ? -11.581 12.536 -7.599 1.00 92.75 472 THR A C 1
ATOM 3793 O O . THR A 1 472 ? -12.572 12.506 -6.856 1.00 92.75 472 THR A O 1
ATOM 3796 N N . PRO A 1 473 ? -10.394 12.977 -7.142 1.00 92.62 473 PRO A N 1
ATOM 3797 C CA . PRO A 1 473 ? -10.235 13.529 -5.795 1.00 92.62 473 PRO A CA 1
ATOM 3798 C C . PRO A 1 473 ? -11.212 14.679 -5.501 1.00 92.62 473 PRO A C 1
ATOM 3800 O O . PRO A 1 473 ? -11.722 14.798 -4.388 1.00 92.62 473 PRO A O 1
ATOM 3803 N N . GLN A 1 474 ? -11.533 15.501 -6.504 1.00 93.06 474 GLN A N 1
ATOM 3804 C CA . GLN A 1 474 ? -12.467 16.622 -6.384 1.00 93.06 474 GLN A CA 1
ATOM 3805 C C . GLN A 1 474 ? -13.916 16.156 -6.179 1.00 93.06 474 GLN A C 1
ATOM 3807 O O . GLN A 1 474 ? -14.642 16.758 -5.383 1.00 93.06 474 GLN A O 1
ATOM 3812 N N . GLU A 1 475 ? -14.342 15.081 -6.845 1.00 94.25 475 GLU A N 1
ATOM 3813 C CA . GLU A 1 475 ? -15.664 14.481 -6.624 1.00 94.25 475 GLU A CA 1
ATOM 3814 C C . GLU A 1 475 ? -15.782 13.907 -5.212 1.00 94.25 475 GLU A C 1
ATOM 3816 O O . GLU A 1 475 ? -16.757 14.192 -4.516 1.00 94.25 475 GLU A O 1
ATOM 3821 N N . ILE A 1 476 ? -14.763 13.184 -4.737 1.00 93.25 476 ILE A N 1
ATOM 3822 C CA . ILE A 1 476 ? -14.748 12.669 -3.361 1.00 93.25 476 ILE A CA 1
ATOM 3823 C C . ILE A 1 476 ? -14.706 13.813 -2.335 1.00 93.25 476 ILE A C 1
ATOM 3825 O O . ILE A 1 476 ? -15.420 13.776 -1.331 1.00 93.25 476 ILE A O 1
ATOM 3829 N N . ALA A 1 477 ? -13.943 14.878 -2.595 1.00 94.94 477 ALA A N 1
ATOM 3830 C CA . ALA A 1 477 ? -13.931 16.070 -1.749 1.00 94.94 477 ALA A CA 1
ATOM 3831 C C . ALA A 1 477 ? -15.319 16.729 -1.656 1.00 94.94 477 ALA A C 1
ATOM 3833 O O . ALA A 1 477 ? -15.705 17.198 -0.584 1.00 94.94 477 ALA A O 1
ATOM 3834 N N . LYS A 1 478 ? -16.092 16.744 -2.750 1.00 95.56 478 LYS A N 1
ATOM 3835 C CA . LYS A 1 478 ? -17.477 17.234 -2.747 1.00 95.56 478 LYS A CA 1
ATOM 3836 C C . LYS A 1 478 ? -18.379 16.360 -1.874 1.00 95.56 478 LYS A C 1
ATOM 3838 O O . LYS A 1 478 ? -19.122 16.909 -1.065 1.00 95.56 478 LYS A O 1
ATOM 3843 N N . ILE A 1 479 ? -18.251 15.034 -1.959 1.00 94.81 479 ILE A N 1
ATOM 3844 C CA . ILE A 1 479 ? -18.991 14.106 -1.088 1.00 94.81 479 ILE A CA 1
ATOM 3845 C C . ILE A 1 479 ? -18.695 14.404 0.386 1.00 94.81 479 ILE A C 1
ATOM 3847 O O . ILE A 1 479 ? -19.620 14.508 1.190 1.00 94.81 479 ILE A O 1
ATOM 3851 N N . TYR A 1 480 ? -17.425 14.616 0.751 1.00 95.88 480 TYR A N 1
ATOM 3852 C CA . TYR A 1 480 ? -17.077 14.972 2.129 1.00 95.88 480 TYR A CA 1
ATOM 3853 C C . TYR A 1 480 ? -17.704 16.288 2.588 1.00 95.88 480 TYR A C 1
ATOM 3855 O O . TYR A 1 480 ? -18.150 16.351 3.732 1.00 95.88 480 TYR A O 1
ATOM 3863 N N . LYS A 1 481 ? -17.783 17.308 1.723 1.00 95.75 481 LYS A N 1
ATOM 3864 C CA . LYS A 1 481 ? -18.428 18.597 2.040 1.00 95.75 481 LYS A CA 1
ATOM 3865 C C . LYS A 1 481 ? -19.933 18.474 2.286 1.00 95.75 481 LYS A C 1
ATOM 3867 O O . LYS A 1 481 ? -20.478 19.249 3.064 1.00 95.75 481 LYS A O 1
ATOM 3872 N N . GLU A 1 482 ? -20.597 17.526 1.630 1.00 95.88 482 GLU A N 1
ATOM 3873 C CA . GLU A 1 482 ? -22.046 17.313 1.742 1.00 95.88 482 GLU A CA 1
ATOM 3874 C C . GLU A 1 482 ? -22.443 16.468 2.966 1.00 95.88 482 GLU A C 1
ATOM 3876 O O . GLU A 1 482 ? -23.609 16.470 3.368 1.00 95.88 482 GLU A O 1
ATOM 3881 N N . ILE A 1 483 ? -21.493 15.761 3.592 1.00 96.06 483 ILE A N 1
ATOM 3882 C CA . ILE A 1 483 ? -21.756 15.002 4.820 1.00 96.06 483 ILE A CA 1
ATOM 3883 C C . ILE A 1 483 ? -22.113 15.959 5.965 1.00 96.06 483 ILE A C 1
ATOM 3885 O O . ILE A 1 483 ? -21.453 16.971 6.184 1.00 96.06 483 ILE A O 1
ATOM 3889 N N . THR A 1 484 ? -23.148 15.606 6.731 1.00 94.56 484 THR A N 1
ATOM 3890 C CA . THR A 1 484 ? -23.628 16.372 7.889 1.00 94.56 484 THR A CA 1
ATOM 3891 C C . THR A 1 484 ? -23.315 15.676 9.216 1.00 94.56 484 THR A C 1
ATOM 3893 O O . THR A 1 484 ? -23.127 14.457 9.270 1.00 94.56 484 THR A O 1
ATOM 3896 N N . ILE A 1 485 ? -23.336 16.447 10.309 1.00 93.31 485 ILE A N 1
ATOM 3897 C CA . ILE A 1 485 ? -23.214 15.951 11.693 1.00 93.31 485 ILE A CA 1
ATOM 3898 C C . ILE A 1 485 ? -24.234 14.837 11.982 1.00 93.31 485 ILE A C 1
ATOM 3900 O O . ILE A 1 485 ? -23.870 13.787 12.512 1.00 93.31 485 ILE A O 1
ATOM 3904 N N . ASP A 1 486 ? -25.492 15.026 11.575 1.00 92.94 486 ASP A N 1
ATOM 3905 C CA . ASP A 1 486 ? -26.560 14.042 11.790 1.00 92.94 486 ASP A CA 1
ATOM 3906 C C . ASP A 1 486 ? -26.310 12.740 11.024 1.00 92.94 486 ASP A C 1
ATOM 3908 O O . ASP A 1 486 ? -26.559 11.650 11.546 1.00 92.94 486 ASP A O 1
ATOM 3912 N N . SER A 1 487 ? -25.784 12.836 9.798 1.00 93.62 487 SER A N 1
ATOM 3913 C CA . SER A 1 487 ? -25.402 11.668 8.999 1.00 93.62 487 SER A CA 1
ATOM 3914 C C . SER A 1 487 ? -24.295 10.871 9.694 1.00 93.62 487 SER A C 1
ATOM 3916 O O . SER A 1 487 ? -24.423 9.657 9.873 1.00 93.62 487 SER A O 1
ATOM 3918 N N . VAL A 1 488 ? -23.260 11.558 10.189 1.00 95.12 488 VAL A N 1
ATOM 3919 C CA . VAL A 1 488 ? -22.1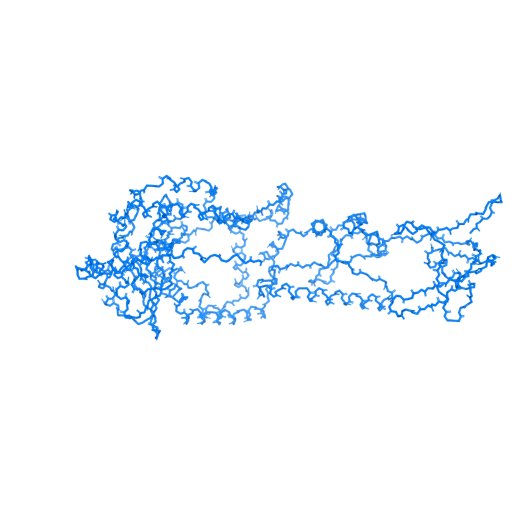61 10.956 10.962 1.00 95.12 488 VAL A CA 1
ATOM 3920 C C . VAL A 1 488 ? -22.674 10.265 12.225 1.00 95.12 488 VAL A C 1
ATOM 3922 O O . VAL A 1 488 ? -22.360 9.096 12.453 1.00 95.12 488 VAL A O 1
ATOM 3925 N N . ALA A 1 489 ? -23.511 10.933 13.021 1.00 93.75 489 ALA A N 1
ATOM 3926 C CA . ALA A 1 489 ? -24.076 10.350 14.237 1.00 93.75 489 ALA A CA 1
ATOM 3927 C C . ALA A 1 489 ? -24.956 9.124 13.931 1.00 93.75 489 ALA A C 1
ATOM 3929 O O . ALA A 1 489 ? -24.869 8.103 14.620 1.00 93.75 489 ALA A O 1
ATOM 3930 N N . LYS A 1 490 ? -25.767 9.182 12.866 1.00 96.00 490 LYS A N 1
ATOM 3931 C CA . LYS A 1 490 ? -26.612 8.064 12.418 1.00 96.00 490 LYS A CA 1
ATOM 3932 C C . LYS A 1 490 ? -25.776 6.853 12.000 1.00 96.00 490 LYS A C 1
ATOM 3934 O O . LYS A 1 490 ? -26.105 5.731 12.387 1.00 96.00 490 LYS A O 1
ATOM 3939 N N . VAL A 1 491 ? -24.705 7.075 11.240 1.00 96.25 491 VAL A N 1
ATOM 3940 C CA . VAL A 1 491 ? -23.772 6.024 10.808 1.00 96.25 491 VAL A CA 1
ATOM 3941 C C . VAL A 1 491 ? -23.036 5.435 12.011 1.00 96.25 491 VAL A C 1
ATOM 3943 O O . VAL A 1 491 ? -23.039 4.219 12.184 1.00 96.25 491 VAL A O 1
ATOM 3946 N N . ALA A 1 492 ? -22.502 6.264 12.909 1.00 95.12 492 ALA A N 1
ATOM 3947 C CA . ALA A 1 492 ? -21.854 5.792 14.133 1.00 95.12 492 ALA A CA 1
ATOM 3948 C C . ALA A 1 492 ? -22.804 4.934 14.989 1.00 95.12 492 ALA A C 1
ATOM 3950 O O . ALA A 1 492 ? -22.447 3.829 15.394 1.00 95.12 492 ALA A O 1
ATOM 3951 N N . LYS A 1 493 ? -24.053 5.378 15.190 1.00 94.62 493 LYS A N 1
ATOM 3952 C CA . LYS A 1 493 ? -25.085 4.624 15.923 1.00 94.62 493 LYS A CA 1
ATOM 3953 C C . LYS A 1 493 ? -25.426 3.280 15.277 1.00 94.62 493 LYS A C 1
ATOM 3955 O O . LYS A 1 493 ? -25.738 2.328 15.988 1.00 94.62 493 LYS A O 1
ATOM 3960 N N . LYS A 1 494 ? -25.392 3.201 13.943 1.00 94.19 494 LYS A N 1
ATOM 3961 C CA . LYS A 1 494 ? -25.675 1.973 13.189 1.00 94.19 494 LYS A CA 1
ATOM 3962 C C . LYS A 1 494 ? -24.631 0.883 13.456 1.00 94.19 494 LYS A C 1
ATOM 3964 O O . LYS A 1 494 ? -25.016 -0.274 13.597 1.00 94.19 494 LYS A O 1
ATOM 3969 N N . TYR A 1 495 ? -23.344 1.235 13.534 1.00 92.38 495 TYR A N 1
ATOM 3970 C CA . TYR A 1 495 ? -22.253 0.251 13.625 1.00 92.38 495 TYR A CA 1
ATOM 3971 C C . TYR A 1 495 ? -21.700 0.049 15.043 1.00 92.38 495 TYR A C 1
ATOM 3973 O O . TYR A 1 495 ? -21.319 -1.072 15.390 1.00 92.38 495 TYR A O 1
ATOM 3981 N N . PHE A 1 496 ? -21.678 1.086 15.885 1.00 91.81 496 PHE A N 1
ATOM 3982 C CA . PHE A 1 496 ? -21.071 1.040 17.223 1.00 91.81 496 PHE A CA 1
ATOM 3983 C C . PHE A 1 496 ? -22.056 0.501 18.258 1.00 91.81 496 PHE A C 1
ATOM 3985 O O . PHE A 1 496 ? -22.598 1.230 19.089 1.00 91.81 496 PHE A O 1
ATOM 3992 N N . THR A 1 497 ? -22.312 -0.804 18.176 1.00 86.19 497 THR A N 1
ATOM 3993 C CA . THR A 1 497 ? -23.274 -1.509 19.029 1.00 86.19 497 THR A CA 1
ATOM 3994 C C . THR A 1 497 ? -22.586 -2.529 19.936 1.00 86.19 497 THR A C 1
ATOM 3996 O O . THR A 1 497 ? -21.508 -3.037 19.627 1.00 86.19 497 THR A O 1
ATOM 3999 N N . ALA A 1 498 ? -23.235 -2.869 21.054 1.00 80.19 498 ALA A N 1
ATOM 4000 C CA . ALA A 1 498 ? -22.690 -3.773 22.071 1.00 80.19 498 ALA A CA 1
ATOM 4001 C C . ALA A 1 498 ? -22.422 -5.209 21.575 1.00 80.19 498 ALA A C 1
ATOM 4003 O O . ALA A 1 498 ? -21.657 -5.931 22.202 1.00 80.19 498 ALA A O 1
ATOM 4004 N N . ASN A 1 499 ? -23.014 -5.615 20.447 1.00 82.06 499 ASN A N 1
ATOM 4005 C CA . ASN A 1 499 ? -22.853 -6.956 19.874 1.00 82.06 499 ASN A CA 1
ATOM 4006 C C . ASN A 1 499 ? -21.956 -6.973 18.622 1.00 82.06 499 ASN A C 1
ATOM 4008 O O . ASN A 1 499 ? -21.880 -7.995 17.946 1.00 82.06 499 ASN A O 1
ATOM 4012 N N . ASN A 1 500 ? -21.317 -5.848 18.276 1.00 87.88 500 ASN A N 1
ATOM 4013 C CA . ASN A 1 500 ? -20.562 -5.682 17.028 1.00 87.88 500 ASN A CA 1
ATOM 4014 C C . ASN A 1 500 ? -19.091 -5.274 17.244 1.00 87.88 500 ASN A C 1
ATOM 4016 O O . ASN A 1 500 ? -18.449 -4.784 16.318 1.00 87.88 500 ASN A O 1
ATOM 4020 N N . TRP A 1 501 ? -18.565 -5.428 18.461 1.00 90.56 501 TRP A N 1
ATOM 4021 C CA . TRP A 1 501 ? -17.179 -5.086 18.790 1.00 90.56 501 TRP A CA 1
ATOM 4022 C C . TRP A 1 501 ? -16.232 -6.279 18.636 1.00 90.56 501 TRP A C 1
ATOM 4024 O O . TRP A 1 501 ? -16.634 -7.441 18.757 1.00 90.56 501 TRP A O 1
ATOM 4034 N N . TYR A 1 502 ? -14.960 -5.966 18.414 1.00 93.19 502 TYR A N 1
ATOM 4035 C CA . TYR A 1 502 ? -13.855 -6.911 18.310 1.00 93.19 502 TYR A CA 1
ATOM 4036 C C . TYR A 1 502 ? -12.644 -6.353 19.058 1.00 93.19 502 TYR A C 1
ATOM 4038 O O . TYR A 1 502 ? -12.397 -5.145 19.012 1.00 93.19 502 TYR A O 1
ATOM 4046 N N . LEU A 1 503 ? -11.905 -7.218 19.755 1.00 94.69 503 LEU A N 1
ATOM 4047 C CA . LEU A 1 503 ? -10.695 -6.843 20.485 1.00 94.69 503 LEU A CA 1
ATOM 4048 C C . LEU A 1 503 ? -9.593 -7.896 20.317 1.00 94.69 503 LEU A C 1
ATOM 4050 O O . LEU A 1 503 ? -9.727 -9.036 20.765 1.00 94.69 503 LEU A O 1
ATOM 4054 N N . GLY A 1 504 ? -8.485 -7.488 19.704 1.00 95.75 504 GLY A N 1
ATOM 4055 C CA . GLY A 1 504 ? -7.216 -8.212 19.704 1.00 95.75 504 GLY A CA 1
ATOM 4056 C C . GLY A 1 504 ? -6.253 -7.590 20.713 1.00 95.75 504 GLY A C 1
ATOM 4057 O O . GLY A 1 504 ? -6.121 -6.369 20.764 1.00 95.75 504 GLY A O 1
ATOM 4058 N N . LEU A 1 505 ? -5.586 -8.410 21.522 1.00 95.94 505 LEU A N 1
ATOM 4059 C CA . LEU A 1 505 ? -4.647 -7.975 22.559 1.00 95.94 505 LEU A CA 1
ATOM 4060 C C . LEU A 1 505 ? -3.376 -8.827 22.544 1.00 95.94 505 LEU A C 1
ATOM 4062 O O . LEU A 1 505 ? -3.458 -10.053 22.479 1.00 95.94 505 LEU A O 1
ATOM 4066 N N . VAL A 1 506 ? -2.212 -8.194 22.696 1.00 96.38 506 VAL A N 1
ATOM 4067 C CA . VAL A 1 506 ? -0.917 -8.850 22.944 1.00 96.38 506 VAL A CA 1
ATOM 4068 C C . VAL A 1 506 ? -0.314 -8.283 24.227 1.00 96.38 506 VAL A C 1
ATOM 4070 O O . VAL A 1 506 ? -0.019 -7.091 24.311 1.00 96.38 506 VAL A O 1
ATOM 4073 N N . GLY A 1 507 ? -0.139 -9.129 25.241 1.00 93.06 507 GLY A N 1
ATOM 4074 C CA . GLY A 1 507 ? 0.352 -8.728 26.564 1.00 93.06 507 GLY A CA 1
ATOM 4075 C C . GLY A 1 507 ? -0.196 -9.618 27.680 1.00 93.06 507 GLY A C 1
ATOM 4076 O O . GLY A 1 507 ? -0.742 -10.690 27.420 1.00 93.06 507 GLY A O 1
ATOM 4077 N N . LYS A 1 508 ? -0.073 -9.186 28.942 1.00 87.88 508 LYS A N 1
ATOM 4078 C CA . LYS A 1 508 ? -0.753 -9.857 30.068 1.00 87.88 508 LYS A CA 1
ATOM 4079 C C . LYS A 1 508 ? -2.044 -9.124 30.399 1.00 87.88 508 LYS A C 1
ATOM 4081 O O . LYS A 1 508 ? -1.994 -7.984 30.855 1.00 87.88 508 LYS A O 1
ATOM 4086 N N . ALA A 1 509 ? -3.165 -9.811 30.219 1.00 85.25 509 ALA A N 1
ATOM 4087 C CA . ALA A 1 509 ? -4.500 -9.322 30.530 1.00 85.25 509 ALA A CA 1
ATOM 4088 C C . ALA A 1 509 ? -5.395 -10.484 30.990 1.00 85.25 509 ALA A C 1
ATOM 4090 O O . ALA A 1 509 ? -5.241 -11.612 30.518 1.00 85.25 509 ALA A O 1
ATOM 4091 N N . SER A 1 510 ? -6.323 -10.212 31.909 1.00 83.62 510 SER A N 1
ATOM 4092 C CA . SER A 1 510 ? -7.322 -11.179 32.376 1.00 83.62 510 SER A CA 1
ATOM 4093 C C . SER A 1 510 ? -8.583 -11.082 31.510 1.00 83.62 510 SER A C 1
ATOM 4095 O O . SER A 1 510 ? -9.220 -10.028 31.523 1.00 83.62 510 SER A O 1
ATOM 4097 N N . PRO A 1 511 ? -9.007 -12.147 30.796 1.00 81.81 511 PRO A N 1
ATOM 4098 C CA . PRO A 1 511 ? -10.204 -12.098 29.951 1.00 81.81 511 PRO A CA 1
ATOM 4099 C C . PRO A 1 511 ? -11.449 -11.585 30.687 1.00 81.81 511 PRO A C 1
ATOM 4101 O O . PRO A 1 511 ? -12.152 -10.723 30.175 1.00 81.81 511 PRO A O 1
ATOM 4104 N N . LYS A 1 512 ? -11.667 -12.037 31.932 1.00 78.06 512 LYS A N 1
ATOM 4105 C CA . LYS A 1 512 ? -12.829 -11.643 32.747 1.00 78.06 512 LYS A CA 1
ATOM 4106 C C . LYS A 1 512 ? -12.851 -10.150 33.083 1.00 78.06 512 LYS A C 1
ATOM 4108 O O . LYS A 1 512 ? -13.924 -9.561 33.163 1.00 78.06 512 LYS A O 1
ATOM 4113 N N . GLU A 1 513 ? -11.685 -9.552 33.324 1.00 78.62 513 GLU A N 1
ATOM 4114 C CA . GLU A 1 513 ? -11.586 -8.115 33.610 1.00 78.62 513 GLU A CA 1
ATOM 4115 C C . GLU A 1 513 ? -11.873 -7.304 32.349 1.00 78.62 513 GLU A C 1
ATOM 4117 O O . GLU A 1 513 ? -12.658 -6.364 32.395 1.00 78.62 513 GLU A O 1
ATOM 4122 N N . ILE A 1 514 ? -11.312 -7.721 31.214 1.00 82.38 514 ILE A N 1
ATOM 4123 C CA . ILE A 1 514 ? -11.497 -7.053 29.923 1.00 82.38 514 ILE A CA 1
ATOM 4124 C C . ILE A 1 514 ? -12.958 -7.117 29.467 1.00 82.38 514 ILE A C 1
ATOM 4126 O O . ILE A 1 514 ? -13.538 -6.093 29.114 1.00 82.38 514 ILE A O 1
ATOM 4130 N N . GLU A 1 515 ? -13.585 -8.294 29.522 1.00 78.00 515 GLU A N 1
ATOM 4131 C CA . GLU A 1 515 ? -14.997 -8.469 29.157 1.00 78.00 515 GLU A CA 1
ATOM 4132 C C . GLU A 1 515 ? -15.928 -7.603 30.013 1.00 78.00 515 GLU A C 1
ATOM 4134 O O . GLU A 1 515 ? -16.886 -7.026 29.494 1.00 78.00 515 GLU A O 1
ATOM 4139 N N . ARG A 1 516 ? -15.625 -7.444 31.310 1.00 73.75 516 ARG A N 1
ATOM 4140 C CA . ARG A 1 516 ? -16.384 -6.554 32.197 1.00 73.75 516 ARG A CA 1
ATOM 4141 C C . ARG A 1 516 ? -16.360 -5.112 31.695 1.00 73.75 516 ARG A C 1
ATOM 4143 O O . ARG A 1 516 ? -17.408 -4.473 31.691 1.00 73.75 516 ARG A O 1
ATOM 4150 N N . GLU A 1 517 ? -15.206 -4.611 31.263 1.00 77.88 517 GLU A N 1
ATOM 4151 C CA . GLU A 1 517 ? -15.076 -3.227 30.789 1.00 77.88 517 GLU A CA 1
ATOM 4152 C C . GLU A 1 517 ? -15.743 -2.987 29.430 1.00 77.88 517 GLU A C 1
ATOM 4154 O O . GLU A 1 517 ? -16.263 -1.902 29.179 1.00 77.88 517 GLU A O 1
ATOM 4159 N N . LEU A 1 518 ? -15.785 -4.005 28.569 1.00 74.56 518 LEU A N 1
ATOM 4160 C CA . LEU A 1 518 ? -16.426 -3.929 27.252 1.00 74.56 518 LEU A CA 1
ATOM 4161 C C . LEU A 1 518 ? -17.959 -3.905 27.333 1.00 74.56 518 LEU A C 1
ATOM 4163 O O . LEU A 1 518 ? -18.623 -3.264 26.516 1.00 74.56 518 LEU A O 1
ATOM 4167 N N . ILE A 1 519 ? -18.524 -4.608 28.318 1.00 58.94 519 ILE A N 1
ATOM 4168 C CA . ILE A 1 519 ? -19.974 -4.727 28.526 1.00 58.94 519 ILE A CA 1
ATOM 4169 C C . ILE A 1 519 ? -20.511 -3.580 29.386 1.00 58.94 519 ILE A C 1
ATOM 4171 O O . ILE A 1 519 ? -21.679 -3.203 29.262 1.00 58.94 519 ILE A O 1
ATOM 4175 N N . ALA A 1 520 ? -19.686 -3.014 30.266 1.00 53.38 520 ALA A N 1
ATOM 4176 C CA . ALA A 1 520 ? -20.157 -2.032 31.219 1.00 53.38 520 ALA A CA 1
ATOM 4177 C C . ALA A 1 520 ? -20.599 -0.728 30.522 1.00 53.38 520 ALA A C 1
ATOM 4179 O O . ALA A 1 520 ? -19.890 -0.108 29.722 1.00 53.38 520 ALA A O 1
ATOM 4180 N N . ASP A 1 521 ? -21.820 -0.293 30.834 1.00 47.59 521 ASP A N 1
ATOM 4181 C CA . ASP A 1 521 ? -22.359 0.996 30.406 1.00 47.59 521 ASP A CA 1
ATOM 4182 C C . ASP A 1 521 ? -21.817 2.098 31.326 1.00 47.59 521 ASP A C 1
ATOM 4184 O O . ASP A 1 521 ? -22.534 2.719 32.103 1.00 47.59 521 ASP A O 1
ATOM 4188 N N . VAL A 1 522 ? -20.492 2.260 31.325 1.00 42.62 522 VAL A N 1
ATOM 4189 C CA . VAL A 1 522 ? -19.808 3.165 32.251 1.00 42.62 522 VAL A CA 1
ATOM 4190 C C . VAL A 1 522 ? -19.846 4.574 31.672 1.00 42.62 522 VAL A C 1
ATOM 4192 O O . VAL A 1 522 ? -19.067 4.920 30.784 1.00 42.62 522 VAL A O 1
ATOM 4195 N N . GLU A 1 523 ? -20.755 5.409 32.175 1.00 40.72 523 GLU A N 1
ATOM 4196 C CA . GLU A 1 523 ? -20.479 6.845 32.204 1.00 40.72 523 GLU A CA 1
ATOM 4197 C C . GLU A 1 523 ? -19.299 7.073 33.168 1.00 40.72 523 GLU A C 1
ATOM 4199 O O . GLU A 1 523 ? -19.286 6.482 34.253 1.00 40.72 523 GLU A O 1
ATOM 4204 N N . PRO A 1 524 ? -18.274 7.862 32.789 1.00 42.38 524 PRO A N 1
ATOM 4205 C CA . PRO A 1 524 ? -17.124 8.101 33.652 1.00 42.38 524 PRO A CA 1
ATOM 4206 C C . PRO A 1 524 ? -17.590 8.647 35.004 1.00 42.38 524 PRO A C 1
ATOM 4208 O O . PRO A 1 524 ? -18.491 9.484 35.071 1.00 42.38 524 PRO A O 1
ATOM 4211 N N . THR A 1 525 ? -16.990 8.165 36.092 1.00 38.91 525 THR A N 1
ATOM 4212 C CA . THR A 1 525 ? -17.404 8.551 37.444 1.00 38.91 525 THR A CA 1
ATOM 4213 C C . THR A 1 525 ? -17.222 10.056 37.667 1.00 38.91 525 THR A C 1
ATOM 4215 O O . THR A 1 525 ? -16.333 10.692 37.100 1.00 38.91 525 THR A O 1
ATOM 4218 N N . VAL A 1 526 ? -18.042 10.649 38.540 1.00 36.28 526 VAL A N 1
ATOM 4219 C CA . VAL A 1 526 ? -17.925 12.069 38.934 1.00 36.28 526 VAL A CA 1
ATOM 4220 C C . VAL A 1 526 ? -16.523 12.392 39.470 1.00 36.28 526 VAL A C 1
ATOM 4222 O O . VAL A 1 526 ? -16.034 13.498 39.286 1.00 36.28 526 VAL A O 1
ATOM 4225 N N . GLU A 1 527 ? -15.832 11.411 40.046 1.00 36.62 527 GLU A N 1
ATOM 4226 C CA . GLU A 1 527 ? -14.441 11.519 40.493 1.00 36.62 527 GLU A CA 1
ATOM 4227 C C . GLU A 1 527 ? -13.440 11.629 39.322 1.00 36.62 527 GLU A C 1
ATOM 4229 O O . GLU A 1 527 ? -12.488 12.412 39.385 1.00 36.62 527 GLU A O 1
ATOM 4234 N N . MET A 1 528 ? -13.688 10.927 38.205 1.00 37.75 528 MET A N 1
ATOM 4235 C CA . MET A 1 528 ? -12.951 11.120 36.947 1.00 37.75 528 MET A CA 1
ATOM 4236 C C . MET A 1 528 ? -13.213 12.505 36.346 1.00 37.75 528 MET A C 1
ATOM 4238 O O . MET A 1 528 ? -12.272 13.175 35.925 1.00 37.75 528 MET A O 1
ATOM 4242 N N . LEU A 1 529 ? -14.471 12.957 36.332 1.00 36.41 529 LEU A N 1
ATOM 4243 C CA . LEU A 1 529 ? -14.864 14.279 35.822 1.00 36.41 529 LEU A CA 1
ATOM 4244 C C . LEU A 1 529 ? -14.387 15.435 36.725 1.00 36.41 529 LEU A C 1
ATOM 4246 O O . LEU A 1 529 ? -14.077 16.520 36.231 1.00 36.41 529 LEU A O 1
ATOM 4250 N N . GLY A 1 530 ? -14.274 15.203 38.033 1.00 34.41 530 GLY A N 1
ATOM 4251 C CA . GLY A 1 530 ? -13.730 16.144 39.015 1.00 34.41 530 GLY A CA 1
ATOM 4252 C C . GLY A 1 530 ? -12.242 16.407 38.793 1.00 34.41 530 GLY A C 1
ATOM 4253 O O . GLY A 1 530 ? -11.839 17.562 38.664 1.00 34.41 530 GLY A O 1
ATOM 4254 N N . LYS A 1 531 ? -11.448 15.345 38.592 1.00 41.38 531 LYS A N 1
ATOM 4255 C CA . LYS A 1 531 ? -10.033 15.466 38.194 1.00 41.38 531 LYS A CA 1
ATOM 4256 C C . LYS A 1 531 ? -9.854 16.179 36.845 1.00 41.38 531 LYS A C 1
ATOM 4258 O O . LYS A 1 531 ? -8.899 16.935 36.680 1.00 41.38 531 LYS A O 1
ATOM 4263 N N . ILE A 1 532 ? -10.789 16.002 35.902 1.00 36.84 532 ILE A N 1
ATOM 4264 C CA . ILE A 1 532 ? -10.809 16.711 34.604 1.00 36.84 532 ILE A CA 1
ATOM 4265 C C . ILE A 1 532 ? -11.001 18.228 34.783 1.00 36.84 532 ILE A C 1
ATOM 4267 O O . ILE A 1 532 ? -10.394 19.014 34.055 1.00 36.84 532 ILE A O 1
ATOM 4271 N N . ARG A 1 533 ? -11.817 18.675 35.745 1.00 37.28 533 ARG A N 1
ATOM 4272 C CA . ARG A 1 533 ? -12.004 20.113 36.016 1.00 37.28 533 ARG A CA 1
ATOM 4273 C C . ARG A 1 533 ? -10.819 20.738 36.749 1.00 37.28 533 ARG A C 1
ATOM 4275 O O . ARG A 1 533 ? -10.446 21.854 36.407 1.00 37.28 533 ARG A O 1
ATOM 4282 N N . GLU A 1 534 ? -10.196 20.027 37.685 1.00 40.09 534 GLU A N 1
ATOM 4283 C CA . GLU A 1 534 ? -9.019 20.532 38.411 1.00 40.09 534 GLU A CA 1
ATOM 4284 C C . GLU A 1 534 ? -7.778 20.673 37.511 1.00 40.09 534 GLU A C 1
ATOM 4286 O O . GLU A 1 534 ? -7.023 21.636 37.649 1.00 40.09 534 GLU A O 1
ATOM 4291 N N . LEU A 1 535 ? -7.597 19.789 36.521 1.00 40.03 535 LEU A N 1
ATOM 4292 C CA . LEU A 1 535 ? -6.498 19.883 35.547 1.00 40.03 535 LEU A CA 1
ATOM 4293 C C . LEU A 1 535 ? -6.689 21.010 34.512 1.00 40.03 535 LEU A C 1
ATOM 4295 O O . LEU A 1 535 ? -5.704 21.584 34.045 1.00 40.03 535 LEU A O 1
ATOM 4299 N N . ASN A 1 536 ? -7.936 21.384 34.201 1.00 37.62 536 ASN A N 1
ATOM 4300 C CA . ASN A 1 536 ? -8.264 22.443 33.236 1.00 37.62 536 ASN A CA 1
ATOM 4301 C C . ASN A 1 536 ? -8.004 23.873 33.749 1.00 37.62 536 ASN A C 1
ATOM 4303 O O . ASN A 1 536 ? -7.896 24.799 32.947 1.00 37.62 536 ASN A O 1
ATOM 4307 N N . VAL A 1 537 ? -7.861 24.075 35.064 1.00 39.38 537 VAL A N 1
ATOM 4308 C CA . VAL A 1 537 ? -7.550 25.400 35.641 1.00 39.38 537 VAL A CA 1
ATOM 4309 C C . VAL A 1 537 ? -6.031 25.654 35.699 1.00 39.38 537 VAL A C 1
ATOM 4311 O O . VAL A 1 537 ? -5.597 26.797 35.812 1.00 39.38 537 VAL A O 1
ATOM 4314 N N . GLY A 1 538 ? -5.199 24.612 35.553 1.00 38.19 538 GLY A N 1
ATOM 4315 C CA . GLY A 1 538 ? -3.763 24.684 35.849 1.00 38.19 538 GLY A CA 1
ATOM 4316 C C . GLY A 1 538 ? -2.796 24.904 34.679 1.00 38.19 538 GLY A C 1
ATOM 4317 O O . GLY A 1 538 ? -1.646 25.256 34.936 1.00 38.19 538 GLY A O 1
ATOM 4318 N N . LYS A 1 539 ? -3.180 24.700 33.410 1.00 38.22 539 LYS A N 1
ATOM 4319 C CA . LYS A 1 539 ? -2.233 24.812 32.278 1.00 38.22 539 LYS A CA 1
ATOM 4320 C C . LYS A 1 539 ? -2.879 25.320 30.986 1.00 38.22 539 LYS A C 1
ATOM 4322 O O . LYS A 1 539 ? -3.085 24.568 30.041 1.00 38.22 539 LYS A O 1
ATOM 4327 N N . ARG A 1 540 ? -3.047 26.641 30.874 1.00 33.31 540 ARG A N 1
ATOM 4328 C CA . ARG A 1 540 ? -2.832 27.303 29.576 1.00 33.31 540 ARG A CA 1
ATOM 4329 C C . ARG A 1 540 ? -1.322 27.320 29.326 1.00 33.31 540 ARG A C 1
ATOM 4331 O O . ARG A 1 540 ? -0.642 28.256 29.733 1.00 33.31 540 ARG A O 1
ATOM 4338 N N . MET A 1 541 ? -0.776 26.261 28.725 1.00 30.27 541 MET A N 1
ATOM 4339 C CA . MET A 1 541 ? 0.561 26.357 28.136 1.00 30.27 541 MET A CA 1
ATOM 4340 C C . MET A 1 541 ? 0.473 27.304 26.941 1.00 30.27 541 MET A C 1
ATOM 4342 O O . MET A 1 541 ? -0.248 27.032 25.983 1.00 30.27 541 MET A O 1
ATOM 4346 N N . ASN A 1 542 ? 1.203 28.417 27.010 1.00 29.81 542 ASN A N 1
ATOM 4347 C CA . ASN A 1 542 ? 1.532 29.218 25.839 1.00 29.81 542 ASN A CA 1
ATOM 4348 C C . ASN A 1 542 ? 2.233 28.307 24.827 1.00 29.81 542 ASN A C 1
ATOM 4350 O O . ASN A 1 542 ? 3.364 27.878 25.047 1.00 29.81 542 ASN A O 1
ATOM 4354 N N . ILE A 1 543 ? 1.543 27.998 23.733 1.00 29.03 543 ILE A N 1
ATOM 4355 C CA . ILE A 1 543 ? 2.149 27.396 22.551 1.00 29.03 543 ILE A CA 1
ATOM 4356 C C . ILE A 1 543 ? 3.005 28.493 21.917 1.00 29.03 543 ILE A C 1
ATOM 4358 O O . ILE A 1 543 ? 2.483 29.402 21.272 1.00 29.03 543 ILE A O 1
ATOM 4362 N N . ASP A 1 544 ? 4.313 28.433 22.146 1.00 29.05 544 ASP A N 1
ATOM 4363 C CA . ASP A 1 544 ? 5.284 29.250 21.429 1.00 29.05 544 ASP A CA 1
ATOM 4364 C C . ASP A 1 544 ? 5.336 28.779 19.966 1.00 29.05 544 ASP A C 1
ATOM 4366 O O . ASP A 1 544 ? 5.781 27.673 19.659 1.00 29.05 544 ASP A O 1
ATOM 4370 N N . ARG A 1 545 ? 4.808 29.609 19.061 1.00 30.86 545 ARG A N 1
ATOM 4371 C CA . ARG A 1 545 ? 4.701 29.340 17.617 1.00 30.86 545 ARG A CA 1
ATOM 4372 C C . ARG A 1 545 ? 5.994 29.650 16.841 1.00 30.86 545 ARG A C 1
ATOM 4374 O O . ARG A 1 545 ? 5.948 29.706 15.618 1.00 30.86 545 ARG A O 1
ATOM 4381 N N . THR A 1 546 ? 7.136 29.860 17.502 1.00 27.53 546 THR A N 1
ATOM 4382 C CA . THR A 1 546 ? 8.357 30.378 16.845 1.00 27.53 546 THR A CA 1
ATOM 4383 C C . THR A 1 546 ? 9.427 29.347 16.467 1.00 27.53 546 THR A C 1
ATOM 4385 O O . THR A 1 546 ? 10.511 29.732 16.040 1.00 27.53 546 THR A O 1
ATOM 4388 N N . ARG A 1 547 ? 9.160 28.035 16.517 1.00 27.69 547 ARG A N 1
ATOM 4389 C CA . ARG A 1 547 ? 10.116 27.020 16.021 1.00 27.69 547 ARG A CA 1
ATOM 4390 C C . ARG A 1 547 ? 9.699 26.417 14.681 1.00 27.69 547 ARG A C 1
ATOM 4392 O O . ARG A 1 547 ? 9.332 25.252 14.606 1.00 27.69 547 ARG A O 1
ATOM 4399 N N . TYR A 1 548 ? 9.810 27.224 13.631 1.00 27.22 548 TYR A N 1
ATOM 4400 C CA . TYR A 1 548 ? 10.068 26.758 12.268 1.00 27.22 548 TYR A CA 1
ATOM 4401 C C . TYR A 1 548 ? 11.444 27.296 11.876 1.00 27.22 548 TYR A C 1
ATOM 4403 O O . TYR A 1 548 ? 11.614 28.501 11.713 1.00 27.22 548 TYR A O 1
ATOM 4411 N N . VAL A 1 549 ? 12.432 26.410 11.784 1.00 27.50 549 VAL A N 1
ATOM 4412 C CA . VAL A 1 549 ? 13.713 26.713 11.138 1.00 27.50 549 VAL A CA 1
ATOM 4413 C C . VAL A 1 549 ? 13.606 26.143 9.721 1.00 27.50 549 VAL A C 1
ATOM 4415 O O . VAL A 1 549 ? 13.350 24.943 9.605 1.00 27.50 549 VAL A O 1
ATOM 4418 N N . PRO A 1 550 ? 13.729 26.955 8.656 1.00 27.81 550 PRO A N 1
ATOM 4419 C CA . PRO A 1 550 ? 13.861 26.436 7.302 1.00 27.81 550 PRO A CA 1
ATOM 4420 C C . PRO A 1 550 ? 15.212 25.723 7.193 1.00 27.81 550 PRO A C 1
ATOM 4422 O O . PRO A 1 550 ? 16.224 26.251 7.652 1.00 27.81 550 PRO A O 1
ATOM 4425 N N . LEU A 1 551 ? 15.217 24.517 6.634 1.00 26.14 551 LEU A N 1
ATOM 4426 C CA . LEU A 1 551 ? 16.449 23.863 6.207 1.00 26.14 551 LEU A CA 1
ATOM 4427 C C . LEU A 1 551 ? 16.817 24.440 4.834 1.00 26.14 551 LEU A C 1
ATOM 4429 O O . LEU A 1 551 ? 15.997 24.360 3.919 1.00 26.14 551 LEU A O 1
ATOM 4433 N N . ASP A 1 552 ? 18.000 25.056 4.760 1.00 32.69 552 ASP A N 1
ATOM 4434 C CA . ASP A 1 552 ? 18.695 25.423 3.517 1.00 32.69 552 ASP A CA 1
ATOM 4435 C C . ASP A 1 552 ? 19.039 24.190 2.666 1.00 32.69 552 ASP A C 1
ATOM 4437 O O . ASP A 1 552 ? 19.380 23.133 3.260 1.00 32.69 552 ASP A O 1
#

InterPro domains:
  IPR000086 NUDIX hydrolase domain [PF00293] (21-82)
  IPR000086 NUDIX hydrolase domain [PS51462] (1-132)
  IPR000415 Nitroreductase-like [G3DSA:3.40.109.10] (95-208)
  IPR000415 Nitroreductase-like [SSF55469] (127-200)
  IPR007863 Peptidase M16, C-terminal [PF05193] (270-441)
  IPR011249 Metalloenzyme, LuxS/M16 peptidase-like [SSF63411] (202-318)
  IPR011249 Metalloenzyme, LuxS/M16 peptidase-like [SSF63411] (326-516)
  IPR015797 NUDIX hydrolase-like domain superfamily [SSF55811] (20-89)
  IPR020051 SagB-type dehydrogenase domain [TIGR03605] (91-201)
  IPR020084 NUDIX hydrolase, conserved site [PS00893] (26-47)
  IPR029479 Nitroreductase [PF00881] (117-201)
  IPR050361 Mitochondrial Processing Peptidase/Ubiquinol-cytochrome c Reductase Complex [PTHR11851] (202-509)